Protein AF-A0A165Y8B3-F1 (afdb_monomer)

Solvent-accessible surface area (backbone atoms only — not comparable to full-atom values): 34682 Å² total; per-residue (Å²): 137,84,89,80,88,82,83,87,82,84,85,85,84,87,84,87,80,81,86,81,86,81,86,85,81,88,80,91,84,80,88,91,80,89,82,90,79,89,82,90,79,90,85,81,87,80,86,88,78,92,73,83,80,75,84,71,74,70,63,74,76,76,72,60,52,71,67,58,52,52,52,51,47,54,57,41,40,71,73,29,53,55,42,65,89,62,60,46,55,84,74,17,45,62,39,55,41,68,77,41,71,68,46,27,55,53,57,70,66,37,24,56,63,43,12,56,51,41,43,30,62,40,96,48,82,59,29,62,65,42,52,65,45,9,66,87,41,50,25,28,45,55,44,72,72,78,47,71,65,57,52,49,49,50,50,49,52,52,47,58,66,46,73,70,82,66,86,87,71,93,78,71,79,77,75,61,76,89,48,54,62,56,71,47,51,83,52,52,59,46,16,27,26,42,36,39,53,35,63,47,74,63,34,44,53,48,49,45,51,44,47,51,70,46,79,36,78,52,26,31,35,40,35,44,35,39,51,69,88,67,56,80,76,87,78,70,73,78,40,53,47,40,68,82,45,51,41,28,33,42,35,31,29,48,53,64,63,49,79,61,64,56,40,53,32,34,33,42,36,38,31,22,74,78,45,62,61,90,77,33,44,41,45,70,57,53,51,51,49,48,66,35,21,49,54,25,31,32,41,37,34,33,34,32,56,18,57,59,75,83,84,83,76,78,74,68,42,72,28,74,52,24,27,34,41,36,38,37,30,76,44,68,74,29,65,73,37,64,56,32,59,36,36,35,26,43,46,39,54,30,38,36,42,33,35,26,44,49,68,45,35,67,54,33,23,50,37,43,37,22,52,49,60,19,31,54,63,5,60,74,71,61,44,91,61,48,26,28,36,37,39,35,41,38,78,48,30,40,34,43,34,38,34,63,73,77,70,76,85,44,96,80,58,78,81,79,54,30,29,35,39,35,38,29,36,72,70,89,79,80,78,75,61,62,64,60,50,36,47,52,25,42,49,46,42,35,46,76,71,50,49,24,63,37,21,30,36,39,33,39,27,65,42,66,59,51,83,91,45,29,46,57,48,39,46,58,52,40,62,52,31,37,46,18,26,32,38,36,41,41,26,41,74,67,47,45,50,24,40,23,49,46,52,42,49,69,58,96,85,54,64,53,31,66,48,31,33,34,41,33,44,28,73,50,82,69,92,89,75,80,70,74,73,71,74,92,76,48,71,47,52,54,46,16,52,39,40,20,46,77,65,79,35,51,62,35,30,42,34,46,47,47,82,61,84,65,87,72,73,92,40,71,76,51,68,69,58,53,51,56,50,52,50,54,47,27,57,75,59,57,25,50,73,47,81,44,85,42,76,50,78,54,78,100,54,103,57,64,61,41,48,35,43,38,36,40,40,47,71,124

pLDDT: mean 81.96, std 18.75, range [30.22, 98.38]

Sequence (620 aa):
MPWTPVPEELGVYADPRPPCDASNDDADYNNRADSSRDDGADYSSLPLNLNHVPMCSYPHIQRLNSDSLHLIFELVADIDRPDPHNPEVGECWMKLGQVCRLWRTALLNMPSLWARDLCAFGPNKSFEQILVRTRDAPLHLDFPRSSPESILNKFFEEILARTRDAPLHPDFPRSSPENTLVRMASYIPRAGALHCTIQTPEDYQSIESILSSCHLPALDTLDVNFDCRITDIDFRQDIVLAGDSHITKFRACDILIWPPQSGRLTSLEICLSGMKSERRILCDAILDILSHNPNLKSVSLMCALRKSGTISRFVPITMPVLSNISVYQNDVSSSSFELLAHLRVPVIERLSVSNHSINTAISTSQGMACTLQACTESPLLTSSNQLSCSLKPSKSTICIAISDRGSAFSEEADEDVSFRFLLDSASVLQHYPDILDLMSAALHPLSEAGVSSRVATLTCFPWGVAEAESAQFWKATLNTFSNASSLHACATEHELLALFDALSRHEEGERVLPRLDQLTVRLSRRPGILRPGKLFWFPEFEHALRKRVEMDSPIREVRIRFSTKHGWGSSAPSYPATVEQMRKVAMRVGAEMNEQEWRHRRGTGDTLMYQDAIFCLRYA

Foldseek 3Di:
DDDDDDDDDDDDDDDDDDDDDDDDDDDDDDDDDDDDDDDDDDDPDDDDPPPDDDPDDDPPVVVDDLVNLVVVLVVQCVVQPQALLHRDCCRGSVVQLVPDVVSVVSVLQCLQSLQQNLPSPPPDPVNVVSVVSNPLAAHAAAADPCPPVNVVVVVVVVCVVDVPDDDDDPPDPCPPPLCRQVVCLVNQLRHLEHAHEAQDPSSLCSCLCCQQPHDNANHAYYAYAYDLPHDDLPPADAREGDQNDQHQYDHYALHHYQDHLQQRHQEEYYHNPSPDQVPADELVSVVSSCLSHLNHQEYAAHLRYHADDPPPDAAARENARHAYYHHAHQDLGGDPLVNLLRAAYLAHQAAAHEYQNDQALVSLLSSLLSNCRNHLNYCQLPPLFAKAWEWADAQFKTKIFIAGPPPPPDVPPPPNTRHIDMYGHPCPDDDRDQVLSSVLSNLVSCLVSCVLQRHQAYEYHDHHHDLVCLLVNLLSNQLSNLNHQHYHYAEALSSVLSNLVSLLDDDPPDHRNLNHQYYEYEYDDDPDDDDFDDDSDDPSNLSSQLSCVVVVRHHFKYKYKDWPADDDDPRPPDPVNNVVVVCVSLVVSQWDKDWDWDWDDDDDDPGTTITMIMIGTDHD

Mean predicted aligned error: 10.87 Å

Secondary structure (DSSP, 8-state):
-PPPPPPP--------PPPPP-----------------------------S--------GGGG--HHHHHHHHHHHHHHSPPBTTB--TTTSGGGGGGS-HHHHHHHHT-HHHHHHSGGGG-SSHHHHHHHHHHTTSPEEEEE----HHHHHHHHHHHHHHHTTT----TT-----GGGHHHHHGGGGGGEEEEEEEE-SHHHHHHHHHHHHHS--TT--EEEEEE-TTSS-GGGPPPEEPPTT---SEEEEESS-EEPP-SS--SEEEEE-TTS-GGGSEEHHHHHHHHHT-TT--EEEEES-EE--S----PPPEE-TT--EEEEEE--TT--HHHHHHTEE-TT-SEEEEEESS--SHHHHHHHHHHHHHHTTT-HHHHSSSPEEEEEEE-SSEEEEEEEETT----SS-TT--SEEEEEE----SS----HHHHHHHHHHHHHHTT-GGGEEEEEE--TT--TTTHHHHHHHHHHHTTT-SEEEEEE-HHHHHHHHHHHH-EETTEESSTT--EEEEEE---TT-PPTT--S--HHHHHHHHHHHHTT----EEEEEE---S---S-SPPHHHHHHHHHHHHHHTTEEEEEEEEEEE-SSSS--EEEEEEEEEEE-

Structure (mmCIF, N/CA/C/O backbone):
data_AF-A0A165Y8B3-F1
#
_entry.id   AF-A0A165Y8B3-F1
#
loop_
_atom_site.group_PDB
_atom_site.id
_atom_site.type_symbol
_atom_site.label_atom_id
_atom_site.label_alt_id
_atom_site.label_comp_id
_atom_site.label_asym_id
_atom_site.label_entity_id
_atom_site.label_seq_id
_atom_site.pdbx_PDB_ins_code
_atom_site.Cartn_x
_atom_site.Cartn_y
_atom_site.Cartn_z
_atom_site.occupancy
_atom_site.B_iso_or_equiv
_atom_site.auth_seq_id
_atom_site.auth_comp_id
_atom_site.auth_asym_id
_atom_site.auth_atom_id
_atom_site.pdbx_PDB_model_num
ATOM 1 N N . MET A 1 1 ? 16.357 57.322 -2.233 1.00 39.81 1 MET A N 1
ATOM 2 C CA . MET A 1 1 ? 16.981 56.947 -0.947 1.00 39.81 1 MET A CA 1
ATOM 3 C C . MET A 1 1 ? 17.620 55.580 -1.123 1.00 39.81 1 MET A C 1
ATOM 5 O O . MET A 1 1 ? 16.952 54.717 -1.684 1.00 39.81 1 MET A O 1
ATOM 9 N N . PRO A 1 2 ? 18.904 55.422 -0.773 1.00 38.97 2 PRO A N 1
ATOM 10 C CA . PRO A 1 2 ? 19.672 54.217 -1.050 1.00 38.97 2 PRO A CA 1
ATOM 11 C C . PRO A 1 2 ? 19.494 53.170 0.054 1.00 38.97 2 PRO A C 1
ATOM 13 O O . PRO A 1 2 ? 19.265 53.502 1.215 1.00 38.97 2 PRO A O 1
ATOM 16 N N . TRP A 1 3 ? 19.604 51.911 -0.354 1.00 31.94 3 TRP A N 1
ATOM 17 C CA . TRP A 1 3 ? 19.596 50.732 0.499 1.00 31.94 3 TRP A CA 1
ATOM 18 C C . TRP A 1 3 ? 20.912 50.618 1.276 1.00 31.94 3 TRP A C 1
ATOM 20 O O . TRP A 1 3 ? 21.992 50.670 0.690 1.00 31.94 3 TRP A O 1
ATOM 30 N N . THR A 1 4 ? 20.808 50.434 2.588 1.00 35.16 4 THR A N 1
ATOM 31 C CA . THR A 1 4 ? 21.893 50.000 3.480 1.00 35.16 4 THR A CA 1
ATOM 32 C C . THR A 1 4 ? 21.758 48.501 3.768 1.00 35.16 4 THR A C 1
ATOM 34 O O . THR A 1 4 ? 20.642 48.064 4.057 1.00 35.16 4 THR A O 1
ATOM 37 N N . PRO A 1 5 ? 22.850 47.716 3.733 1.00 40.69 5 PRO A N 1
ATOM 38 C CA . PRO A 1 5 ? 22.834 46.302 4.097 1.00 40.69 5 PRO A CA 1
ATOM 39 C C . PRO A 1 5 ? 22.963 46.104 5.618 1.00 40.69 5 PRO A C 1
ATOM 41 O O . PRO A 1 5 ? 23.644 46.870 6.300 1.00 40.69 5 PRO A O 1
ATOM 44 N N . VAL A 1 6 ? 22.305 45.061 6.131 1.00 38.78 6 VAL A N 1
ATOM 45 C CA . VAL A 1 6 ? 22.413 44.557 7.514 1.00 38.78 6 VAL A CA 1
ATOM 46 C C . VAL A 1 6 ? 23.483 43.449 7.549 1.00 38.78 6 VAL A C 1
ATOM 48 O O . VAL A 1 6 ? 23.566 42.704 6.571 1.00 38.78 6 VAL A O 1
ATOM 51 N N . PRO A 1 7 ? 24.310 43.327 8.608 1.00 39.31 7 PRO A N 1
ATOM 52 C CA . PRO A 1 7 ? 25.425 42.385 8.643 1.00 39.31 7 PRO A CA 1
ATOM 53 C C . PRO A 1 7 ? 25.013 40.972 9.083 1.00 39.31 7 PRO A C 1
ATOM 55 O O . PRO A 1 7 ? 24.178 40.802 9.970 1.00 39.31 7 PRO A O 1
ATOM 58 N N . GLU A 1 8 ? 25.665 39.976 8.478 1.00 31.91 8 GLU A N 1
ATOM 59 C CA . GLU A 1 8 ? 25.705 38.576 8.910 1.00 31.91 8 GLU A CA 1
ATOM 60 C C . GLU A 1 8 ? 26.491 38.437 10.224 1.00 31.91 8 GLU A C 1
ATOM 62 O O . GLU A 1 8 ? 27.679 38.757 10.284 1.00 31.91 8 GLU A O 1
ATOM 67 N N . GLU A 1 9 ? 25.851 37.904 11.267 1.00 32.66 9 GLU A N 1
ATOM 68 C CA . GLU A 1 9 ? 26.536 37.360 12.442 1.00 32.66 9 GLU A CA 1
ATOM 69 C C . GLU A 1 9 ? 26.649 35.835 12.306 1.00 32.66 9 GLU A C 1
ATOM 71 O O . GLU A 1 9 ? 25.675 35.093 12.438 1.00 32.66 9 GLU A O 1
ATOM 76 N N . LEU A 1 10 ? 27.870 35.368 12.038 1.00 32.44 10 LEU A N 1
ATOM 77 C CA . LEU A 1 10 ? 28.274 33.965 12.114 1.00 32.44 10 LEU A CA 1
ATOM 78 C C . LEU A 1 10 ? 28.607 33.610 13.570 1.00 32.44 10 LEU A C 1
ATOM 80 O O . LEU A 1 10 ? 29.671 33.957 14.083 1.00 32.44 10 LEU A O 1
ATOM 84 N N . GLY A 1 11 ? 27.703 32.887 14.230 1.00 31.30 11 GLY A N 1
ATOM 85 C CA . GLY A 1 11 ? 27.962 32.230 15.510 1.00 31.30 11 GLY A CA 1
ATOM 86 C C . GLY A 1 11 ? 28.693 30.903 15.307 1.00 31.30 11 GLY A C 1
ATOM 87 O O . GLY A 1 11 ? 28.082 29.903 14.938 1.00 31.30 11 GLY A O 1
ATOM 88 N N . VAL A 1 12 ? 30.001 30.890 15.565 1.00 34.22 12 VAL A N 1
ATOM 89 C CA . VAL A 1 12 ? 30.844 29.686 15.605 1.00 34.22 12 VAL A CA 1
ATOM 90 C C . VAL A 1 12 ? 30.873 29.146 17.035 1.00 34.22 12 VAL A C 1
ATOM 92 O O . VAL A 1 12 ? 31.437 29.783 17.918 1.00 34.22 12 VAL A O 1
ATOM 95 N N . TYR A 1 13 ? 30.309 27.957 17.257 1.00 33.03 13 TYR A N 1
ATOM 96 C CA . TYR A 1 13 ? 30.596 27.117 18.424 1.00 33.03 13 TYR A CA 1
ATOM 97 C C . TYR A 1 13 ? 30.429 25.641 18.052 1.00 33.03 13 TYR A C 1
ATOM 99 O O . TYR A 1 13 ? 29.308 25.189 17.839 1.00 33.03 13 TYR A O 1
ATOM 107 N N . ALA A 1 14 ? 31.532 24.889 18.029 1.00 31.47 14 ALA A N 1
ATOM 108 C CA . ALA A 1 14 ? 31.562 23.500 18.488 1.00 31.47 14 ALA A CA 1
ATOM 109 C C . ALA A 1 14 ? 33.010 23.022 18.693 1.00 31.47 14 ALA A C 1
ATOM 111 O O . ALA A 1 14 ? 33.868 23.135 17.823 1.00 31.47 14 ALA A O 1
ATOM 112 N N . ASP A 1 15 ? 33.213 22.502 19.894 1.00 34.94 15 ASP A N 1
ATOM 113 C CA . ASP A 1 15 ? 34.404 21.966 20.547 1.00 34.94 15 ASP A CA 1
ATOM 114 C C . ASP A 1 15 ? 34.672 20.507 20.097 1.00 34.94 15 ASP A C 1
ATOM 116 O O . ASP A 1 15 ? 33.711 19.730 20.021 1.00 34.94 15 ASP A O 1
ATOM 120 N N . PRO A 1 16 ? 35.915 20.076 19.799 1.00 39.00 16 PRO A N 1
ATOM 121 C CA . PRO A 1 16 ? 36.193 18.688 19.447 1.00 39.00 16 PRO A CA 1
ATOM 122 C C . PRO A 1 16 ? 36.520 17.856 20.699 1.00 39.00 16 PRO A C 1
ATOM 124 O O . PRO A 1 16 ? 37.553 18.037 21.342 1.00 39.00 16 PRO A O 1
ATOM 127 N N . ARG A 1 17 ? 35.662 16.879 21.021 1.00 35.81 17 ARG A N 1
ATOM 128 C CA . ARG A 1 17 ? 36.018 15.797 21.957 1.00 35.81 17 ARG A CA 1
ATOM 129 C C . ARG A 1 17 ? 36.916 14.759 21.265 1.00 35.81 17 ARG A C 1
ATOM 131 O O . ARG A 1 17 ? 36.676 14.455 20.097 1.00 35.81 17 ARG A O 1
ATOM 138 N N . PRO A 1 18 ? 37.901 14.181 21.975 1.00 40.25 18 PRO A N 1
ATOM 139 C CA . PRO A 1 18 ? 38.807 13.178 21.424 1.00 40.25 18 PRO A CA 1
ATOM 140 C C . PRO A 1 18 ? 38.168 11.774 21.399 1.00 40.25 18 PRO A C 1
ATOM 142 O O . PRO A 1 18 ? 37.259 11.502 22.191 1.00 40.25 18 PRO A O 1
ATOM 145 N N . PRO A 1 19 ? 38.636 10.872 20.515 1.00 37.91 19 PRO A N 1
ATOM 146 C CA . PRO A 1 19 ? 38.150 9.501 20.445 1.00 37.91 19 PRO A CA 1
ATOM 147 C C . PRO A 1 19 ? 38.737 8.653 21.580 1.00 37.91 19 PRO A C 1
ATOM 149 O O . PRO A 1 19 ? 39.917 8.758 21.909 1.00 37.91 19 PRO A O 1
ATOM 152 N N . CYS A 1 20 ? 37.890 7.817 22.179 1.00 35.34 20 CYS A N 1
ATOM 153 C CA . CYS A 1 20 ? 38.282 6.821 23.166 1.00 35.34 20 CYS A CA 1
ATOM 154 C C . CYS A 1 20 ? 38.904 5.599 22.481 1.00 35.34 20 CYS A C 1
ATOM 156 O O . CYS A 1 20 ? 38.373 5.098 21.490 1.00 35.34 20 CYS A O 1
ATOM 158 N N . ASP A 1 21 ? 40.003 5.131 23.066 1.00 30.22 21 ASP A N 1
ATOM 159 C CA . ASP A 1 21 ? 40.730 3.918 22.719 1.00 30.22 21 ASP A CA 1
ATOM 160 C C . ASP A 1 21 ? 39.835 2.672 22.784 1.00 30.22 21 ASP A C 1
ATOM 162 O O . ASP A 1 21 ? 39.181 2.404 23.795 1.00 30.22 21 ASP A O 1
ATOM 166 N N . ALA A 1 22 ? 39.845 1.886 21.708 1.00 35.72 22 ALA A N 1
ATOM 167 C CA . ALA A 1 22 ? 39.353 0.517 21.696 1.00 35.72 22 ALA A CA 1
ATOM 168 C C . ALA A 1 22 ? 40.563 -0.426 21.739 1.00 35.72 22 ALA A C 1
ATOM 170 O O . ALA A 1 22 ? 41.292 -0.583 20.760 1.00 35.72 22 ALA A O 1
ATOM 171 N N . SER A 1 23 ? 40.778 -1.029 22.904 1.00 33.50 23 SER A N 1
ATOM 172 C CA . SER A 1 23 ? 41.667 -2.166 23.118 1.00 33.50 23 SER A CA 1
ATOM 173 C C . SER A 1 23 ? 41.080 -3.414 22.449 1.00 33.50 23 SER A C 1
ATOM 175 O O . SER A 1 23 ? 40.031 -3.898 22.875 1.00 33.50 23 SER A O 1
ATOM 177 N N . ASN A 1 24 ? 41.759 -3.926 21.422 1.00 32.38 24 ASN A N 1
ATOM 178 C CA . ASN A 1 24 ? 41.574 -5.284 20.916 1.00 32.38 24 ASN A CA 1
ATOM 179 C C . ASN A 1 24 ? 42.625 -6.180 21.574 1.00 32.38 24 ASN A C 1
ATOM 181 O O . ASN A 1 24 ? 43.798 -6.115 21.209 1.00 32.38 24 ASN A O 1
ATOM 185 N N . ASP A 1 25 ? 42.176 -7.003 22.514 1.00 33.56 25 ASP A N 1
ATOM 186 C CA . ASP A 1 25 ? 42.871 -8.205 22.958 1.00 33.56 25 ASP A CA 1
ATOM 187 C C . ASP A 1 25 ? 42.104 -9.431 22.434 1.00 33.56 25 ASP A C 1
ATOM 189 O O . ASP A 1 25 ? 40.891 -9.379 22.231 1.00 33.56 25 ASP A O 1
ATOM 193 N N . ASP A 1 26 ? 42.855 -10.518 22.261 1.00 34.16 26 ASP A N 1
ATOM 194 C CA . ASP A 1 26 ? 42.452 -11.907 22.005 1.00 34.16 26 ASP A CA 1
ATOM 195 C C . ASP A 1 26 ? 42.505 -12.451 20.560 1.00 34.16 26 ASP A C 1
ATOM 197 O O . ASP A 1 26 ? 41.549 -12.461 19.788 1.00 34.16 26 ASP A O 1
ATOM 201 N N . ALA A 1 27 ? 43.672 -13.058 20.310 1.00 34.25 27 ALA A N 1
ATOM 202 C CA . ALA A 1 27 ? 43.848 -14.513 20.190 1.00 34.25 27 ALA A CA 1
ATOM 203 C C . ALA A 1 27 ? 44.073 -15.099 18.785 1.00 34.25 27 ALA A C 1
ATOM 205 O O . ALA A 1 27 ? 43.165 -15.506 18.063 1.00 34.25 27 ALA A O 1
ATOM 206 N N . ASP A 1 28 ? 45.371 -15.250 18.509 1.00 35.19 28 ASP A N 1
ATOM 207 C CA . ASP A 1 28 ? 46.024 -16.343 17.791 1.00 35.19 28 ASP A CA 1
ATOM 208 C C . ASP A 1 28 ? 45.240 -17.668 17.738 1.00 35.19 28 ASP A C 1
ATOM 210 O O . ASP A 1 28 ? 44.990 -18.303 18.765 1.00 35.19 28 ASP A O 1
ATOM 214 N N . TYR A 1 29 ? 45.040 -18.192 16.524 1.00 35.41 29 TYR A N 1
ATOM 215 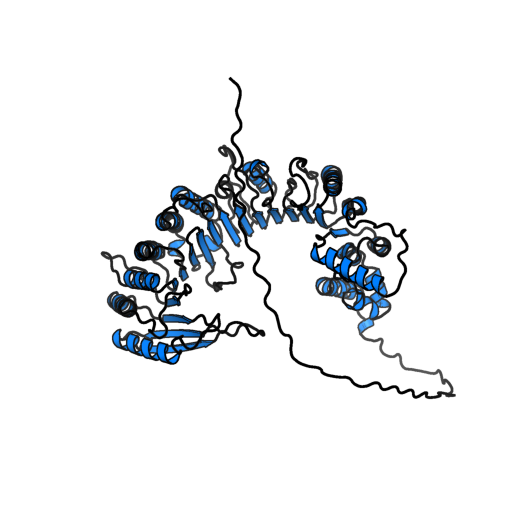C CA . TYR A 1 29 ? 45.103 -19.636 16.294 1.00 35.41 29 TYR A CA 1
ATOM 216 C C . TYR A 1 29 ? 45.867 -19.953 15.004 1.00 35.41 29 TYR A C 1
ATOM 218 O O . TYR A 1 29 ? 45.505 -19.570 13.895 1.00 35.41 29 TYR A O 1
ATOM 226 N N . ASN A 1 30 ? 46.975 -20.656 15.211 1.00 33.84 30 ASN A N 1
ATOM 227 C CA . ASN A 1 30 ? 47.975 -21.071 14.242 1.00 33.84 30 ASN A CA 1
ATOM 228 C C . ASN A 1 30 ? 47.528 -22.278 13.392 1.00 33.84 30 ASN A C 1
ATOM 230 O O . ASN A 1 30 ? 46.976 -23.238 13.919 1.00 33.84 30 ASN A O 1
ATOM 234 N N . ASN A 1 31 ? 47.916 -22.241 12.111 1.00 33.41 31 ASN A N 1
ATOM 235 C CA . ASN A 1 31 ? 48.603 -23.288 11.333 1.00 33.41 31 ASN A CA 1
ATOM 236 C C . ASN A 1 31 ? 48.264 -24.779 11.565 1.00 33.41 31 ASN A C 1
ATOM 238 O O . ASN A 1 31 ? 48.603 -25.319 12.616 1.00 33.41 31 ASN A O 1
ATOM 242 N N . ARG A 1 32 ? 47.906 -25.505 10.485 1.00 31.00 32 ARG A N 1
ATOM 243 C CA . ARG A 1 32 ? 48.767 -26.562 9.882 1.00 31.00 32 ARG A CA 1
ATOM 244 C C . ARG A 1 32 ? 48.117 -27.370 8.744 1.00 31.00 32 ARG A C 1
ATOM 246 O O . ARG A 1 32 ? 46.945 -27.714 8.813 1.00 31.00 32 ARG A O 1
ATOM 253 N N . ALA A 1 33 ? 49.021 -27.816 7.860 1.00 33.12 33 ALA A N 1
ATOM 254 C CA . ALA A 1 33 ? 49.093 -29.110 7.161 1.00 33.12 33 ALA A CA 1
ATOM 255 C C . ALA A 1 33 ? 48.882 -29.117 5.634 1.00 33.12 33 ALA A C 1
ATOM 257 O O . ALA A 1 33 ? 47.833 -29.483 5.115 1.00 33.12 33 ALA A O 1
ATOM 258 N N . ASP A 1 34 ? 49.990 -28.817 4.949 1.00 40.53 34 ASP A N 1
ATOM 259 C CA . ASP A 1 34 ? 50.579 -29.629 3.874 1.00 40.53 34 ASP A CA 1
ATOM 260 C C . ASP A 1 34 ? 50.277 -31.137 3.973 1.00 40.53 34 ASP A C 1
ATOM 262 O O . ASP A 1 34 ? 50.456 -31.746 5.031 1.00 40.53 34 ASP A O 1
ATOM 266 N N . SER A 1 35 ? 49.966 -31.774 2.840 1.00 38.72 35 SER A N 1
ATOM 267 C CA . SER A 1 35 ? 50.615 -33.041 2.460 1.00 38.72 35 SER A CA 1
ATOM 268 C C . SER A 1 35 ? 50.345 -33.421 1.001 1.00 38.72 35 SER A C 1
ATOM 270 O O . SER A 1 35 ? 49.220 -33.630 0.557 1.00 38.72 35 SER A O 1
ATOM 272 N N . SER A 1 36 ? 51.458 -33.521 0.286 1.00 42.69 36 SER A N 1
ATOM 273 C CA . SER A 1 36 ? 51.685 -34.119 -1.020 1.00 42.69 36 SER A CA 1
ATOM 274 C C . SER A 1 36 ? 51.637 -35.656 -0.983 1.00 42.69 36 SER A C 1
ATOM 276 O O . SER A 1 36 ? 51.992 -36.272 0.023 1.00 42.69 36 SER A O 1
ATOM 278 N N . ARG A 1 37 ? 51.222 -36.253 -2.108 1.00 41.22 37 ARG A N 1
ATOM 279 C CA . ARG A 1 37 ? 51.436 -37.641 -2.592 1.00 41.22 37 ARG A CA 1
ATOM 280 C C . ARG A 1 37 ? 50.696 -37.708 -3.934 1.00 41.22 37 ARG A C 1
ATOM 282 O O . ARG A 1 37 ? 49.483 -37.545 -3.942 1.00 41.22 37 ARG A O 1
ATOM 289 N N . ASP A 1 38 ? 51.295 -37.710 -5.119 1.00 46.09 38 ASP A N 1
ATOM 290 C CA . ASP A 1 38 ? 52.425 -38.467 -5.673 1.00 46.09 38 ASP A CA 1
ATOM 291 C C . ASP A 1 38 ? 52.307 -39.975 -5.437 1.00 46.09 38 ASP A C 1
ATOM 293 O O . ASP A 1 38 ? 52.683 -40.469 -4.381 1.00 46.09 38 ASP A O 1
ATOM 297 N N . ASP A 1 39 ? 51.720 -40.657 -6.425 1.00 42.91 39 ASP A N 1
ATOM 298 C CA . ASP A 1 39 ? 51.964 -42.062 -6.749 1.00 42.91 39 ASP A CA 1
ATOM 299 C C . ASP A 1 39 ? 51.599 -42.283 -8.227 1.00 42.91 39 ASP A C 1
ATOM 301 O O . ASP A 1 39 ? 50.433 -42.325 -8.630 1.00 42.91 39 ASP A O 1
ATOM 305 N N . GLY A 1 40 ? 52.644 -42.372 -9.050 1.00 45.28 40 GLY A N 1
ATOM 306 C CA . GLY A 1 40 ? 52.570 -42.811 -10.434 1.00 45.28 40 GLY A CA 1
ATOM 307 C C . GLY A 1 40 ? 52.330 -44.317 -10.515 1.00 45.28 40 GLY A C 1
ATOM 308 O O . GLY A 1 40 ? 53.051 -45.107 -9.909 1.00 45.28 40 GLY A O 1
ATOM 309 N N . ALA A 1 41 ? 51.341 -44.713 -11.315 1.00 40.66 41 ALA A N 1
ATOM 310 C CA . ALA A 1 41 ? 51.143 -46.095 -11.726 1.00 40.66 41 ALA A CA 1
ATOM 311 C C . ALA A 1 41 ? 51.283 -46.202 -13.249 1.00 40.66 41 ALA A C 1
ATOM 313 O O . ALA A 1 41 ? 50.452 -45.722 -14.021 1.00 40.66 41 ALA A O 1
ATOM 314 N N . ASP A 1 42 ? 52.387 -46.831 -13.631 1.00 44.59 42 ASP A N 1
ATOM 315 C CA . ASP A 1 42 ? 52.763 -47.306 -14.954 1.00 44.59 42 ASP A CA 1
ATOM 316 C C . ASP A 1 42 ? 51.746 -48.357 -15.445 1.00 44.59 42 ASP A C 1
ATOM 318 O O . ASP A 1 42 ? 51.629 -49.444 -14.878 1.00 44.59 42 ASP A O 1
ATOM 322 N N . TYR A 1 43 ? 50.970 -48.017 -16.480 1.00 40.31 43 TYR A N 1
ATOM 323 C CA . TYR A 1 43 ? 50.073 -48.938 -17.187 1.00 40.31 43 TYR A CA 1
ATOM 324 C C . TYR A 1 43 ? 50.652 -49.245 -18.565 1.00 40.31 43 TYR A C 1
ATOM 326 O O . TYR A 1 43 ? 50.208 -48.741 -19.599 1.00 40.31 43 TYR A O 1
ATOM 334 N N . SER A 1 44 ? 51.657 -50.108 -18.576 1.00 43.03 44 SER A N 1
ATOM 335 C CA . SER A 1 44 ? 52.152 -50.747 -19.782 1.00 43.03 44 SER A CA 1
ATOM 336 C C . SER A 1 44 ? 51.360 -52.038 -20.059 1.00 43.03 44 SER A C 1
ATOM 338 O O . SER A 1 44 ? 51.309 -52.966 -19.255 1.00 43.03 44 SER A O 1
ATOM 340 N N . SER A 1 45 ? 50.796 -52.110 -21.271 1.00 49.97 45 SER A N 1
ATOM 341 C CA . SER A 1 45 ? 50.416 -53.323 -22.025 1.00 49.97 45 SER A CA 1
ATOM 342 C C . SER A 1 45 ? 49.258 -54.214 -21.529 1.00 49.97 45 SER A C 1
ATOM 344 O O . SER A 1 45 ? 49.460 -55.219 -20.855 1.00 49.97 45 SER A O 1
ATOM 346 N N . LEU A 1 46 ? 48.053 -53.958 -22.062 1.00 43.38 46 LEU A N 1
ATOM 347 C CA . LEU A 1 46 ? 47.014 -54.976 -22.281 1.00 43.38 46 LEU A CA 1
ATOM 348 C C . LEU A 1 46 ? 46.486 -54.894 -23.732 1.00 43.38 46 LEU A C 1
ATOM 350 O O . LEU A 1 46 ? 46.264 -53.790 -24.234 1.00 43.38 46 LEU A O 1
ATOM 354 N N . PRO A 1 47 ? 46.290 -56.029 -24.431 1.00 46.88 47 PRO A N 1
ATOM 355 C CA . PRO A 1 47 ? 45.848 -56.052 -25.822 1.00 46.88 47 PRO A CA 1
ATOM 356 C C . PRO A 1 47 ? 44.337 -55.794 -25.939 1.00 46.88 47 PRO A C 1
ATOM 358 O O . PRO A 1 47 ? 43.518 -56.479 -25.328 1.00 46.88 47 PRO A O 1
ATOM 361 N N . LEU A 1 48 ? 43.972 -54.812 -26.766 1.00 42.06 48 LEU A N 1
ATOM 362 C CA . LEU A 1 48 ? 42.593 -54.477 -27.123 1.00 42.06 48 LEU A CA 1
ATOM 363 C C . LEU A 1 48 ? 41.951 -55.617 -27.929 1.00 42.06 48 LEU A C 1
ATOM 365 O O . LEU A 1 48 ? 42.240 -55.793 -29.111 1.00 42.06 48 LEU A O 1
ATOM 369 N N . ASN A 1 49 ? 41.041 -56.360 -27.298 1.00 43.53 49 ASN A N 1
ATOM 370 C CA . ASN A 1 49 ? 40.102 -57.245 -27.981 1.00 43.53 49 ASN A CA 1
ATOM 371 C C . ASN A 1 49 ? 38.783 -56.482 -28.186 1.00 43.53 49 ASN A C 1
ATOM 373 O O . ASN A 1 49 ? 38.014 -56.261 -27.252 1.00 43.53 49 ASN A O 1
ATOM 377 N N . LEU A 1 50 ? 38.580 -55.999 -29.411 1.00 52.59 50 LEU A N 1
ATOM 378 C CA . LEU A 1 50 ? 37.582 -54.999 -29.799 1.00 52.59 50 LEU A CA 1
ATOM 379 C C . LEU A 1 50 ? 36.301 -55.655 -30.340 1.00 52.59 50 LEU A C 1
ATOM 381 O O . LEU A 1 50 ? 35.818 -55.290 -31.404 1.00 52.59 50 LEU A O 1
ATOM 385 N N . ASN A 1 51 ? 35.752 -56.639 -29.624 1.00 54.31 51 ASN A N 1
ATOM 386 C CA . ASN A 1 51 ? 34.524 -57.320 -30.036 1.00 54.31 51 ASN A CA 1
ATOM 387 C C . ASN A 1 51 ? 33.493 -57.348 -28.899 1.00 54.31 51 ASN A C 1
ATOM 389 O O . ASN A 1 51 ? 33.670 -58.027 -27.894 1.00 54.31 51 ASN A O 1
ATOM 393 N N . HIS A 1 52 ? 32.400 -56.609 -29.120 1.00 55.66 52 HIS A N 1
ATOM 394 C CA . HIS A 1 52 ? 31.157 -56.574 -28.338 1.00 55.66 52 HIS A CA 1
ATOM 395 C C . HIS A 1 52 ? 31.238 -56.077 -26.888 1.00 55.66 52 HIS A C 1
ATOM 397 O O . HIS A 1 52 ? 31.064 -56.827 -25.931 1.00 55.66 52 HIS A O 1
ATOM 403 N N . VAL A 1 53 ? 31.323 -54.752 -26.742 1.00 49.12 53 VAL A N 1
ATOM 404 C CA . VAL A 1 53 ? 30.752 -54.070 -25.572 1.00 49.12 53 VAL A CA 1
ATOM 405 C C . VAL A 1 53 ? 29.241 -53.912 -25.828 1.00 49.12 53 VAL A C 1
ATOM 407 O O . VAL A 1 53 ? 28.876 -53.355 -26.869 1.00 49.12 53 VAL A O 1
ATOM 410 N N . PRO A 1 54 ? 28.346 -54.416 -24.957 1.00 55.94 54 PRO A N 1
ATOM 411 C CA . PRO A 1 54 ? 26.909 -54.169 -25.076 1.00 55.94 54 PRO A CA 1
ATOM 412 C C . PRO A 1 54 ? 26.676 -52.659 -25.063 1.00 55.94 54 PRO A C 1
ATOM 414 O O . PRO A 1 54 ? 27.312 -51.970 -24.269 1.00 55.94 54 PRO A O 1
ATOM 417 N N . MET A 1 55 ? 25.805 -52.145 -25.943 1.00 55.06 55 MET A N 1
ATOM 418 C CA . MET A 1 55 ? 25.418 -50.731 -25.964 1.00 55.06 55 MET A CA 1
ATOM 419 C C . MET A 1 55 ? 25.117 -50.274 -24.534 1.00 55.06 55 MET A C 1
ATOM 421 O O . MET A 1 55 ? 24.059 -50.589 -23.987 1.00 55.06 55 MET A O 1
ATOM 425 N N . CYS A 1 56 ? 26.066 -49.569 -23.913 1.00 53.56 56 CYS A N 1
ATOM 426 C CA . CYS A 1 56 ? 25.852 -48.923 -22.635 1.00 53.56 56 CYS A CA 1
ATOM 427 C C . CYS A 1 56 ? 24.662 -47.997 -22.841 1.00 53.56 56 CYS A C 1
ATOM 429 O O . CYS A 1 56 ? 24.741 -47.071 -23.649 1.00 53.56 56 CYS A O 1
ATOM 431 N N . SER A 1 57 ? 23.556 -48.312 -22.162 1.00 64.81 57 SER A N 1
ATOM 432 C CA . SER A 1 57 ? 22.366 -47.476 -22.073 1.00 64.81 57 SER A CA 1
ATOM 433 C C . SER A 1 57 ? 22.811 -46.024 -21.991 1.00 64.81 57 SER A C 1
ATOM 435 O O . SER A 1 57 ? 23.463 -45.647 -21.015 1.00 64.81 57 SER A O 1
ATOM 437 N N . TYR A 1 58 ? 22.518 -45.238 -23.034 1.00 59.22 58 TYR A N 1
ATOM 438 C CA . TYR A 1 58 ? 22.845 -43.819 -23.047 1.00 59.22 58 TYR A CA 1
ATOM 439 C C . TYR A 1 58 ? 22.393 -43.215 -21.713 1.00 59.22 58 TYR A C 1
ATOM 441 O O . TYR A 1 58 ? 21.276 -43.518 -21.269 1.00 59.22 58 TYR A O 1
ATOM 449 N N . PRO A 1 59 ? 23.246 -42.427 -21.036 1.00 68.50 59 PRO A N 1
ATOM 450 C CA . PRO A 1 59 ? 22.898 -41.858 -19.745 1.00 68.50 59 PRO A CA 1
ATOM 451 C C . PRO A 1 59 ? 21.549 -41.149 -19.880 1.00 68.50 59 PRO A C 1
ATOM 453 O O . PRO A 1 59 ? 21.348 -40.378 -20.820 1.00 68.50 59 PRO A O 1
ATOM 456 N N . HIS A 1 60 ? 20.617 -41.449 -18.969 1.00 77.25 60 HIS A N 1
ATOM 457 C CA . HIS A 1 60 ? 19.197 -41.071 -19.048 1.00 77.25 60 HIS A CA 1
ATOM 458 C C . HIS A 1 60 ? 18.956 -39.588 -19.388 1.00 77.25 60 HIS A C 1
ATOM 460 O O . HIS A 1 60 ? 17.947 -39.252 -20.002 1.00 77.25 60 HIS A O 1
ATOM 466 N N . ILE A 1 61 ? 19.914 -38.717 -19.066 1.00 80.56 61 ILE A N 1
ATOM 467 C CA . ILE A 1 61 ? 19.899 -37.280 -19.348 1.00 80.56 61 ILE A CA 1
ATOM 468 C C . ILE A 1 61 ? 19.888 -36.919 -20.844 1.00 80.56 61 ILE A C 1
ATOM 470 O O . ILE A 1 61 ? 19.380 -35.865 -21.212 1.00 80.56 61 ILE A O 1
ATOM 474 N N . GLN A 1 62 ? 20.396 -37.788 -21.727 1.00 80.94 62 GLN A N 1
ATOM 475 C CA . GLN A 1 62 ? 20.376 -37.565 -23.181 1.00 80.94 62 GLN A CA 1
ATOM 476 C C . GLN A 1 62 ? 19.003 -37.838 -23.813 1.00 80.94 62 GLN A C 1
ATOM 478 O O . GLN A 1 62 ? 18.811 -37.561 -24.993 1.00 80.94 62 GLN A O 1
ATOM 483 N N . ARG A 1 63 ? 18.043 -38.377 -23.045 1.00 86.94 63 ARG A N 1
ATOM 484 C CA . ARG A 1 63 ? 16.664 -38.614 -23.503 1.00 86.94 63 ARG A CA 1
ATOM 485 C C . ARG A 1 63 ? 15.756 -37.394 -23.334 1.00 86.94 63 ARG A C 1
ATOM 487 O O . ARG A 1 63 ? 14.614 -37.444 -23.783 1.00 86.94 63 ARG A O 1
ATOM 494 N N . LEU A 1 64 ? 16.230 -36.332 -22.679 1.00 93.06 64 LEU A N 1
ATOM 495 C CA . LEU A 1 64 ? 15.482 -35.082 -22.567 1.00 93.06 64 LEU A CA 1
ATOM 496 C C . LEU A 1 64 ? 15.363 -34.439 -23.951 1.00 93.06 64 LEU A C 1
ATOM 498 O O . LEU A 1 64 ? 16.359 -34.278 -24.656 1.00 93.06 64 LEU A O 1
ATOM 502 N N . ASN A 1 65 ? 14.140 -34.083 -24.342 1.00 93.56 65 ASN A N 1
ATOM 503 C CA . ASN A 1 65 ? 13.920 -33.320 -25.566 1.00 93.56 65 ASN A CA 1
ATOM 504 C C . ASN A 1 65 ? 14.397 -31.864 -25.385 1.00 93.56 65 ASN A C 1
ATOM 506 O O . ASN A 1 65 ? 14.585 -31.390 -24.261 1.00 93.56 65 ASN A O 1
ATOM 510 N N . SER A 1 66 ? 14.605 -31.159 -26.501 1.00 93.56 66 SER A N 1
ATOM 511 C CA . SER A 1 66 ? 15.105 -29.776 -26.477 1.00 93.56 66 SER A CA 1
ATOM 512 C C . SER A 1 66 ? 14.186 -28.841 -25.690 1.00 93.56 66 SER A C 1
ATOM 514 O O . SER A 1 66 ? 14.678 -27.982 -24.968 1.00 93.56 66 SER A O 1
ATOM 516 N N . ASP A 1 67 ? 12.870 -29.048 -25.771 1.00 95.12 67 ASP A N 1
ATOM 517 C CA . ASP A 1 67 ? 11.880 -28.204 -25.095 1.00 95.12 67 ASP A CA 1
ATOM 518 C C . ASP A 1 67 ? 11.989 -28.311 -23.570 1.00 95.12 67 ASP A C 1
ATOM 520 O O . ASP A 1 67 ? 11.945 -27.306 -22.866 1.00 95.12 67 ASP A O 1
ATOM 524 N N . SER A 1 68 ? 12.216 -29.523 -23.052 1.00 96.12 68 SER A N 1
ATOM 525 C CA . SER A 1 68 ? 12.440 -29.751 -21.621 1.00 96.12 68 SER A CA 1
ATOM 526 C C . SER A 1 68 ? 13.725 -29.075 -21.158 1.00 96.12 68 SER A C 1
ATOM 528 O O . SER A 1 68 ? 13.746 -28.487 -20.083 1.00 96.12 68 SER A O 1
ATOM 530 N N . LEU A 1 69 ? 14.792 -29.130 -21.965 1.00 96.06 69 LEU A N 1
ATOM 531 C CA . LEU A 1 69 ? 16.045 -28.441 -21.647 1.00 96.06 69 LEU A CA 1
ATOM 532 C C . LEU A 1 69 ? 15.868 -26.923 -21.634 1.00 96.06 69 LEU A C 1
ATOM 534 O O . LEU A 1 69 ? 16.365 -26.278 -20.718 1.00 96.06 69 LEU A O 1
ATOM 538 N N . HIS A 1 70 ? 15.129 -26.364 -22.594 1.00 96.25 70 HIS A N 1
ATOM 539 C CA . HIS A 1 70 ? 14.827 -24.934 -22.616 1.00 96.25 70 HIS A CA 1
ATOM 540 C C . HIS A 1 70 ? 14.047 -24.508 -21.371 1.00 96.25 70 HIS A C 1
ATOM 542 O O . HIS A 1 70 ? 14.406 -23.525 -20.733 1.00 96.25 70 HIS A O 1
ATOM 548 N N . LEU A 1 71 ? 13.031 -25.280 -20.979 1.00 96.94 71 LEU A N 1
ATOM 549 C CA . LEU A 1 71 ? 12.222 -24.986 -19.797 1.00 96.94 71 LEU A CA 1
ATOM 550 C C . LEU A 1 71 ? 13.051 -25.085 -18.506 1.00 96.94 71 LEU A C 1
ATOM 552 O O . LEU A 1 71 ? 12.942 -24.222 -17.641 1.00 96.94 71 LEU A O 1
ATOM 556 N N . ILE A 1 72 ? 13.938 -26.083 -18.400 1.00 97.06 72 ILE A N 1
ATOM 557 C CA . ILE A 1 72 ? 14.903 -26.183 -17.294 1.00 97.06 72 ILE A CA 1
ATOM 558 C C . ILE A 1 72 ? 15.822 -24.956 -17.263 1.00 97.06 72 ILE A C 1
ATOM 560 O O . ILE A 1 72 ? 16.063 -24.417 -16.187 1.00 97.06 72 ILE A O 1
ATOM 564 N N . PHE A 1 73 ? 16.337 -24.512 -18.412 1.00 97.69 73 PHE A N 1
ATOM 565 C CA . PHE A 1 73 ? 17.226 -23.352 -18.470 1.00 97.69 73 PHE A CA 1
ATOM 566 C C . PHE A 1 73 ? 16.514 -22.061 -18.079 1.00 97.69 73 PHE A C 1
ATOM 568 O O . PHE A 1 73 ? 17.078 -21.327 -17.282 1.00 97.69 73 PHE A O 1
ATOM 575 N N . GLU A 1 74 ? 15.288 -21.816 -18.544 1.00 96.69 74 GLU A N 1
ATOM 576 C CA . GLU A 1 74 ? 14.491 -20.656 -18.112 1.00 96.69 74 GLU A CA 1
ATOM 577 C C . GLU A 1 74 ? 14.244 -20.682 -16.594 1.00 96.69 74 GLU A C 1
ATOM 579 O O . GLU A 1 74 ? 14.548 -19.708 -15.908 1.00 96.69 74 GLU A O 1
ATOM 584 N N . LEU A 1 75 ? 13.810 -21.824 -16.042 1.00 96.75 75 LEU A N 1
ATOM 585 C CA . LEU A 1 75 ? 13.568 -21.964 -14.600 1.00 96.75 75 LEU A CA 1
ATOM 586 C C . LEU A 1 75 ? 14.831 -21.738 -13.763 1.00 96.75 75 LEU A C 1
ATOM 588 O O . LEU A 1 75 ? 14.787 -21.041 -12.753 1.00 96.75 75 LEU A O 1
ATOM 592 N N . VAL A 1 76 ? 15.962 -22.330 -14.157 1.00 96.81 76 VAL A N 1
ATOM 593 C CA . VAL A 1 76 ? 17.222 -22.139 -13.425 1.00 96.81 76 VAL A CA 1
ATOM 594 C C . VAL A 1 76 ? 17.734 -20.721 -13.607 1.00 96.81 76 VAL A C 1
ATOM 596 O O . VAL A 1 76 ? 18.249 -20.150 -12.659 1.00 96.81 76 VAL A O 1
ATOM 599 N N . ALA A 1 77 ? 17.577 -20.123 -14.783 1.00 95.25 77 ALA A N 1
ATOM 600 C CA . ALA A 1 77 ? 17.997 -18.755 -15.017 1.00 95.25 77 ALA A CA 1
ATOM 601 C C . ALA A 1 77 ? 17.145 -17.742 -14.237 1.00 95.25 77 ALA A C 1
ATOM 603 O O . ALA A 1 77 ? 17.632 -16.651 -13.957 1.00 95.25 77 ALA A O 1
ATOM 604 N N . ASP A 1 78 ? 15.911 -18.068 -13.856 1.00 93.38 78 ASP A N 1
ATOM 605 C CA . ASP A 1 78 ? 15.120 -17.242 -12.936 1.00 93.38 78 ASP A CA 1
ATOM 606 C C . ASP A 1 78 ? 15.613 -17.306 -11.485 1.00 93.38 78 ASP A C 1
ATOM 608 O O . ASP A 1 78 ? 15.489 -16.318 -10.763 1.00 93.38 78 ASP A O 1
ATOM 612 N N . ILE A 1 79 ? 16.192 -18.436 -11.073 1.00 95.06 79 ILE A N 1
ATOM 613 C CA . ILE A 1 79 ? 16.691 -18.659 -9.707 1.00 95.06 79 ILE A CA 1
ATOM 614 C C . ILE A 1 79 ? 18.152 -18.196 -9.570 1.00 95.06 79 ILE A C 1
ATOM 616 O O . ILE A 1 79 ? 18.489 -17.463 -8.645 1.00 95.06 79 ILE A O 1
ATOM 620 N N . ASP A 1 80 ? 19.001 -18.584 -10.521 1.00 94.38 80 ASP A N 1
ATOM 621 C CA . ASP A 1 80 ? 20.456 -18.414 -10.519 1.00 94.38 80 ASP A CA 1
ATOM 622 C C . ASP A 1 80 ? 20.881 -17.332 -11.534 1.00 94.38 80 ASP A C 1
ATOM 624 O O . ASP A 1 80 ? 21.618 -17.601 -12.497 1.00 94.38 80 ASP A O 1
ATOM 628 N N . ARG A 1 81 ? 20.383 -16.100 -11.363 1.00 92.62 81 ARG A N 1
ATOM 629 C CA . ARG A 1 81 ? 20.785 -14.961 -12.207 1.00 92.62 81 ARG A CA 1
ATOM 630 C C . ARG A 1 81 ? 22.254 -14.584 -11.973 1.00 92.62 81 ARG A C 1
ATOM 632 O O . ARG A 1 81 ? 22.716 -14.636 -10.836 1.00 92.62 81 ARG A O 1
ATOM 639 N N . PRO A 1 82 ? 22.998 -14.189 -13.022 1.00 91.69 82 PRO A N 1
ATOM 640 C CA . PRO A 1 82 ? 24.359 -13.690 -12.855 1.00 91.69 82 PRO A CA 1
ATOM 641 C C . PRO A 1 82 ? 24.370 -12.417 -12.004 1.00 91.69 82 PRO A C 1
ATOM 643 O O . PRO A 1 82 ? 23.631 -11.475 -12.288 1.00 91.69 82 PRO A O 1
ATOM 646 N N . ASP A 1 83 ? 25.228 -12.386 -10.983 1.00 86.62 83 ASP A N 1
ATOM 647 C CA . ASP A 1 83 ? 25.477 -11.184 -10.190 1.00 86.62 83 ASP A CA 1
ATOM 648 C C . ASP A 1 83 ? 26.163 -10.124 -11.079 1.00 86.62 83 ASP A C 1
ATOM 650 O O . ASP A 1 83 ? 27.269 -10.375 -11.572 1.00 86.62 83 ASP A O 1
ATOM 654 N N . PRO A 1 84 ? 25.565 -8.932 -11.282 1.00 83.00 84 PRO A N 1
ATOM 655 C CA . PRO A 1 84 ? 26.180 -7.853 -12.058 1.00 83.00 84 PRO A CA 1
ATOM 656 C C . PRO A 1 84 ? 27.542 -7.395 -11.515 1.00 83.00 84 PRO A C 1
ATOM 658 O O . PRO A 1 84 ? 28.337 -6.776 -12.231 1.00 83.00 84 PRO A O 1
ATOM 661 N N . HIS A 1 85 ? 27.823 -7.647 -10.234 1.00 80.62 85 HIS A N 1
ATOM 662 C CA . HIS A 1 85 ? 29.092 -7.305 -9.608 1.00 80.62 85 HIS A CA 1
ATOM 663 C C . HIS A 1 85 ? 30.157 -8.384 -9.796 1.00 80.62 85 HIS A C 1
ATOM 665 O O . HIS A 1 85 ? 31.332 -8.019 -9.898 1.00 80.62 85 HIS A O 1
ATOM 671 N N . ASN A 1 86 ? 29.756 -9.656 -9.892 1.00 82.69 86 ASN A N 1
ATOM 672 C CA . ASN A 1 86 ? 30.649 -10.792 -10.090 1.00 82.69 86 ASN A CA 1
ATOM 673 C C . ASN A 1 86 ? 30.005 -11.899 -10.960 1.00 82.69 86 ASN A C 1
ATOM 675 O O . ASN A 1 86 ? 29.531 -12.906 -10.429 1.00 82.69 86 ASN A O 1
ATOM 679 N N . PRO A 1 87 ? 29.975 -11.747 -12.300 1.00 81.50 87 PRO A N 1
ATOM 680 C CA . PRO A 1 87 ? 29.309 -12.696 -13.191 1.00 81.50 87 PRO A CA 1
ATOM 681 C C . PRO A 1 87 ? 30.172 -13.949 -13.425 1.00 81.50 87 PRO A C 1
ATOM 683 O O . PRO A 1 87 ? 30.679 -14.194 -14.524 1.00 81.50 87 PRO A O 1
ATOM 686 N N . GLU A 1 88 ? 30.361 -14.759 -12.385 1.00 86.75 88 GLU A N 1
ATOM 687 C CA . GLU A 1 88 ? 31.068 -16.033 -12.483 1.00 86.75 88 GLU A CA 1
ATOM 688 C C . GLU A 1 88 ? 30.181 -17.115 -13.107 1.00 86.75 88 GLU A C 1
ATOM 690 O O . GLU A 1 88 ? 29.049 -17.367 -12.693 1.00 86.75 88 GLU A O 1
ATOM 695 N N . VAL A 1 89 ? 30.721 -17.819 -14.108 1.00 85.62 89 VAL A N 1
ATOM 696 C CA . VAL A 1 89 ? 30.002 -18.892 -14.819 1.00 85.62 89 VAL A CA 1
ATOM 697 C C . VAL A 1 89 ? 29.579 -20.026 -13.879 1.00 85.62 89 VAL A C 1
ATOM 699 O O . VAL A 1 89 ? 28.562 -20.664 -14.138 1.00 85.62 89 VAL A O 1
ATOM 702 N N . GLY A 1 90 ? 30.351 -20.290 -12.818 1.00 89.00 90 GLY A N 1
ATOM 703 C CA . GLY A 1 90 ? 30.068 -21.346 -11.840 1.00 89.00 90 GLY A CA 1
ATOM 704 C C . GLY A 1 90 ? 28.874 -21.052 -10.929 1.00 89.00 90 GLY A C 1
ATOM 705 O O . GLY A 1 90 ? 28.208 -21.988 -10.491 1.00 89.00 90 GLY A O 1
ATOM 706 N N . GLU A 1 91 ? 28.555 -19.774 -10.728 1.00 89.12 91 GLU A N 1
ATOM 707 C CA . GLU A 1 91 ? 27.580 -19.313 -9.731 1.00 89.12 91 GLU A CA 1
ATOM 708 C C . GLU A 1 91 ? 26.225 -18.921 -10.339 1.00 89.12 91 GLU A C 1
ATOM 710 O O . GLU A 1 91 ? 25.294 -18.573 -9.623 1.00 89.12 91 GLU A O 1
ATOM 715 N N . CYS A 1 92 ? 26.068 -19.025 -11.660 1.00 94.19 92 CYS A N 1
ATOM 716 C CA . CYS A 1 92 ? 24.821 -18.692 -12.350 1.00 94.19 92 CYS A CA 1
ATOM 717 C C . CYS A 1 92 ? 24.372 -19.798 -13.313 1.00 94.19 92 CYS A C 1
ATOM 719 O O . CYS A 1 92 ? 25.044 -20.817 -13.499 1.00 94.19 92 CYS A O 1
ATOM 721 N N . TRP A 1 93 ? 23.230 -19.594 -13.971 1.00 95.88 93 TRP A N 1
ATOM 722 C CA . TRP A 1 93 ? 22.614 -20.558 -14.888 1.00 95.88 93 TRP A CA 1
ATOM 723 C C . TRP A 1 93 ? 23.528 -21.066 -16.013 1.00 95.88 93 TRP A C 1
ATOM 725 O O . TRP A 1 93 ? 23.328 -22.169 -16.531 1.00 95.88 93 TRP A O 1
ATOM 735 N N . MET A 1 94 ? 24.582 -20.328 -16.370 1.00 95.31 94 MET A N 1
ATOM 736 C CA . MET A 1 94 ? 25.550 -20.767 -17.378 1.00 95.31 94 MET A CA 1
ATOM 737 C C . MET A 1 94 ? 26.304 -22.047 -16.981 1.00 95.31 94 MET A C 1
ATOM 739 O O . MET A 1 94 ? 26.772 -22.770 -17.871 1.00 95.31 94 MET A O 1
ATOM 743 N N . LYS A 1 95 ? 26.372 -22.391 -15.685 1.00 96.00 95 LYS A N 1
ATOM 744 C CA . LYS A 1 95 ? 26.950 -23.657 -15.198 1.00 96.00 95 LYS A CA 1
ATOM 745 C C . LYS A 1 95 ? 26.283 -24.886 -15.818 1.00 96.00 95 LYS A C 1
ATOM 747 O O . LYS A 1 95 ? 26.938 -25.905 -16.036 1.00 96.00 95 LYS A O 1
ATOM 752 N N . LEU A 1 96 ? 25.015 -24.780 -16.224 1.00 95.88 96 LEU A N 1
ATOM 753 C CA . LEU A 1 96 ? 24.299 -25.862 -16.905 1.00 95.88 96 LEU A CA 1
ATOM 754 C C . LEU A 1 96 ? 24.923 -26.232 -18.258 1.00 95.88 96 LEU A C 1
ATOM 756 O O . LEU A 1 96 ? 24.880 -27.391 -18.677 1.00 95.88 96 LEU A O 1
ATOM 760 N N . GLY A 1 97 ? 25.595 -25.285 -18.917 1.00 95.19 97 GLY A N 1
ATOM 761 C CA . GLY A 1 97 ? 26.370 -25.547 -20.128 1.00 95.19 97 GLY A CA 1
ATOM 762 C C . GLY A 1 97 ? 27.589 -26.449 -19.898 1.00 95.19 97 GLY A C 1
ATOM 763 O O . GLY A 1 97 ? 28.214 -26.885 -20.865 1.00 95.19 97 GLY A O 1
ATOM 764 N N . GLN A 1 98 ? 27.959 -26.743 -18.649 1.00 94.88 98 GLN A N 1
ATOM 765 C CA . GLN A 1 98 ? 29.082 -27.622 -18.314 1.00 94.88 98 GLN A CA 1
ATOM 766 C C . GLN A 1 98 ? 28.679 -29.097 -18.179 1.00 94.88 98 GLN A C 1
ATOM 768 O O . GLN A 1 98 ? 29.555 -29.955 -18.237 1.00 94.88 98 GLN A O 1
ATOM 773 N N . VAL A 1 99 ? 27.376 -29.409 -18.110 1.00 94.38 99 VAL A N 1
ATOM 774 C CA . VAL A 1 99 ? 26.863 -30.781 -17.931 1.00 94.38 99 VAL A CA 1
ATOM 775 C C . VAL A 1 99 ? 27.287 -31.704 -19.077 1.00 94.38 99 VAL A C 1
ATOM 777 O O . VAL A 1 99 ? 27.880 -32.757 -18.859 1.00 94.38 99 VAL A O 1
ATOM 780 N N . CYS A 1 100 ? 26.986 -31.330 -20.323 1.00 94.31 100 CYS A N 1
ATOM 781 C CA . CYS A 1 100 ? 27.423 -32.065 -21.511 1.00 94.31 100 CYS A CA 1
ATOM 782 C C . CYS A 1 100 ? 27.360 -31.187 -22.773 1.00 94.31 100 CYS A C 1
ATOM 784 O O . CYS A 1 100 ? 26.839 -30.071 -22.753 1.00 94.31 100 CYS A O 1
ATOM 786 N N . ARG A 1 101 ? 27.869 -31.695 -23.909 1.00 94.19 101 ARG A N 1
ATOM 787 C CA . ARG A 1 101 ? 27.846 -30.964 -25.193 1.00 94.19 101 ARG A CA 1
ATOM 788 C C . ARG A 1 101 ? 26.426 -30.616 -25.654 1.00 94.19 101 ARG A C 1
ATOM 790 O O . ARG A 1 101 ? 26.229 -29.506 -26.125 1.00 94.19 101 ARG A O 1
ATOM 797 N N . LEU A 1 102 ? 25.458 -31.521 -25.473 1.00 94.06 102 LEU A N 1
ATOM 798 C CA . LEU A 1 102 ? 24.057 -31.291 -25.847 1.00 94.06 102 LEU A CA 1
ATOM 799 C C . LEU A 1 102 ? 23.471 -30.082 -25.105 1.00 94.06 102 LEU A C 1
ATOM 801 O O . LEU A 1 102 ? 22.918 -29.188 -25.735 1.00 94.06 102 LEU A O 1
ATOM 805 N N . TRP A 1 103 ? 23.658 -30.027 -23.784 1.00 96.44 103 TRP A N 1
ATOM 806 C CA . TRP A 1 103 ? 23.172 -28.932 -22.941 1.00 96.44 103 TRP A CA 1
ATOM 807 C C . TRP A 1 103 ? 23.838 -27.609 -23.309 1.00 96.44 103 TRP A C 1
ATOM 809 O O . TRP A 1 103 ? 23.153 -26.608 -23.481 1.00 96.44 103 TRP A O 1
ATOM 819 N N . ARG A 1 104 ? 25.160 -27.616 -23.531 1.00 96.56 104 ARG A N 1
ATOM 820 C CA . ARG A 1 104 ? 25.892 -26.434 -24.006 1.00 96.56 104 ARG A CA 1
ATOM 821 C C . ARG A 1 104 ? 25.348 -25.916 -25.335 1.00 96.56 104 ARG A C 1
ATOM 823 O O . ARG A 1 104 ? 25.161 -24.715 -25.488 1.00 96.56 104 ARG A O 1
ATOM 830 N N . THR A 1 105 ? 25.117 -26.804 -26.300 1.00 96.00 105 THR A N 1
ATOM 831 C CA . THR A 1 105 ? 24.586 -26.429 -27.615 1.00 96.00 105 THR A CA 1
ATOM 832 C C . THR A 1 105 ? 23.158 -25.904 -27.517 1.00 96.00 105 THR A C 1
ATOM 834 O O . THR A 1 105 ? 22.849 -24.926 -28.189 1.00 96.00 105 THR A O 1
ATOM 837 N N . ALA A 1 106 ? 22.306 -26.506 -26.684 1.00 96.38 106 ALA A N 1
ATOM 838 C CA . ALA A 1 106 ? 20.956 -26.005 -26.436 1.00 96.38 106 ALA A CA 1
ATOM 839 C C . ALA A 1 106 ? 20.999 -24.597 -25.815 1.00 96.38 106 ALA A C 1
ATOM 841 O O . ALA A 1 106 ? 20.424 -23.669 -26.368 1.00 96.38 106 ALA A O 1
ATOM 842 N N . LEU A 1 107 ? 21.796 -24.406 -24.760 1.00 96.94 107 LEU A N 1
ATOM 843 C CA . LEU A 1 107 ? 21.964 -23.134 -24.050 1.00 96.94 107 LEU A CA 1
ATOM 844 C C . LEU A 1 107 ? 22.469 -22.008 -24.970 1.00 96.94 107 LEU A C 1
ATOM 846 O O . LEU A 1 107 ? 21.935 -20.901 -24.992 1.00 96.94 107 LEU A O 1
ATOM 850 N N . LEU A 1 108 ? 23.495 -22.293 -25.780 1.00 96.00 108 LEU A N 1
ATOM 851 C CA . LEU A 1 108 ? 24.035 -21.341 -26.760 1.00 96.00 108 LEU A CA 1
ATOM 852 C C . LEU A 1 108 ? 23.036 -21.002 -27.881 1.00 96.00 108 LEU A C 1
ATOM 854 O O . LEU A 1 108 ? 23.221 -20.005 -28.573 1.00 96.00 108 LEU A O 1
ATOM 858 N N . ASN A 1 109 ? 21.990 -21.813 -28.060 1.00 96.62 109 ASN A N 1
ATOM 859 C CA . ASN A 1 109 ? 20.910 -21.606 -29.022 1.00 96.62 109 ASN A CA 1
ATOM 860 C C . ASN A 1 109 ? 19.631 -21.036 -28.391 1.00 96.62 109 ASN A C 1
ATOM 862 O O . ASN A 1 109 ? 18.585 -21.082 -29.038 1.00 96.62 109 ASN A O 1
ATOM 866 N N . MET A 1 110 ? 19.713 -20.444 -27.195 1.00 97.62 110 MET A N 1
ATOM 867 C CA . MET A 1 110 ? 18.607 -19.719 -26.556 1.00 97.62 110 MET A CA 1
ATOM 868 C C . MET A 1 110 ? 18.860 -18.205 -26.515 1.00 97.62 110 MET A C 1
ATOM 870 O O . MET A 1 110 ? 19.256 -17.680 -25.475 1.00 97.62 110 MET A O 1
ATOM 874 N N . PRO A 1 111 ? 18.641 -17.473 -27.627 1.00 97.69 111 PRO A N 1
ATOM 875 C CA . PRO A 1 111 ? 18.880 -16.034 -27.688 1.00 97.69 111 PRO A CA 1
ATOM 876 C C . PRO A 1 111 ? 18.135 -15.225 -26.622 1.00 97.69 111 PRO A C 1
ATOM 878 O O . PRO A 1 111 ? 18.675 -14.226 -26.159 1.00 97.69 111 PRO A O 1
ATOM 881 N N . SER A 1 112 ? 16.939 -15.668 -26.210 1.00 97.12 112 SER A N 1
ATOM 882 C CA . SER A 1 112 ? 16.138 -15.029 -25.156 1.00 97.12 112 SER A CA 1
ATOM 883 C C . SER A 1 112 ? 16.892 -14.936 -23.830 1.00 97.12 112 SER A C 1
ATOM 885 O O . SER A 1 112 ? 16.955 -13.858 -23.250 1.00 97.12 112 SER A O 1
ATOM 887 N N . LEU A 1 113 ? 17.534 -16.024 -23.391 1.00 96.31 113 LEU A N 1
ATOM 888 C CA . LEU A 1 113 ? 18.311 -16.048 -22.147 1.00 96.31 113 LEU A CA 1
ATOM 889 C C . LEU A 1 113 ? 19.510 -15.101 -22.204 1.00 96.31 113 LEU A C 1
ATOM 891 O O . LEU A 1 113 ? 19.736 -14.323 -21.280 1.00 96.31 113 LEU A O 1
ATOM 895 N N . TRP A 1 114 ? 20.247 -15.109 -23.317 1.00 96.94 114 TRP A N 1
ATOM 896 C CA . TRP A 1 114 ? 21.376 -14.192 -23.506 1.00 96.94 114 TRP A CA 1
ATOM 897 C C . TRP A 1 114 ? 20.929 -12.728 -23.565 1.00 96.94 114 TRP A C 1
ATOM 899 O O . TRP A 1 114 ? 21.648 -11.857 -23.088 1.00 96.94 114 TRP A O 1
ATOM 909 N N . ALA A 1 115 ? 19.758 -12.450 -24.147 1.00 96.56 115 ALA A N 1
ATOM 910 C CA . ALA A 1 115 ? 19.196 -11.104 -24.237 1.00 96.56 115 ALA A CA 1
ATOM 911 C C . ALA A 1 115 ? 18.703 -10.581 -22.884 1.00 96.56 115 ALA A C 1
ATOM 913 O O . ALA A 1 115 ? 18.819 -9.388 -22.607 1.00 96.56 115 ALA A O 1
ATOM 914 N N . ARG A 1 116 ? 18.175 -11.482 -22.051 1.00 95.62 116 ARG A N 1
ATOM 915 C CA . ARG A 1 116 ? 17.615 -11.198 -20.729 1.00 95.62 116 ARG A CA 1
ATOM 916 C C . ARG A 1 116 ? 18.668 -10.806 -19.692 1.00 95.62 116 ARG A C 1
ATOM 918 O O . ARG A 1 116 ? 18.401 -9.950 -18.856 1.00 95.62 116 ARG A O 1
ATOM 925 N N . ASP A 1 117 ? 19.846 -11.421 -19.759 1.00 94.12 117 ASP A N 1
ATOM 926 C CA . ASP A 1 117 ? 20.940 -11.199 -18.804 1.00 94.12 117 ASP A CA 1
ATOM 927 C C . ASP A 1 117 ? 22.139 -10.465 -19.442 1.00 94.12 117 ASP A C 1
ATOM 929 O O . ASP A 1 117 ? 23.239 -10.462 -18.893 1.00 94.12 117 ASP A O 1
ATOM 933 N N . LEU A 1 118 ? 21.944 -9.819 -20.602 1.00 93.56 118 LEU A N 1
ATOM 934 C CA . LEU A 1 118 ? 22.998 -9.149 -21.379 1.00 93.56 118 LEU A CA 1
ATOM 935 C C . LEU A 1 118 ? 23.811 -8.150 -20.535 1.00 93.56 118 LEU A C 1
ATOM 937 O O . LEU A 1 118 ? 25.043 -8.151 -20.591 1.00 93.56 118 LEU A O 1
ATOM 941 N N . CYS A 1 119 ? 23.136 -7.315 -19.739 1.00 90.12 119 CYS A N 1
ATOM 942 C CA . CYS A 1 119 ? 23.789 -6.274 -18.943 1.00 90.12 119 CYS A CA 1
ATOM 943 C C . CYS A 1 119 ? 24.560 -6.802 -17.724 1.00 90.12 119 CYS A C 1
ATOM 945 O O . CYS A 1 119 ? 25.480 -6.125 -17.262 1.00 90.12 119 CYS A O 1
ATOM 947 N N . ALA A 1 120 ? 24.272 -8.016 -17.240 1.00 88.38 120 ALA A N 1
ATOM 948 C CA . ALA A 1 120 ? 24.980 -8.599 -16.096 1.00 88.38 120 ALA A CA 1
ATOM 949 C C . ALA A 1 120 ? 26.472 -8.857 -16.385 1.00 88.38 120 ALA A C 1
ATOM 951 O O . ALA A 1 120 ? 27.285 -8.970 -15.473 1.00 88.38 120 ALA A O 1
ATOM 952 N N . PHE A 1 121 ? 26.856 -8.897 -17.663 1.00 85.50 121 PHE A N 1
ATOM 953 C CA . PHE A 1 121 ? 28.237 -9.096 -18.108 1.00 85.50 121 PHE A CA 1
ATOM 954 C C . PHE A 1 121 ? 29.040 -7.798 -18.274 1.00 85.50 121 PHE A C 1
ATOM 956 O O . PHE A 1 121 ? 30.210 -7.843 -18.676 1.00 85.50 121 PHE A O 1
ATOM 963 N N . GLY A 1 122 ? 28.420 -6.652 -17.976 1.00 83.00 122 GLY A N 1
ATOM 964 C CA . GLY A 1 122 ? 29.007 -5.321 -18.092 1.00 83.00 122 GLY A CA 1
ATOM 965 C C . GLY A 1 122 ? 29.277 -4.868 -19.539 1.00 83.00 122 GLY A C 1
ATOM 966 O O . GLY A 1 122 ? 29.190 -5.652 -20.482 1.00 83.00 122 GLY A O 1
ATOM 967 N N . PRO A 1 123 ? 29.662 -3.594 -19.748 1.00 79.12 123 PRO A N 1
ATOM 968 C CA . PRO A 1 123 ? 29.827 -2.979 -21.076 1.00 79.12 123 PRO A CA 1
ATOM 969 C C . PRO A 1 123 ? 31.185 -3.279 -21.755 1.00 79.12 123 PRO A C 1
ATOM 971 O O . PRO A 1 123 ? 31.664 -2.506 -22.598 1.00 79.12 123 PRO A O 1
ATOM 974 N N . ASN A 1 124 ? 31.846 -4.366 -21.347 1.00 81.50 124 ASN A N 1
ATOM 975 C CA . ASN A 1 124 ? 33.206 -4.732 -21.754 1.00 81.50 124 ASN A CA 1
ATOM 976 C C . ASN A 1 124 ? 33.219 -5.565 -23.050 1.00 81.50 124 ASN A C 1
ATOM 978 O O . ASN A 1 124 ? 32.191 -5.777 -23.680 1.00 81.50 124 ASN A O 1
ATOM 982 N N . LYS A 1 125 ? 34.387 -6.078 -23.472 1.00 75.25 125 LYS A N 1
ATOM 983 C CA . LYS A 1 125 ? 34.532 -6.892 -24.704 1.00 75.25 125 LYS A CA 1
ATOM 984 C C . LYS A 1 125 ? 33.616 -8.127 -24.756 1.00 75.25 125 LYS A C 1
ATOM 986 O O . LYS A 1 125 ? 33.285 -8.589 -25.845 1.00 75.25 125 LYS A O 1
ATOM 991 N N . SER A 1 126 ? 33.223 -8.666 -23.602 1.00 83.88 126 SER A N 1
ATOM 992 C CA . SER A 1 126 ? 32.231 -9.741 -23.480 1.00 83.88 126 SER A CA 1
ATOM 993 C C . SER A 1 126 ? 30.851 -9.320 -23.984 1.00 83.88 126 SER A C 1
ATOM 995 O O . SER A 1 126 ? 30.159 -10.154 -24.561 1.00 83.88 126 SER A O 1
ATOM 997 N N . PHE A 1 127 ? 30.482 -8.043 -23.835 1.00 88.06 127 PHE A N 1
ATOM 998 C CA . PHE A 1 127 ? 29.183 -7.505 -24.233 1.00 88.06 127 PHE A CA 1
ATOM 999 C C . PHE A 1 127 ? 28.891 -7.782 -25.704 1.00 88.06 127 PHE A C 1
ATOM 1001 O O . PHE A 1 127 ? 27.901 -8.426 -26.012 1.00 88.06 127 PHE A O 1
ATOM 1008 N N . GLU A 1 128 ? 29.794 -7.402 -26.611 1.00 90.44 128 GLU A N 1
ATOM 1009 C CA . GLU A 1 128 ? 29.610 -7.606 -28.056 1.00 90.44 128 GLU A CA 1
ATOM 1010 C C . GLU A 1 128 ? 29.516 -9.096 -28.423 1.00 90.44 128 GLU A C 1
ATOM 1012 O O . GLU A 1 128 ? 28.715 -9.504 -29.264 1.00 90.44 128 GLU A O 1
ATOM 1017 N N . GLN A 1 129 ? 30.289 -9.952 -27.747 1.00 92.44 129 GLN A N 1
ATOM 1018 C CA . GLN A 1 129 ? 30.226 -11.400 -27.970 1.00 92.44 129 GLN A CA 1
ATOM 1019 C C . GLN A 1 129 ? 28.903 -12.006 -27.493 1.00 92.44 129 GLN A C 1
ATOM 1021 O O . GLN A 1 129 ? 28.432 -12.994 -28.061 1.00 92.44 129 GLN A O 1
ATOM 1026 N N . ILE A 1 130 ? 28.325 -11.470 -26.421 1.00 93.56 130 ILE A N 1
ATOM 1027 C CA . ILE A 1 130 ? 27.042 -11.919 -25.881 1.00 93.56 130 ILE A CA 1
ATOM 1028 C C . ILE A 1 130 ? 25.898 -11.328 -26.700 1.00 93.56 130 ILE A C 1
ATOM 1030 O O . ILE A 1 130 ? 24.975 -12.059 -27.042 1.00 93.56 130 ILE A O 1
ATOM 1034 N N . LEU A 1 131 ? 26.012 -10.073 -27.131 1.00 94.94 131 LEU A N 1
ATOM 1035 C CA . LEU A 1 131 ? 25.071 -9.404 -28.021 1.00 94.94 131 LEU A CA 1
ATOM 1036 C C . LEU A 1 131 ? 24.870 -10.190 -29.323 1.00 94.94 131 LEU A C 1
ATOM 1038 O O . LEU A 1 131 ? 23.745 -10.383 -29.762 1.00 94.94 131 LEU A O 1
ATOM 1042 N N . VAL A 1 132 ? 25.932 -10.745 -29.912 1.00 95.94 132 VAL A N 1
ATOM 1043 C CA . VAL A 1 132 ? 25.805 -11.622 -31.093 1.00 95.94 132 VAL A CA 1
ATOM 1044 C C . VAL A 1 132 ? 24.937 -12.859 -30.797 1.00 95.94 132 VAL A C 1
ATOM 1046 O O . VAL A 1 132 ? 24.213 -13.339 -31.672 1.00 95.94 132 VAL A O 1
ATOM 1049 N N . ARG A 1 133 ? 24.968 -13.379 -29.562 1.00 96.31 133 ARG A N 1
ATOM 1050 C CA . ARG A 1 133 ? 24.153 -14.535 -29.145 1.00 96.31 133 ARG A CA 1
ATOM 1051 C C . ARG A 1 133 ? 22.685 -14.181 -28.932 1.00 96.31 133 ARG A C 1
ATOM 1053 O O . ARG A 1 133 ? 21.849 -15.070 -29.073 1.00 96.31 133 ARG A O 1
ATOM 1060 N N . THR A 1 134 ? 22.362 -12.915 -28.657 1.00 97.00 134 THR A N 1
ATOM 1061 C CA . THR A 1 134 ? 20.969 -12.456 -28.517 1.00 97.00 134 THR A CA 1
ATOM 1062 C C . THR A 1 134 ? 20.225 -12.439 -29.851 1.00 97.00 134 THR A C 1
ATOM 1064 O O . THR A 1 134 ? 18.997 -12.459 -29.859 1.00 97.00 134 THR A O 1
ATOM 1067 N N . ARG A 1 135 ? 20.942 -12.474 -30.987 1.00 96.12 135 ARG A N 1
ATOM 1068 C CA . ARG A 1 135 ? 20.362 -12.423 -32.343 1.00 96.12 135 ARG A CA 1
ATOM 1069 C C . ARG A 1 135 ? 19.377 -11.253 -32.441 1.00 96.12 135 ARG A C 1
ATOM 1071 O O . ARG A 1 135 ? 19.772 -10.140 -32.121 1.00 96.12 135 ARG A O 1
ATOM 1078 N N . ASP A 1 136 ? 18.123 -11.508 -32.811 1.00 96.12 136 ASP A N 1
ATOM 1079 C CA . ASP A 1 136 ? 17.044 -10.515 -32.885 1.00 96.12 136 ASP A CA 1
ATOM 1080 C C . ASP A 1 136 ? 16.097 -10.563 -31.673 1.00 96.12 136 ASP A C 1
ATOM 1082 O O . ASP A 1 136 ? 15.024 -9.963 -31.699 1.00 96.12 136 ASP A O 1
ATOM 1086 N N . ALA A 1 137 ? 16.458 -11.283 -30.604 1.00 97.19 137 ALA A N 1
ATOM 1087 C CA . ALA A 1 137 ? 15.631 -11.328 -29.405 1.00 97.19 137 ALA A CA 1
ATOM 1088 C C . ALA A 1 137 ? 15.543 -9.933 -28.747 1.00 97.19 137 ALA A C 1
ATOM 1090 O O . ALA A 1 137 ? 16.538 -9.190 -28.765 1.00 97.19 137 ALA A O 1
ATOM 1091 N N . PRO A 1 138 ? 14.382 -9.582 -28.155 1.00 97.12 138 PRO A N 1
ATOM 1092 C CA . PRO A 1 138 ? 14.228 -8.358 -27.379 1.00 97.12 138 PRO A CA 1
ATOM 1093 C C . PRO A 1 138 ? 15.222 -8.306 -26.221 1.00 97.12 138 PRO A C 1
ATOM 1095 O O . PRO A 1 138 ? 15.361 -9.270 -25.469 1.00 97.12 138 PRO A O 1
ATOM 1098 N N . LEU A 1 139 ? 15.918 -7.181 -26.086 1.00 97.44 139 LEU A N 1
ATOM 1099 C CA . LEU A 1 139 ? 16.966 -7.005 -25.084 1.00 97.44 139 LEU A CA 1
ATOM 1100 C C . LEU A 1 139 ? 16.372 -6.578 -23.740 1.00 97.44 139 LEU A C 1
ATOM 1102 O O . LEU A 1 139 ? 15.492 -5.720 -23.696 1.00 97.44 139 LEU A O 1
ATOM 1106 N N . HIS A 1 140 ? 16.882 -7.130 -22.645 1.00 95.75 140 HIS A N 1
ATOM 1107 C CA . HIS A 1 140 ? 16.621 -6.609 -21.309 1.00 95.75 140 HIS A CA 1
ATOM 1108 C C . HIS A 1 140 ? 17.807 -5.736 -20.906 1.00 95.75 140 HIS A C 1
ATOM 1110 O O . HIS A 1 140 ? 18.884 -6.223 -20.557 1.00 95.75 140 HIS A O 1
ATOM 1116 N N . LEU A 1 141 ? 17.626 -4.431 -21.063 1.00 95.06 141 LEU A N 1
ATOM 1117 C CA . LEU A 1 141 ? 18.655 -3.443 -20.801 1.00 95.06 141 LEU A CA 1
ATOM 1118 C C . LEU A 1 141 ? 18.501 -2.941 -19.369 1.00 95.06 141 LEU A C 1
ATOM 1120 O O . LEU A 1 141 ? 17.700 -2.046 -19.123 1.00 95.06 141 LEU A O 1
ATOM 1124 N N . ASP A 1 142 ? 19.252 -3.533 -18.443 1.00 91.94 142 ASP A N 1
ATOM 1125 C CA . ASP A 1 142 ? 19.298 -3.114 -17.041 1.00 91.94 142 ASP A CA 1
ATOM 1126 C C . ASP A 1 142 ? 20.608 -2.381 -16.734 1.00 91.94 142 ASP A C 1
ATOM 1128 O O . ASP A 1 142 ? 21.697 -2.956 -16.783 1.00 91.94 142 ASP A O 1
ATOM 1132 N N . PHE A 1 143 ? 20.503 -1.086 -16.457 1.00 87.12 143 PHE A N 1
ATOM 1133 C CA . PHE A 1 143 ? 21.603 -0.213 -16.066 1.00 87.12 143 PHE A CA 1
ATOM 1134 C C . PHE A 1 143 ? 21.378 0.231 -14.619 1.00 87.12 143 PHE A C 1
ATOM 1136 O O . PHE A 1 143 ? 20.968 1.379 -14.380 1.00 87.12 143 PHE A O 1
ATOM 1143 N N . PRO A 1 144 ? 21.608 -0.669 -13.640 1.00 75.12 144 PRO A N 1
ATOM 1144 C CA . PRO A 1 144 ? 21.376 -0.350 -12.249 1.00 75.12 144 PRO A CA 1
ATOM 1145 C C . PRO A 1 144 ? 22.311 0.775 -11.825 1.00 75.12 144 PRO A C 1
ATOM 1147 O O . PRO A 1 144 ? 23.445 0.908 -12.302 1.00 75.12 144 PRO A O 1
ATOM 1150 N N . ARG A 1 145 ? 21.834 1.583 -10.878 1.00 70.50 145 ARG A N 1
ATOM 1151 C CA . ARG A 1 145 ? 22.656 2.592 -10.223 1.00 70.50 145 ARG A CA 1
ATOM 1152 C C . ARG A 1 145 ? 23.897 1.897 -9.670 1.00 70.50 145 ARG A C 1
ATOM 1154 O O . ARG A 1 145 ? 23.797 1.101 -8.741 1.00 70.50 145 ARG A O 1
ATOM 1161 N N . SER A 1 146 ? 25.067 2.232 -10.208 1.00 63.94 146 SER A N 1
ATOM 1162 C CA . SER A 1 146 ? 26.327 1.864 -9.568 1.00 63.94 146 SER A CA 1
ATOM 1163 C C . SER A 1 146 ? 26.304 2.517 -8.189 1.00 63.94 146 SER A C 1
ATOM 1165 O O . SER A 1 146 ? 26.342 3.747 -8.091 1.00 63.94 146 SER A O 1
ATOM 1167 N N . SER A 1 147 ? 26.106 1.736 -7.122 1.00 57.12 147 SER A N 1
ATOM 1168 C CA . SER A 1 147 ? 26.099 2.315 -5.781 1.00 57.12 147 SER A CA 1
ATOM 1169 C C . SER A 1 147 ? 27.451 3.012 -5.573 1.00 57.12 147 SER A C 1
ATOM 1171 O O . SER A 1 147 ? 28.474 2.465 -5.999 1.00 57.12 147 SER A O 1
ATOM 1173 N N . PRO A 1 148 ? 27.495 4.209 -4.962 1.00 55.53 148 PRO A N 1
ATOM 1174 C CA . PRO A 1 148 ? 28.757 4.898 -4.691 1.00 55.53 148 PRO A CA 1
ATOM 1175 C C . PRO A 1 148 ? 29.744 4.002 -3.935 1.00 55.53 148 PRO A C 1
ATOM 1177 O O . PRO A 1 148 ? 30.938 4.017 -4.212 1.00 55.53 148 PRO A O 1
ATOM 1180 N N . GLU A 1 149 ? 29.222 3.157 -3.043 1.00 55.28 149 GLU A N 1
ATOM 1181 C CA . GLU A 1 149 ? 29.982 2.140 -2.317 1.00 55.28 149 GLU A CA 1
ATOM 1182 C C . GLU A 1 149 ? 30.567 1.075 -3.247 1.00 55.28 149 GLU A C 1
ATOM 1184 O O . GLU A 1 149 ? 31.720 0.709 -3.076 1.00 55.28 149 GLU A O 1
ATOM 1189 N N . SER A 1 150 ? 29.846 0.616 -4.277 1.00 56.12 150 SER A N 1
ATOM 1190 C CA . SER A 1 150 ? 30.403 -0.331 -5.256 1.00 56.12 150 SER A CA 1
ATOM 1191 C C . SER A 1 150 ? 31.515 0.293 -6.101 1.00 56.12 150 SER A C 1
ATOM 1193 O O . SER A 1 150 ? 32.486 -0.390 -6.418 1.00 56.12 150 SER A O 1
ATOM 1195 N N . ILE A 1 151 ? 31.413 1.587 -6.431 1.00 57.12 151 ILE A N 1
ATOM 1196 C CA . ILE A 1 151 ? 32.456 2.317 -7.165 1.00 57.12 151 ILE A CA 1
ATOM 1197 C C . ILE A 1 151 ? 33.685 2.492 -6.276 1.00 57.12 151 ILE A C 1
ATOM 1199 O O . ILE A 1 151 ? 34.789 2.188 -6.714 1.00 57.12 151 ILE A O 1
ATOM 1203 N N . LEU A 1 152 ? 33.500 2.927 -5.026 1.00 54.94 152 LEU A N 1
ATOM 1204 C CA . LEU A 1 152 ? 34.589 3.075 -4.064 1.00 54.94 152 LEU A CA 1
ATOM 1205 C C . LEU A 1 152 ? 35.235 1.728 -3.748 1.00 54.94 152 LEU A C 1
ATOM 1207 O O . LEU A 1 152 ? 36.449 1.636 -3.824 1.00 54.94 152 LEU A O 1
ATOM 1211 N N . ASN A 1 153 ? 34.465 0.674 -3.487 1.00 56.62 153 ASN A N 1
ATOM 1212 C CA . ASN A 1 153 ? 35.003 -0.652 -3.184 1.00 56.62 153 ASN A CA 1
ATOM 1213 C C . ASN A 1 153 ? 35.738 -1.250 -4.386 1.00 56.62 153 ASN A C 1
ATOM 1215 O O . ASN A 1 153 ? 36.840 -1.752 -4.217 1.00 56.62 153 ASN A O 1
ATOM 1219 N N . LYS A 1 154 ? 35.210 -1.129 -5.613 1.00 59.88 154 LYS A N 1
ATOM 1220 C CA . LYS A 1 154 ? 35.942 -1.555 -6.819 1.00 59.88 154 LYS A CA 1
ATOM 1221 C C . LYS A 1 154 ? 37.203 -0.724 -7.042 1.00 59.88 154 LYS A C 1
ATOM 1223 O O . LYS A 1 154 ? 38.230 -1.282 -7.404 1.00 59.88 154 LYS A O 1
ATOM 1228 N N . PHE A 1 155 ? 37.151 0.581 -6.790 1.00 55.47 155 PHE A N 1
ATOM 1229 C CA . PHE A 1 155 ? 38.308 1.467 -6.891 1.00 55.47 155 PHE A CA 1
ATOM 1230 C C . PHE A 1 155 ? 39.369 1.152 -5.827 1.00 55.47 155 PHE A C 1
ATOM 1232 O O . PHE A 1 155 ? 40.553 1.112 -6.146 1.00 55.47 155 PHE A O 1
ATOM 1239 N N . PHE A 1 156 ? 38.963 0.876 -4.585 1.00 60.31 156 PHE A N 1
ATOM 1240 C CA . PHE A 1 156 ? 39.846 0.462 -3.497 1.00 60.31 156 PHE A CA 1
ATOM 1241 C C . PHE A 1 156 ? 40.454 -0.914 -3.774 1.00 60.31 156 PHE A C 1
ATOM 1243 O O . PHE A 1 156 ? 41.668 -1.038 -3.687 1.00 60.31 156 PHE A O 1
ATOM 1250 N N . GLU A 1 157 ? 39.669 -1.908 -4.189 1.00 63.31 157 GLU A N 1
ATOM 1251 C CA . GLU A 1 157 ? 40.171 -3.234 -4.577 1.00 63.31 157 GLU A CA 1
ATOM 1252 C C . GLU A 1 157 ? 41.113 -3.162 -5.789 1.00 63.31 157 GLU A C 1
ATOM 1254 O O . GLU A 1 157 ? 42.166 -3.793 -5.800 1.00 63.31 157 GLU A O 1
ATOM 1259 N N . GLU A 1 158 ? 40.815 -2.332 -6.792 1.00 61.50 158 GLU A N 1
ATOM 1260 C CA . GLU A 1 158 ? 41.689 -2.136 -7.954 1.00 61.50 158 GLU A CA 1
ATOM 1261 C C . GLU A 1 158 ? 42.985 -1.391 -7.580 1.00 61.50 158 GLU A C 1
ATOM 1263 O O . GLU A 1 158 ? 44.059 -1.729 -8.083 1.00 61.50 158 GLU A O 1
ATOM 1268 N N . ILE A 1 159 ? 42.928 -0.417 -6.663 1.00 60.59 159 ILE A N 1
ATOM 1269 C CA . ILE A 1 159 ? 44.117 0.239 -6.096 1.00 60.59 159 ILE A CA 1
ATOM 1270 C C . ILE A 1 159 ? 44.932 -0.743 -5.253 1.00 60.59 159 ILE A C 1
ATOM 1272 O O . ILE A 1 159 ? 46.156 -0.761 -5.377 1.00 60.59 159 ILE A O 1
ATOM 1276 N N . LEU A 1 160 ? 44.295 -1.579 -4.435 1.00 64.94 160 LEU A N 1
ATOM 1277 C CA . LEU A 1 160 ? 44.959 -2.576 -3.592 1.00 64.94 160 LEU A CA 1
ATOM 1278 C C . LEU A 1 160 ? 45.598 -3.691 -4.433 1.00 64.94 160 LEU A C 1
ATOM 1280 O O . LEU A 1 160 ? 46.723 -4.105 -4.157 1.00 64.94 160 LEU A O 1
ATOM 1284 N N . ALA A 1 161 ? 44.946 -4.112 -5.520 1.00 65.69 161 ALA A N 1
ATOM 1285 C CA . ALA A 1 161 ? 45.503 -5.059 -6.482 1.00 65.69 161 ALA A CA 1
ATOM 1286 C C . ALA A 1 161 ? 46.685 -4.465 -7.273 1.00 65.69 161 ALA A C 1
ATOM 1288 O O . ALA A 1 161 ? 47.632 -5.180 -7.599 1.00 65.69 161 ALA A O 1
ATOM 1289 N N . ARG A 1 162 ? 46.666 -3.154 -7.563 1.00 56.62 162 ARG A N 1
ATOM 1290 C CA . ARG A 1 162 ? 47.729 -2.458 -8.316 1.00 56.62 162 ARG A CA 1
ATOM 1291 C C . ARG A 1 162 ? 48.918 -2.015 -7.474 1.00 56.62 162 ARG A C 1
ATOM 1293 O O . ARG A 1 162 ? 50.037 -1.995 -7.976 1.00 56.62 162 ARG A O 1
ATOM 1300 N N . THR A 1 163 ? 48.700 -1.675 -6.209 1.00 63.09 163 THR A N 1
ATOM 1301 C CA . THR A 1 163 ? 49.775 -1.258 -5.291 1.00 63.09 163 THR A CA 1
ATOM 1302 C C . THR A 1 163 ? 50.647 -2.421 -4.831 1.00 63.09 163 THR A C 1
ATOM 1304 O O . THR A 1 163 ? 51.681 -2.177 -4.216 1.00 63.09 163 THR A O 1
ATOM 1307 N N . ARG A 1 164 ? 50.285 -3.671 -5.162 1.00 60.25 164 ARG A N 1
ATOM 1308 C CA . ARG A 1 164 ? 51.046 -4.832 -4.712 1.00 60.25 164 ARG A CA 1
ATOM 1309 C C . ARG A 1 164 ? 52.341 -5.115 -5.471 1.00 60.25 164 ARG A C 1
ATOM 1311 O O . ARG A 1 164 ? 53.181 -5.658 -4.785 1.00 60.25 164 ARG A O 1
ATOM 1318 N N . ASP A 1 165 ? 52.559 -4.733 -6.749 1.00 59.56 165 ASP A N 1
ATOM 1319 C CA . ASP A 1 165 ? 53.868 -4.990 -7.426 1.00 59.56 165 ASP A CA 1
ATOM 1320 C C . ASP A 1 165 ? 54.178 -4.299 -8.799 1.00 59.56 165 ASP A C 1
ATOM 1322 O O . ASP A 1 165 ? 55.152 -4.684 -9.448 1.00 59.56 165 ASP A O 1
ATOM 1326 N N . ALA A 1 166 ? 53.445 -3.287 -9.308 1.00 45.66 166 ALA A N 1
ATOM 1327 C CA . ALA A 1 166 ? 53.698 -2.765 -10.679 1.00 45.66 166 ALA A CA 1
ATOM 1328 C C . ALA A 1 166 ? 53.905 -1.233 -10.807 1.00 45.66 166 ALA A C 1
ATOM 1330 O O . ALA A 1 166 ? 53.141 -0.459 -10.226 1.00 45.66 166 ALA A O 1
ATOM 1331 N N . PRO A 1 167 ? 54.883 -0.762 -11.621 1.00 53.97 167 PRO A N 1
ATOM 1332 C CA . PRO A 1 167 ? 55.074 0.657 -11.917 1.00 53.97 167 PRO A CA 1
ATOM 1333 C C . PRO A 1 167 ? 53.915 1.196 -12.769 1.00 53.97 167 PRO A C 1
ATOM 1335 O O . PRO A 1 167 ? 53.537 0.617 -13.787 1.00 53.97 167 PRO A O 1
ATOM 1338 N N . LEU A 1 168 ? 53.353 2.324 -12.333 1.00 42.75 168 LEU A N 1
ATOM 1339 C CA . LEU A 1 168 ? 52.215 3.009 -12.948 1.00 42.75 168 LEU A CA 1
ATOM 1340 C C . LEU A 1 168 ? 52.521 3.392 -14.409 1.00 42.75 168 LEU A C 1
ATOM 1342 O O . LEU A 1 168 ? 53.297 4.312 -14.657 1.00 42.75 168 LEU A O 1
ATOM 1346 N N . HIS A 1 169 ? 51.890 2.720 -15.377 1.00 45.00 169 HIS A N 1
ATOM 1347 C CA . HIS A 1 169 ? 51.879 3.167 -16.773 1.00 45.00 169 HIS A CA 1
ATOM 1348 C C . HIS A 1 169 ? 50.756 4.210 -16.956 1.00 45.00 169 HIS A C 1
ATOM 1350 O O . HIS A 1 169 ? 49.589 3.876 -16.737 1.00 45.00 169 HIS A O 1
ATOM 1356 N N . PRO A 1 170 ? 51.053 5.456 -17.364 1.00 50.34 170 PRO A N 1
ATOM 1357 C CA . PRO A 1 170 ? 50.095 6.570 -17.360 1.00 50.34 170 PRO A CA 1
ATOM 1358 C C . PRO A 1 170 ? 49.060 6.577 -18.506 1.00 50.34 170 PRO A C 1
ATOM 1360 O O . PRO A 1 170 ? 48.313 7.541 -18.626 1.00 50.34 170 PRO A O 1
ATOM 1363 N N . ASP A 1 171 ? 48.946 5.509 -19.302 1.00 45.00 171 ASP A N 1
ATOM 1364 C CA . ASP A 1 171 ? 48.206 5.537 -20.581 1.00 45.00 171 ASP A CA 1
ATOM 1365 C C . ASP A 1 171 ? 46.995 4.599 -20.649 1.00 45.00 171 ASP A C 1
ATOM 1367 O O . ASP A 1 171 ? 46.485 4.331 -21.735 1.00 45.00 171 ASP A O 1
ATOM 1371 N N . PHE A 1 172 ? 46.487 4.091 -19.522 1.00 42.34 172 PHE A N 1
ATOM 1372 C CA . PHE A 1 172 ? 45.172 3.450 -19.555 1.00 42.34 172 PHE A CA 1
ATOM 1373 C C . PHE A 1 172 ? 44.092 4.537 -19.572 1.00 42.34 172 PHE A C 1
ATOM 1375 O O . PHE A 1 172 ? 43.926 5.228 -18.561 1.00 42.34 172 PHE A O 1
ATOM 1382 N N . PRO A 1 173 ? 43.346 4.718 -20.682 1.00 43.22 173 PRO A N 1
ATOM 1383 C CA . PRO A 1 173 ? 42.226 5.636 -20.684 1.00 43.22 173 PRO A CA 1
ATOM 1384 C C . PRO A 1 173 ? 41.247 5.128 -19.634 1.00 43.22 173 PRO A C 1
ATOM 1386 O O . PRO A 1 173 ? 40.731 4.013 -19.734 1.00 43.22 173 PRO A O 1
ATOM 1389 N N . ARG A 1 174 ? 41.012 5.944 -18.606 1.00 44.50 174 ARG A N 1
ATOM 1390 C CA . ARG A 1 174 ? 39.845 5.813 -17.742 1.00 44.50 174 ARG A CA 1
ATOM 1391 C C . ARG A 1 174 ? 38.639 5.930 -18.668 1.00 44.50 174 ARG A C 1
ATOM 1393 O O . ARG A 1 174 ? 38.188 7.036 -18.949 1.00 44.50 174 ARG A O 1
ATOM 1400 N N . SER A 1 175 ? 38.163 4.818 -19.222 1.00 46.91 175 SER A N 1
ATOM 1401 C CA . SER A 1 175 ? 36.847 4.764 -19.841 1.00 46.91 175 SER A CA 1
ATOM 1402 C C . SER A 1 175 ? 35.882 4.987 -18.694 1.00 46.91 175 SER A C 1
ATOM 1404 O O . SER A 1 175 ? 35.546 4.044 -17.977 1.00 46.91 175 SER A O 1
ATOM 1406 N N . SER A 1 176 ? 35.585 6.259 -18.432 1.00 53.28 176 SER A N 1
ATOM 1407 C CA . SER A 1 176 ? 34.752 6.644 -17.313 1.00 53.28 176 SER A CA 1
ATOM 1408 C C . SER A 1 176 ? 33.445 5.857 -17.432 1.00 53.28 176 SER A C 1
ATOM 1410 O O . SER A 1 176 ? 32.835 5.875 -18.509 1.00 53.28 176 SER A O 1
ATOM 1412 N N . PRO A 1 177 ? 33.025 5.120 -16.389 1.00 60.81 177 PRO A N 1
ATOM 1413 C CA . PRO A 1 177 ? 31.735 4.430 -16.382 1.00 60.81 177 PRO A CA 1
ATOM 1414 C C . PRO A 1 177 ? 30.552 5.380 -16.663 1.00 60.81 177 PRO A C 1
ATOM 1416 O O . PRO A 1 177 ? 29.474 4.909 -17.026 1.00 60.81 177 PRO A O 1
ATOM 1419 N N . GLU A 1 178 ? 30.789 6.694 -16.584 1.00 63.03 178 GLU A N 1
ATOM 1420 C CA . GLU A 1 178 ? 29.854 7.805 -16.786 1.00 63.03 178 GLU A CA 1
ATOM 1421 C C . GLU A 1 178 ? 29.143 7.845 -18.150 1.00 63.03 178 GLU A C 1
ATOM 1423 O O . GLU A 1 178 ? 28.112 8.489 -18.238 1.00 63.03 178 GLU A O 1
ATOM 1428 N N . ASN A 1 179 ? 29.596 7.126 -19.189 1.00 74.00 179 ASN A N 1
ATOM 1429 C CA . ASN A 1 179 ? 28.928 7.131 -20.509 1.00 74.00 179 ASN A CA 1
ATOM 1430 C C . ASN A 1 179 ? 28.340 5.773 -20.923 1.00 74.00 179 ASN A C 1
ATOM 1432 O O . ASN A 1 179 ? 28.160 5.499 -22.114 1.00 74.00 179 ASN A O 1
ATOM 1436 N N . THR A 1 180 ? 28.077 4.874 -19.969 1.00 83.31 180 THR A N 1
ATOM 1437 C CA . THR A 1 180 ? 27.544 3.538 -20.291 1.00 83.31 180 THR A CA 1
ATOM 1438 C C . THR A 1 180 ? 26.194 3.631 -20.998 1.00 83.31 180 THR A C 1
ATOM 1440 O O . THR A 1 180 ? 26.006 2.986 -22.027 1.00 83.31 180 THR A O 1
ATOM 1443 N N . LEU A 1 181 ? 25.286 4.479 -20.515 1.00 87.19 181 LEU A N 1
ATOM 1444 C CA . LEU A 1 181 ? 23.958 4.628 -21.102 1.00 87.19 181 LEU A CA 1
ATOM 1445 C C . LEU A 1 181 ? 24.027 5.215 -22.517 1.00 87.19 181 LEU A C 1
ATOM 1447 O O . LEU A 1 181 ? 23.434 4.652 -23.434 1.00 87.19 181 LEU A O 1
ATOM 1451 N N . VAL A 1 182 ? 24.835 6.260 -22.725 1.00 86.81 182 VAL A N 1
ATOM 1452 C CA . VAL A 1 182 ? 25.089 6.852 -24.053 1.00 86.81 182 VAL A CA 1
ATOM 1453 C C . VAL A 1 182 ? 25.613 5.805 -25.043 1.00 86.81 182 VAL A C 1
ATOM 1455 O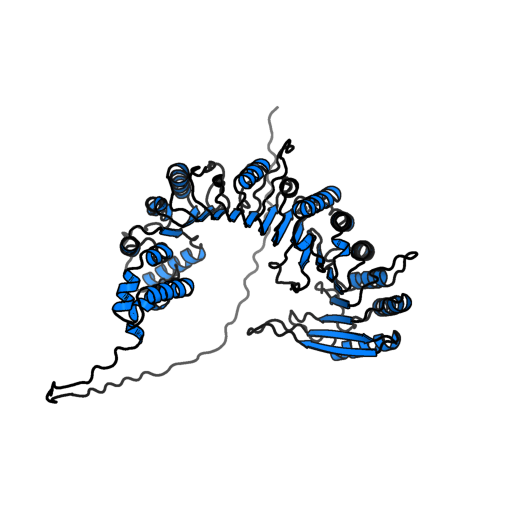 O . VAL A 1 182 ? 25.160 5.734 -26.184 1.00 86.81 182 VAL A O 1
ATOM 1458 N N . ARG A 1 183 ? 26.542 4.939 -24.614 1.00 85.94 183 ARG A N 1
ATOM 1459 C CA . ARG A 1 183 ? 27.072 3.855 -25.462 1.00 85.94 183 ARG A CA 1
ATOM 1460 C C . ARG A 1 183 ? 26.023 2.802 -25.804 1.00 85.94 183 ARG A C 1
ATOM 1462 O O . ARG A 1 183 ? 26.102 2.205 -26.873 1.00 85.94 183 ARG A O 1
ATOM 1469 N N . MET A 1 184 ? 25.090 2.544 -24.895 1.00 88.75 184 MET A N 1
ATOM 1470 C CA . MET A 1 184 ? 24.064 1.509 -25.045 1.00 88.75 184 MET A CA 1
ATOM 1471 C C . MET A 1 184 ? 22.775 2.026 -25.692 1.00 88.75 184 MET A C 1
ATOM 1473 O O . MET A 1 184 ? 21.911 1.237 -26.069 1.00 88.75 184 MET A O 1
ATOM 1477 N N . ALA A 1 185 ? 22.669 3.341 -25.869 1.00 90.88 185 ALA A N 1
ATOM 1478 C CA . ALA A 1 185 ? 21.536 4.044 -26.449 1.00 90.88 185 ALA A CA 1
ATOM 1479 C C . ALA A 1 185 ? 21.112 3.456 -27.813 1.00 90.88 185 ALA A C 1
ATOM 1481 O O . ALA A 1 185 ? 19.927 3.258 -28.074 1.00 90.88 185 ALA A O 1
ATOM 1482 N N . SER A 1 186 ? 22.074 3.054 -28.652 1.00 92.88 186 SER A N 1
ATOM 1483 C CA . SER A 1 186 ? 21.816 2.434 -29.963 1.00 92.88 186 SER A CA 1
ATOM 1484 C C . SER A 1 186 ? 21.065 1.097 -29.902 1.00 92.88 186 SER A C 1
ATOM 1486 O O . SER A 1 186 ? 20.494 0.673 -30.908 1.00 92.88 186 SER A O 1
ATOM 1488 N N . TYR A 1 187 ? 21.038 0.432 -28.745 1.00 94.69 187 TYR A N 1
ATOM 1489 C CA . TYR A 1 187 ? 20.369 -0.853 -28.546 1.00 94.69 187 TYR A CA 1
ATOM 1490 C C . TYR A 1 187 ? 18.948 -0.722 -27.985 1.00 94.69 187 TYR A C 1
ATOM 1492 O O . TYR A 1 187 ? 18.185 -1.687 -28.048 1.00 94.69 187 TYR A O 1
ATOM 1500 N N . ILE A 1 188 ? 18.556 0.460 -27.495 1.00 95.19 188 ILE A N 1
ATOM 1501 C CA . ILE A 1 188 ? 17.222 0.713 -26.926 1.00 95.19 188 ILE A CA 1
ATOM 1502 C C . ILE A 1 188 ? 16.075 0.412 -27.910 1.00 95.19 188 ILE A C 1
ATOM 1504 O O . ILE A 1 188 ? 15.086 -0.170 -27.470 1.00 95.19 188 ILE A O 1
ATOM 1508 N N . PRO A 1 189 ? 16.175 0.672 -29.232 1.00 95.25 189 PRO A N 1
ATOM 1509 C CA . PRO A 1 189 ? 15.127 0.280 -30.183 1.00 95.25 189 PRO A CA 1
ATOM 1510 C C . PRO A 1 189 ? 14.802 -1.221 -30.213 1.00 95.25 189 PRO A C 1
ATOM 1512 O O . PRO A 1 189 ? 13.725 -1.613 -30.656 1.00 95.25 189 PRO A O 1
ATOM 1515 N N . ARG A 1 190 ? 15.724 -2.069 -29.738 1.00 95.75 190 ARG A N 1
ATOM 1516 C CA . ARG A 1 190 ? 15.542 -3.520 -29.607 1.00 95.75 190 ARG A CA 1
ATOM 1517 C C . ARG A 1 190 ? 15.153 -3.957 -28.193 1.00 95.75 190 ARG A C 1
ATOM 1519 O O . ARG A 1 190 ? 15.027 -5.157 -27.955 1.00 95.75 190 ARG A O 1
ATOM 1526 N N . ALA A 1 191 ? 15.027 -3.035 -27.244 1.00 97.12 191 ALA A N 1
ATOM 1527 C CA . ALA A 1 191 ? 14.744 -3.377 -25.861 1.00 97.12 191 ALA A CA 1
ATOM 1528 C C . ALA A 1 191 ? 13.311 -3.906 -25.713 1.00 97.12 191 ALA A C 1
ATOM 1530 O O . ALA A 1 191 ? 12.358 -3.276 -26.162 1.00 97.12 191 ALA A O 1
ATOM 1531 N N . GLY A 1 192 ? 13.179 -5.066 -25.070 1.00 96.94 192 GLY A N 1
ATOM 1532 C CA . GLY A 1 192 ? 11.915 -5.557 -24.525 1.00 96.94 192 GLY A CA 1
ATOM 1533 C C . GLY A 1 192 ? 11.615 -4.961 -23.152 1.00 96.94 192 GLY A C 1
ATOM 1534 O O . GLY A 1 192 ? 10.464 -4.715 -22.802 1.00 96.94 192 GLY A O 1
ATOM 1535 N N . ALA A 1 193 ? 12.669 -4.676 -22.391 1.00 97.12 193 ALA A N 1
ATOM 1536 C CA . ALA A 1 193 ? 12.590 -4.018 -21.101 1.00 97.12 193 ALA A CA 1
ATOM 1537 C C . ALA A 1 193 ? 13.803 -3.094 -20.928 1.00 97.12 193 ALA A C 1
ATOM 1539 O O . ALA A 1 193 ? 14.931 -3.489 -21.234 1.00 97.12 193 ALA A O 1
ATOM 1540 N N . LEU A 1 194 ? 13.562 -1.866 -20.473 1.00 96.81 194 LEU A N 1
ATOM 1541 C CA . LEU A 1 194 ? 14.582 -0.850 -20.228 1.00 96.81 194 LEU A CA 1
ATOM 1542 C C . LEU A 1 194 ? 14.491 -0.390 -18.774 1.00 96.81 194 LEU A C 1
ATOM 1544 O O . LEU A 1 194 ? 13.503 0.230 -18.391 1.00 96.81 194 LEU A O 1
ATOM 1548 N N . HIS A 1 195 ? 15.540 -0.663 -18.006 1.00 95.75 195 HIS A N 1
ATOM 1549 C CA . HIS A 1 195 ? 15.742 -0.184 -16.646 1.00 95.75 195 HIS A CA 1
ATOM 1550 C C . HIS A 1 195 ? 16.997 0.681 -16.641 1.00 95.75 195 HIS A C 1
ATOM 1552 O O . HIS A 1 195 ? 18.080 0.213 -16.990 1.00 95.75 195 HIS A O 1
ATOM 1558 N N . CYS A 1 196 ? 16.882 1.961 -16.300 1.00 94.25 196 CYS A N 1
ATOM 1559 C CA . CYS A 1 196 ? 18.045 2.837 -16.299 1.00 94.25 196 CYS A CA 1
ATOM 1560 C C . CYS A 1 196 ? 18.000 3.906 -15.213 1.00 94.25 196 CYS A C 1
ATOM 1562 O O . CYS A 1 196 ? 16.940 4.370 -14.795 1.00 94.25 196 CYS A O 1
ATOM 1564 N N . THR A 1 197 ? 19.188 4.308 -14.758 1.00 92.62 197 THR A N 1
ATOM 1565 C CA . THR A 1 197 ? 19.367 5.485 -13.906 1.00 92.62 197 THR A CA 1
ATOM 1566 C C . THR A 1 197 ? 20.085 6.576 -14.690 1.00 92.62 197 THR A C 1
ATOM 1568 O O . THR A 1 197 ? 21.217 6.382 -15.117 1.00 92.62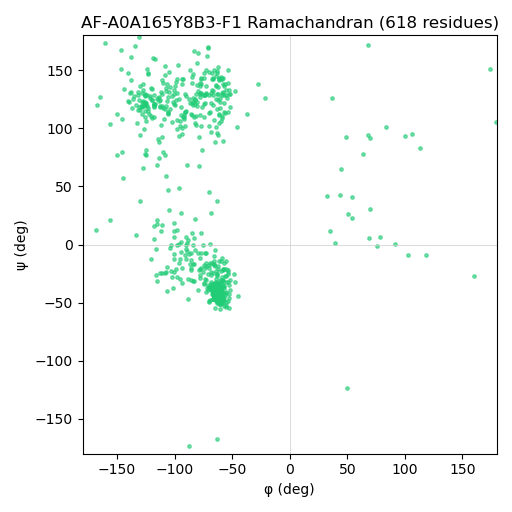 197 THR A O 1
ATOM 1571 N N . ILE A 1 198 ? 19.436 7.723 -14.857 1.00 91.69 198 ILE A N 1
ATOM 1572 C CA . ILE A 1 198 ? 19.992 8.923 -15.480 1.00 91.69 198 ILE A CA 1
ATOM 1573 C C . ILE A 1 198 ? 20.834 9.651 -14.431 1.00 91.69 198 ILE A C 1
ATOM 1575 O O . ILE A 1 198 ? 20.316 10.045 -13.381 1.00 91.69 198 ILE A O 1
ATOM 1579 N N . GLN A 1 199 ? 22.129 9.808 -14.707 1.00 88.50 199 GLN A N 1
ATOM 1580 C CA . GLN A 1 199 ? 23.085 10.440 -13.792 1.00 88.50 199 GLN A CA 1
ATOM 1581 C C . GLN A 1 199 ? 23.646 11.742 -14.362 1.00 88.50 199 GLN A C 1
ATOM 1583 O O . GLN A 1 199 ? 23.932 12.666 -13.601 1.00 88.50 199 GLN A O 1
ATOM 1588 N N . THR A 1 200 ? 23.767 11.834 -15.686 1.00 87.81 200 THR A N 1
ATOM 1589 C CA . THR A 1 200 ? 24.346 12.987 -16.382 1.00 87.81 200 THR A CA 1
ATOM 1590 C C . THR A 1 200 ? 23.329 13.685 -17.300 1.00 87.81 200 THR A C 1
ATOM 1592 O O . THR A 1 200 ? 22.318 13.087 -17.689 1.00 87.81 200 THR A O 1
ATOM 1595 N N . PRO A 1 201 ? 23.557 14.958 -17.673 1.00 88.69 201 PRO A N 1
ATOM 1596 C CA . PRO A 1 201 ? 22.779 15.620 -18.721 1.00 88.69 201 PRO A CA 1
ATOM 1597 C C . PRO A 1 201 ? 22.832 14.882 -20.068 1.00 88.69 201 PRO A C 1
ATOM 1599 O O . PRO A 1 201 ? 21.837 14.851 -20.789 1.00 88.69 201 PRO A O 1
ATOM 1602 N N . GLU A 1 202 ? 23.965 14.265 -20.402 1.00 89.94 202 GLU A N 1
ATOM 1603 C CA . GLU A 1 202 ? 24.163 13.493 -21.631 1.00 89.94 202 GLU A CA 1
ATOM 1604 C C . GLU A 1 202 ? 23.318 12.210 -21.642 1.00 89.94 202 GLU A C 1
ATOM 1606 O O . GLU A 1 202 ? 22.725 11.870 -22.672 1.00 89.94 202 GLU A O 1
ATOM 1611 N N . ASP A 1 203 ? 23.200 11.527 -20.496 1.00 91.12 203 ASP A N 1
ATOM 1612 C CA . ASP A 1 203 ? 22.279 10.397 -20.326 1.00 91.12 203 ASP A CA 1
ATOM 1613 C C . ASP A 1 203 ? 20.839 10.843 -20.573 1.00 91.12 203 ASP A C 1
ATOM 1615 O O . ASP A 1 203 ? 20.100 10.194 -21.315 1.00 91.12 203 ASP A O 1
ATOM 1619 N N . TYR A 1 204 ? 20.449 11.970 -19.969 1.00 92.25 204 TYR A N 1
ATOM 1620 C CA . TYR A 1 204 ? 19.107 12.520 -20.108 1.00 92.25 204 TYR A CA 1
ATOM 1621 C C . TYR A 1 204 ? 18.791 12.830 -21.573 1.00 92.25 204 TYR A C 1
ATOM 1623 O O . TYR A 1 204 ? 17.790 12.337 -22.081 1.00 92.25 204 TYR A O 1
ATOM 1631 N N . GLN A 1 205 ? 19.665 13.565 -22.270 1.00 91.88 205 GLN A N 1
ATOM 1632 C CA . GLN A 1 205 ? 19.486 13.893 -23.690 1.00 91.88 205 GLN A CA 1
ATOM 1633 C C . GLN A 1 205 ? 19.411 12.636 -24.565 1.00 91.88 205 GLN A C 1
ATOM 1635 O O . GLN A 1 205 ? 18.629 12.581 -25.514 1.00 91.88 205 GLN A O 1
ATOM 1640 N N . SER A 1 206 ? 20.203 11.608 -24.244 1.00 92.69 206 SER A N 1
ATOM 1641 C CA . SER A 1 206 ? 20.186 10.335 -24.970 1.00 92.69 206 SER A CA 1
ATOM 1642 C C . SER A 1 206 ? 18.856 9.600 -24.786 1.00 92.69 206 SER A C 1
ATOM 1644 O O . SER A 1 206 ? 18.259 9.155 -25.768 1.00 92.69 206 SER A O 1
ATOM 1646 N N . ILE A 1 207 ? 18.364 9.504 -23.545 1.00 93.94 207 ILE A N 1
ATOM 1647 C CA . ILE A 1 207 ? 17.073 8.878 -23.233 1.00 93.94 207 ILE A CA 1
ATOM 1648 C C . ILE A 1 207 ? 15.913 9.684 -23.815 1.00 93.94 207 ILE A C 1
ATOM 1650 O O . ILE A 1 207 ? 15.055 9.102 -24.471 1.00 93.94 207 ILE A O 1
ATOM 1654 N N . GLU A 1 208 ? 15.895 11.002 -23.632 1.00 94.56 208 GLU A N 1
ATOM 1655 C CA . GLU A 1 208 ? 14.881 11.903 -24.186 1.00 94.56 208 GLU A CA 1
ATOM 1656 C C . GLU A 1 208 ? 14.789 11.756 -25.705 1.00 94.56 208 GLU A C 1
ATOM 1658 O O . GLU A 1 208 ? 13.701 11.516 -26.234 1.00 94.56 208 GLU A O 1
ATOM 1663 N N . SER A 1 209 ? 15.928 11.847 -26.399 1.00 93.75 209 SER A N 1
ATOM 1664 C CA . SER A 1 209 ? 15.993 11.721 -27.853 1.00 93.75 209 SER A CA 1
ATOM 1665 C C . SER A 1 209 ? 15.410 10.389 -28.314 1.00 93.75 209 SER A C 1
ATOM 1667 O O . SER A 1 209 ? 14.557 10.362 -29.199 1.00 93.75 209 SER A O 1
ATOM 1669 N N . ILE A 1 210 ? 15.794 9.278 -27.685 1.00 94.50 210 ILE A N 1
ATOM 1670 C CA . ILE A 1 210 ? 15.331 7.948 -28.093 1.00 94.50 210 ILE A CA 1
ATOM 1671 C C . ILE A 1 210 ? 13.856 7.737 -27.772 1.00 94.50 210 ILE A C 1
ATOM 1673 O O . ILE A 1 210 ? 13.104 7.323 -28.650 1.00 94.50 210 ILE A O 1
ATOM 1677 N N . LEU A 1 211 ? 13.430 8.035 -26.545 1.00 94.56 211 LEU A N 1
ATOM 1678 C CA . LEU A 1 211 ? 12.049 7.830 -26.112 1.00 94.56 211 LEU A CA 1
ATOM 1679 C C . LEU A 1 211 ? 11.054 8.711 -26.884 1.00 94.56 211 LEU A C 1
ATOM 1681 O O . LEU A 1 211 ? 9.916 8.291 -27.089 1.00 94.56 211 LEU A O 1
ATOM 1685 N N . SER A 1 212 ? 11.487 9.893 -27.337 1.00 93.56 212 SER A N 1
ATOM 1686 C CA . SER A 1 212 ? 10.639 10.830 -28.087 1.00 93.56 212 SER A CA 1
ATOM 1687 C C . SER A 1 212 ? 10.653 10.593 -29.602 1.00 93.56 212 SER A C 1
ATOM 1689 O O . SER A 1 212 ? 9.673 10.910 -30.273 1.00 93.56 212 SER A O 1
ATOM 1691 N N . SER A 1 213 ? 11.751 10.076 -30.174 1.00 88.69 213 SER A N 1
ATOM 1692 C CA . SER A 1 213 ? 11.919 9.967 -31.638 1.00 88.69 213 SER A CA 1
ATOM 1693 C C . SER A 1 213 ? 11.831 8.549 -32.200 1.00 88.69 213 SER A C 1
ATOM 1695 O O . SER A 1 213 ? 11.527 8.384 -33.383 1.00 88.69 213 SER A O 1
ATOM 1697 N N . CYS A 1 214 ? 12.118 7.522 -31.398 1.00 89.38 214 CYS A N 1
ATOM 1698 C CA . CYS A 1 214 ? 12.193 6.151 -31.886 1.00 89.38 214 CYS A CA 1
ATOM 1699 C C . CYS A 1 214 ? 10.861 5.423 -31.710 1.00 89.38 214 CYS A C 1
ATOM 1701 O O . CYS A 1 214 ? 10.225 5.481 -30.661 1.00 89.38 214 CYS A O 1
ATOM 1703 N N . HIS A 1 215 ? 10.483 4.651 -32.727 1.00 91.69 215 HIS A N 1
ATOM 1704 C CA . HIS A 1 215 ? 9.447 3.638 -32.584 1.00 91.69 215 HIS A CA 1
ATOM 1705 C C . HIS A 1 215 ? 10.031 2.447 -31.808 1.00 91.69 215 HIS A C 1
ATOM 1707 O O . HIS A 1 215 ? 11.023 1.857 -32.242 1.00 91.69 215 HIS A O 1
ATOM 1713 N N . LEU A 1 216 ? 9.435 2.109 -30.661 1.00 94.81 216 LEU A N 1
ATOM 1714 C CA . LEU A 1 216 ? 9.919 1.074 -29.737 1.00 94.81 216 LEU A CA 1
ATOM 1715 C C . LEU A 1 216 ? 8.913 -0.093 -29.661 1.00 94.81 216 LEU A C 1
ATOM 1717 O O . LEU A 1 216 ? 8.265 -0.282 -28.631 1.00 94.81 216 LEU A O 1
ATOM 1721 N N . PRO A 1 217 ? 8.738 -0.882 -30.741 1.00 93.75 217 PRO A N 1
ATOM 1722 C CA . PRO A 1 217 ? 7.652 -1.863 -30.841 1.00 93.75 217 PRO A CA 1
ATOM 1723 C C . PRO A 1 217 ? 7.803 -3.044 -29.879 1.00 93.75 217 PRO A C 1
ATOM 1725 O O . PRO A 1 217 ? 6.812 -3.678 -29.527 1.00 93.75 217 PRO A O 1
ATOM 1728 N N . ALA A 1 218 ? 9.036 -3.364 -29.478 1.00 95.62 218 ALA A N 1
ATOM 1729 C CA . ALA A 1 218 ? 9.319 -4.467 -28.568 1.00 95.62 218 ALA A CA 1
ATOM 1730 C C . ALA A 1 218 ? 9.217 -4.065 -27.089 1.00 95.62 218 ALA A C 1
ATOM 1732 O O . ALA A 1 218 ? 9.125 -4.955 -26.246 1.00 95.62 218 ALA A O 1
ATOM 1733 N N . LEU A 1 219 ? 9.237 -2.763 -26.775 1.00 97.25 219 LEU A N 1
ATOM 1734 C CA . LEU A 1 219 ? 9.372 -2.280 -25.405 1.00 97.25 219 LEU A CA 1
ATOM 1735 C C . LEU A 1 219 ? 8.067 -2.471 -24.627 1.00 97.25 219 LEU A C 1
ATOM 1737 O O . LEU A 1 219 ? 7.076 -1.780 -24.859 1.00 97.25 219 LEU A O 1
ATOM 1741 N N . ASP A 1 220 ? 8.102 -3.401 -23.679 1.00 97.50 220 ASP A N 1
ATOM 1742 C CA . ASP A 1 220 ? 6.996 -3.770 -22.799 1.00 97.50 220 ASP A CA 1
ATOM 1743 C C . ASP A 1 220 ? 7.146 -3.155 -21.398 1.00 97.50 220 ASP A C 1
ATOM 1745 O O . ASP A 1 220 ? 6.164 -2.724 -20.793 1.00 97.50 220 ASP A O 1
ATOM 1749 N N . THR A 1 221 ? 8.377 -3.073 -20.887 1.00 97.81 221 THR A N 1
ATOM 1750 C CA . THR A 1 221 ? 8.674 -2.534 -19.552 1.00 97.81 221 THR A CA 1
ATOM 1751 C C . THR A 1 221 ? 9.629 -1.345 -19.641 1.00 97.81 221 THR A C 1
ATOM 1753 O O . THR A 1 221 ? 10.698 -1.448 -20.238 1.00 97.81 221 THR A O 1
ATOM 1756 N N . LEU A 1 222 ? 9.258 -0.224 -19.024 1.00 97.75 222 LEU A N 1
ATOM 1757 C CA . LEU A 1 222 ? 10.085 0.976 -18.912 1.00 97.75 222 LEU A CA 1
ATOM 1758 C C . LEU A 1 222 ? 10.201 1.388 -17.443 1.00 97.75 222 LEU A C 1
ATOM 1760 O O . LEU A 1 222 ? 9.187 1.665 -16.809 1.00 97.75 222 LEU A O 1
ATOM 1764 N N . ASP A 1 223 ? 11.425 1.457 -16.932 1.00 97.50 223 ASP A N 1
ATOM 1765 C CA . ASP A 1 223 ? 11.766 1.892 -15.578 1.00 97.50 223 ASP A CA 1
ATOM 1766 C C . ASP A 1 223 ? 12.921 2.894 -15.638 1.00 97.50 223 ASP A C 1
ATOM 1768 O O . ASP A 1 223 ? 14.073 2.536 -15.886 1.00 97.50 223 ASP A O 1
ATOM 1772 N N . VAL A 1 224 ? 12.605 4.174 -15.458 1.00 96.19 224 VAL A N 1
ATOM 1773 C CA . VAL A 1 224 ? 13.586 5.258 -15.537 1.00 96.19 224 VAL A CA 1
ATOM 1774 C C . VAL A 1 224 ? 13.670 5.962 -14.196 1.00 96.19 224 VAL A C 1
ATOM 1776 O O . VAL A 1 224 ? 12.697 6.536 -13.708 1.00 96.19 224 VAL A O 1
ATOM 1779 N N . ASN A 1 225 ? 14.862 5.962 -13.616 1.00 94.75 225 ASN A N 1
ATOM 1780 C CA . ASN A 1 225 ? 15.172 6.680 -12.393 1.00 94.75 225 ASN A CA 1
ATOM 1781 C C . ASN A 1 225 ? 16.108 7.849 -12.692 1.00 94.75 225 ASN A C 1
ATOM 1783 O O . ASN A 1 225 ? 17.058 7.702 -13.451 1.00 94.75 225 ASN A O 1
ATOM 1787 N N . PHE A 1 226 ? 15.882 9.000 -12.080 1.00 92.12 226 PHE A N 1
ATOM 1788 C CA . PHE A 1 226 ? 16.749 10.159 -12.214 1.00 92.12 226 PHE A CA 1
ATOM 1789 C C . PHE A 1 226 ? 17.440 10.457 -10.889 1.00 92.12 226 PHE A C 1
ATOM 1791 O O . PHE A 1 226 ? 16.792 10.682 -9.868 1.00 92.12 226 PHE A O 1
ATOM 1798 N N . ASP A 1 227 ? 18.771 10.509 -10.889 1.00 89.06 227 ASP A N 1
ATOM 1799 C CA . ASP A 1 227 ? 19.518 10.833 -9.677 1.00 89.06 227 ASP A CA 1
ATOM 1800 C C . ASP A 1 227 ? 19.509 12.344 -9.417 1.00 89.06 227 ASP A C 1
ATOM 1802 O O . ASP A 1 227 ? 20.368 13.097 -9.879 1.00 89.06 227 ASP A O 1
ATOM 1806 N N . CYS A 1 228 ? 18.532 12.798 -8.631 1.00 79.06 228 CYS A N 1
ATOM 1807 C CA . CYS A 1 228 ? 18.332 14.207 -8.286 1.00 79.06 228 CYS A CA 1
ATOM 1808 C C . CYS A 1 228 ? 19.531 14.877 -7.583 1.00 79.06 228 CYS A C 1
ATOM 1810 O O . CYS A 1 228 ? 19.559 16.098 -7.469 1.00 79.06 228 CYS A O 1
ATOM 1812 N N . ARG A 1 229 ? 20.532 14.102 -7.144 1.00 79.25 229 ARG A N 1
ATOM 1813 C CA . ARG A 1 229 ? 21.733 14.589 -6.450 1.00 79.25 229 ARG A CA 1
ATOM 1814 C C . ARG A 1 229 ? 22.783 15.233 -7.357 1.00 79.25 229 ARG A C 1
ATOM 1816 O O . ARG A 1 229 ? 23.646 15.931 -6.836 1.00 79.25 229 ARG A O 1
ATOM 1823 N N . ILE A 1 230 ? 22.765 14.955 -8.662 1.00 70.12 230 ILE A N 1
ATOM 1824 C CA . ILE A 1 230 ? 23.934 15.200 -9.528 1.00 70.12 230 ILE A CA 1
ATOM 1825 C C . ILE A 1 230 ? 23.789 16.463 -10.392 1.00 70.12 230 ILE A C 1
ATOM 1827 O O . ILE A 1 230 ? 24.793 17.045 -10.793 1.00 70.12 230 ILE A O 1
ATOM 1831 N N . THR A 1 231 ? 22.573 16.944 -10.661 1.00 65.81 231 THR A N 1
ATOM 1832 C CA . THR A 1 231 ? 22.355 18.038 -11.625 1.00 65.81 231 THR A CA 1
ATOM 1833 C C . THR A 1 231 ? 21.300 19.039 -11.179 1.00 65.81 231 THR A C 1
ATOM 1835 O O . THR A 1 231 ? 20.310 18.687 -10.531 1.00 65.81 231 THR A O 1
ATOM 1838 N N . ASP A 1 232 ? 21.504 20.295 -11.583 1.00 71.69 232 ASP A N 1
ATOM 1839 C CA . ASP A 1 232 ? 20.527 21.367 -11.417 1.00 71.69 232 ASP A CA 1
ATOM 1840 C C . ASP A 1 232 ? 19.211 21.005 -12.136 1.00 71.69 232 ASP A C 1
ATOM 1842 O O . ASP A 1 232 ? 19.199 20.541 -13.280 1.00 71.69 232 ASP A O 1
ATOM 1846 N N . ILE A 1 233 ? 18.088 21.144 -11.431 1.00 65.44 233 ILE A N 1
ATOM 1847 C CA . ILE A 1 233 ? 16.776 20.586 -11.812 1.00 65.44 233 ILE A CA 1
ATOM 1848 C C . ILE A 1 233 ? 16.152 21.357 -12.990 1.00 65.44 233 ILE A C 1
ATOM 1850 O O . ILE A 1 233 ? 15.255 20.851 -13.675 1.00 65.44 233 ILE A O 1
ATOM 1854 N N . ASP A 1 234 ? 16.627 22.570 -13.253 1.00 69.00 234 ASP A N 1
ATOM 1855 C CA . ASP A 1 234 ? 15.911 23.553 -14.064 1.00 69.00 234 ASP A CA 1
ATOM 1856 C C . ASP A 1 234 ? 16.018 23.328 -15.594 1.00 69.00 234 ASP A C 1
ATOM 1858 O O . ASP A 1 234 ? 15.266 23.941 -16.346 1.00 69.00 234 ASP A O 1
ATOM 1862 N N . PHE A 1 235 ? 16.847 22.392 -16.082 1.00 66.94 235 PHE A N 1
ATOM 1863 C CA . PHE A 1 235 ? 17.021 22.131 -17.530 1.00 66.94 235 PHE A CA 1
ATOM 1864 C C . PHE A 1 235 ? 16.084 21.077 -18.143 1.00 66.94 235 PHE A C 1
ATOM 1866 O O . PHE A 1 235 ? 16.150 20.820 -19.343 1.00 66.94 235 PHE A O 1
ATOM 1873 N N . ARG A 1 236 ? 15.238 20.421 -17.346 1.00 79.31 236 ARG A N 1
ATOM 1874 C CA . ARG A 1 236 ? 14.523 19.215 -17.806 1.00 79.31 236 ARG A CA 1
ATOM 1875 C C . ARG A 1 236 ? 13.280 19.586 -18.611 1.00 79.31 236 ARG A C 1
ATOM 1877 O O . ARG A 1 236 ? 12.423 20.286 -18.073 1.00 79.31 236 ARG A O 1
ATOM 1884 N N . GLN A 1 237 ? 13.162 19.090 -19.838 1.00 87.62 237 GLN A N 1
ATOM 1885 C CA . GLN A 1 237 ? 11.905 19.100 -20.586 1.00 87.62 237 GLN A CA 1
ATOM 1886 C C . GLN A 1 237 ? 11.039 17.899 -20.176 1.00 87.62 237 GLN A C 1
ATOM 1888 O O . GLN A 1 237 ? 11.478 16.986 -19.471 1.00 87.62 237 GLN A O 1
ATOM 1893 N N . ASP A 1 238 ? 9.773 17.923 -20.562 1.00 92.94 238 ASP A N 1
ATOM 1894 C CA . ASP A 1 238 ? 8.884 16.795 -20.327 1.00 92.94 238 ASP A CA 1
ATOM 1895 C C . ASP A 1 238 ? 9.079 15.789 -21.463 1.00 92.94 238 ASP A C 1
ATOM 1897 O O . ASP A 1 238 ? 8.956 16.147 -22.634 1.00 92.94 238 ASP A O 1
ATOM 1901 N N . ILE A 1 239 ? 9.368 14.530 -21.133 1.00 95.06 239 ILE A N 1
ATOM 1902 C CA . ILE A 1 239 ? 9.548 13.493 -22.153 1.00 95.06 239 ILE A CA 1
ATOM 1903 C C . ILE A 1 239 ? 8.172 12.944 -22.520 1.00 95.06 239 ILE A C 1
ATOM 1905 O O . ILE A 1 239 ? 7.455 12.426 -21.662 1.00 95.06 239 ILE A O 1
ATOM 1909 N N . VAL A 1 240 ? 7.800 13.033 -23.796 1.00 94.81 240 VAL A N 1
ATOM 1910 C CA . VAL A 1 240 ? 6.550 12.468 -24.316 1.00 94.81 240 VAL A CA 1
ATOM 1911 C C . VAL A 1 240 ? 6.875 11.192 -25.075 1.00 94.81 240 VAL A C 1
ATOM 1913 O O . VAL A 1 240 ? 7.579 11.226 -26.081 1.00 94.81 240 VAL A O 1
ATOM 1916 N N . LEU A 1 241 ? 6.362 10.060 -24.594 1.00 94.25 241 LEU A N 1
ATOM 1917 C CA . LEU A 1 241 ? 6.519 8.787 -25.290 1.00 94.25 241 LEU A CA 1
ATOM 1918 C C . LEU A 1 241 ? 5.739 8.777 -26.608 1.00 94.25 241 LEU A C 1
ATOM 1920 O O . LEU A 1 241 ? 4.655 9.356 -26.711 1.00 94.25 241 LEU A O 1
ATOM 1924 N N . ALA A 1 242 ? 6.261 8.056 -27.600 1.00 88.56 242 ALA A N 1
ATOM 1925 C CA . ALA A 1 242 ? 5.545 7.809 -28.846 1.00 88.56 242 ALA A CA 1
ATOM 1926 C C . ALA A 1 242 ? 4.166 7.167 -28.578 1.00 88.56 242 ALA A C 1
ATOM 1928 O O . ALA A 1 242 ? 4.038 6.211 -27.807 1.00 88.56 242 ALA A O 1
ATOM 1929 N N . GLY A 1 243 ? 3.117 7.694 -29.221 1.00 84.19 243 GLY A N 1
ATOM 1930 C CA . GLY A 1 243 ? 1.728 7.289 -28.961 1.00 84.19 243 GLY A CA 1
ATOM 1931 C C . GLY A 1 243 ? 1.398 5.838 -29.337 1.00 84.19 243 GLY A C 1
ATOM 1932 O O . GLY A 1 243 ? 0.415 5.284 -28.850 1.00 84.19 243 GLY A O 1
ATOM 1933 N N . ASP A 1 244 ? 2.223 5.202 -30.168 1.00 88.12 244 ASP A N 1
ATOM 1934 C CA . ASP A 1 244 ? 2.096 3.803 -30.584 1.00 88.12 244 ASP A CA 1
ATOM 1935 C C . ASP A 1 244 ? 2.848 2.815 -29.674 1.00 88.12 244 ASP A C 1
ATOM 1937 O O . ASP A 1 244 ? 2.882 1.613 -29.951 1.00 88.12 244 ASP A O 1
ATOM 1941 N N . SER A 1 245 ? 3.399 3.296 -28.559 1.00 91.50 245 SER A N 1
ATOM 1942 C CA . SER A 1 245 ? 4.130 2.482 -27.596 1.00 91.50 245 SER A CA 1
ATOM 1943 C C . SER A 1 245 ? 3.314 1.296 -27.060 1.00 91.50 245 SER A C 1
ATOM 1945 O O . SER A 1 245 ? 2.118 1.390 -26.751 1.00 91.50 245 SER A O 1
ATOM 1947 N N . HIS A 1 246 ? 3.987 0.150 -26.949 1.00 95.00 246 HIS A N 1
ATOM 1948 C CA . HIS A 1 246 ? 3.433 -1.115 -26.469 1.00 95.00 246 HIS A CA 1
ATOM 1949 C C . HIS A 1 246 ? 3.738 -1.394 -24.994 1.00 95.00 246 HIS A C 1
ATOM 1951 O O . HIS A 1 246 ? 3.474 -2.500 -24.527 1.00 95.00 246 HIS A O 1
ATOM 1957 N N . ILE A 1 247 ? 4.229 -0.390 -24.262 1.00 97.19 247 ILE A N 1
ATOM 1958 C CA . ILE A 1 247 ? 4.581 -0.512 -22.848 1.00 97.19 247 ILE A CA 1
ATOM 1959 C C . ILE A 1 247 ? 3.352 -0.940 -22.035 1.00 97.19 247 ILE A C 1
ATOM 1961 O O . ILE A 1 247 ? 2.288 -0.322 -22.108 1.00 97.19 247 ILE A O 1
ATOM 1965 N N . THR A 1 248 ? 3.518 -1.990 -21.232 1.00 97.75 248 THR A N 1
ATOM 1966 C CA . THR A 1 248 ? 2.521 -2.493 -20.282 1.00 97.75 248 THR A CA 1
ATOM 1967 C C . THR A 1 248 ? 2.900 -2.190 -18.834 1.00 97.75 248 THR A C 1
ATOM 1969 O O . THR A 1 248 ? 2.014 -2.115 -17.977 1.00 97.75 248 THR A O 1
ATOM 1972 N N . LYS A 1 249 ? 4.190 -1.992 -18.540 1.00 98.31 249 LYS A N 1
ATOM 1973 C CA . LYS A 1 249 ? 4.693 -1.624 -17.212 1.00 98.31 249 LYS A CA 1
ATOM 1974 C C . LYS A 1 249 ? 5.526 -0.360 -17.307 1.00 98.31 249 LYS A C 1
ATOM 1976 O O . LYS A 1 249 ? 6.543 -0.332 -17.994 1.00 98.31 249 LYS A O 1
ATOM 1981 N N . PHE A 1 250 ? 5.097 0.668 -16.594 1.00 97.88 250 PHE A N 1
ATOM 1982 C CA . PHE A 1 250 ? 5.748 1.965 -16.604 1.00 97.88 250 PHE A CA 1
ATOM 1983 C C . PHE A 1 250 ? 6.132 2.376 -15.187 1.00 97.88 250 PHE A C 1
ATOM 1985 O O . PHE A 1 250 ? 5.281 2.385 -14.295 1.00 97.88 250 PHE A O 1
ATOM 1992 N N . ARG A 1 251 ? 7.394 2.759 -15.006 1.00 97.75 251 ARG A N 1
ATOM 1993 C CA . ARG A 1 251 ? 7.935 3.325 -13.779 1.00 97.75 251 ARG A CA 1
ATOM 1994 C C . ARG A 1 251 ? 8.816 4.533 -14.094 1.00 97.75 251 ARG A C 1
ATOM 1996 O O . ARG A 1 251 ? 9.736 4.448 -14.904 1.00 97.75 251 ARG A O 1
ATOM 2003 N N . ALA A 1 252 ? 8.541 5.657 -13.442 1.00 97.19 252 ALA A N 1
ATOM 2004 C CA . ALA A 1 252 ? 9.348 6.870 -13.533 1.00 97.19 252 ALA A CA 1
ATOM 2005 C C . ALA A 1 252 ? 9.638 7.418 -12.131 1.00 97.19 252 ALA A C 1
ATOM 2007 O O . ALA A 1 252 ? 8.722 7.584 -11.327 1.00 97.19 252 ALA A O 1
ATOM 2008 N N . CYS A 1 253 ? 10.907 7.688 -11.824 1.00 96.06 253 CYS A N 1
ATOM 2009 C CA . CYS A 1 253 ? 11.356 8.221 -10.537 1.00 96.06 253 CYS A CA 1
ATOM 2010 C C . CYS A 1 253 ? 12.162 9.510 -10.732 1.00 96.06 253 CYS A C 1
ATOM 2012 O O . CYS A 1 253 ? 13.172 9.511 -11.426 1.00 96.06 253 CYS A O 1
ATOM 2014 N N . ASP A 1 254 ? 11.706 10.604 -10.122 1.00 94.44 254 ASP A N 1
ATOM 2015 C CA . ASP A 1 254 ? 12.282 11.954 -10.149 1.00 94.44 254 ASP A CA 1
ATOM 2016 C C . ASP A 1 254 ? 12.514 12.543 -11.557 1.00 94.44 254 ASP A C 1
ATOM 2018 O O . ASP A 1 254 ? 13.282 13.493 -11.749 1.00 94.44 254 ASP A O 1
ATOM 2022 N N . ILE A 1 255 ? 11.771 12.026 -12.537 1.00 94.25 255 ILE A N 1
ATOM 2023 C CA . ILE A 1 255 ? 11.717 12.481 -13.926 1.00 94.25 255 ILE A CA 1
ATOM 2024 C C . ILE A 1 255 ? 10.273 12.495 -14.417 1.00 94.25 255 ILE A C 1
ATOM 2026 O O . ILE A 1 255 ? 9.486 11.606 -14.090 1.00 94.25 255 ILE A O 1
ATOM 2030 N N . LEU A 1 256 ? 9.928 13.510 -15.210 1.00 95.06 256 LEU A N 1
ATOM 2031 C CA . LEU A 1 256 ? 8.611 13.615 -15.821 1.00 95.06 256 LEU A CA 1
ATOM 2032 C C . LEU A 1 256 ? 8.643 12.998 -17.222 1.00 95.06 256 LEU A C 1
ATOM 2034 O O . LEU A 1 256 ? 9.119 13.606 -18.180 1.00 95.06 256 LEU A O 1
ATOM 2038 N N . ILE A 1 257 ? 8.148 11.766 -17.306 1.00 95.81 257 ILE A N 1
ATOM 2039 C CA . ILE A 1 257 ? 7.888 11.060 -18.559 1.00 95.81 257 ILE A CA 1
ATOM 2040 C C . ILE A 1 257 ? 6.378 10.841 -18.633 1.00 95.81 257 ILE A C 1
ATOM 2042 O O . ILE A 1 257 ? 5.790 10.290 -17.701 1.00 95.81 257 ILE A O 1
ATOM 2046 N N . TRP A 1 258 ? 5.744 11.278 -19.717 1.00 96.56 258 TRP A N 1
ATOM 2047 C CA . TRP A 1 258 ? 4.314 11.087 -19.930 1.00 96.56 258 TRP A CA 1
ATOM 2048 C C . TRP A 1 258 ? 4.039 9.636 -20.350 1.00 96.56 258 TRP A C 1
ATOM 2050 O O . TRP A 1 258 ? 4.547 9.206 -21.391 1.00 96.56 258 TRP A O 1
ATOM 2060 N N . PRO A 1 259 ? 3.261 8.865 -19.561 1.00 95.19 259 PRO A N 1
ATOM 2061 C CA . PRO A 1 259 ? 2.937 7.483 -19.896 1.00 95.19 259 PRO A CA 1
ATOM 2062 C C . PRO A 1 259 ? 2.146 7.397 -21.209 1.00 95.19 259 PRO A C 1
ATOM 2064 O O . PRO A 1 259 ? 1.406 8.327 -21.544 1.00 95.19 259 PRO A O 1
ATOM 2067 N N . PRO A 1 260 ? 2.234 6.273 -21.940 1.00 93.19 260 PRO A N 1
ATOM 2068 C CA . PRO A 1 260 ? 1.468 6.110 -23.163 1.00 93.19 260 PRO A CA 1
ATOM 2069 C C . PRO A 1 260 ? -0.036 6.048 -22.869 1.00 93.19 260 PRO A C 1
ATOM 2071 O O . PRO A 1 260 ? -0.496 5.421 -21.912 1.00 93.19 260 PRO A O 1
ATOM 2074 N N . GLN A 1 261 ? -0.819 6.655 -23.755 1.00 94.31 261 GLN A N 1
ATOM 2075 C CA . GLN A 1 261 ? -2.285 6.640 -23.718 1.00 94.31 261 GLN A CA 1
ATOM 2076 C C . GLN A 1 261 ? -2.868 5.510 -24.590 1.00 94.31 261 GLN A C 1
ATOM 2078 O O . GLN A 1 261 ? -3.977 5.608 -25.106 1.00 94.31 261 GLN A O 1
ATOM 2083 N N . SER A 1 262 ? -2.107 4.426 -24.786 1.00 93.19 262 SER A N 1
ATOM 2084 C CA . SER A 1 262 ? -2.435 3.346 -25.726 1.00 93.19 262 SER A CA 1
ATOM 2085 C C . SER A 1 262 ? -3.428 2.309 -25.184 1.00 93.19 262 SER A C 1
ATOM 2087 O O . SER A 1 262 ? -3.812 1.391 -25.911 1.00 93.19 262 SER A O 1
ATOM 2089 N N . GLY A 1 263 ? -3.836 2.404 -23.914 1.00 95.81 263 GLY A N 1
ATOM 2090 C CA . GLY A 1 263 ? -4.750 1.445 -23.282 1.00 95.81 263 GLY A CA 1
ATOM 2091 C C . GLY A 1 263 ? -4.119 0.127 -22.851 1.00 95.81 263 GLY A C 1
ATOM 2092 O O . GLY A 1 263 ? -4.834 -0.792 -22.436 1.00 95.81 263 GLY A O 1
ATOM 2093 N N . ARG A 1 264 ? -2.791 0.019 -22.953 1.00 96.81 264 ARG A N 1
ATOM 2094 C CA . ARG A 1 264 ? -2.038 -1.215 -22.689 1.00 96.81 264 ARG A CA 1
ATOM 2095 C C . ARG A 1 264 ? -1.379 -1.260 -21.319 1.00 96.81 264 ARG A C 1
ATOM 2097 O O . ARG A 1 264 ? -0.946 -2.339 -20.914 1.00 96.81 264 ARG A O 1
ATOM 2104 N N . LEU A 1 265 ? -1.317 -0.141 -20.595 1.00 97.81 265 LEU A N 1
ATOM 2105 C CA . LEU A 1 265 ? -0.696 -0.135 -19.277 1.00 97.81 265 LEU A CA 1
ATOM 2106 C C . LEU A 1 265 ? -1.467 -1.045 -18.315 1.00 97.81 265 LEU A C 1
ATOM 2108 O O . LEU A 1 265 ? -2.682 -0.949 -18.158 1.00 97.81 265 LEU A O 1
ATOM 2112 N N . THR A 1 266 ? -0.716 -1.917 -17.652 1.00 98.19 266 THR A N 1
ATOM 2113 C CA . THR A 1 266 ? -1.168 -2.806 -16.577 1.00 98.19 266 THR A CA 1
ATOM 2114 C C . THR A 1 266 ? -0.582 -2.400 -15.226 1.00 98.19 266 THR A C 1
ATOM 2116 O O . THR A 1 266 ? -1.197 -2.672 -14.195 1.00 98.19 266 THR A O 1
ATOM 2119 N N . SER A 1 267 ? 0.564 -1.712 -15.220 1.00 98.38 267 SER A N 1
ATOM 2120 C CA . SER A 1 267 ? 1.210 -1.170 -14.025 1.00 98.38 267 SER A CA 1
ATOM 2121 C C . SER A 1 267 ? 1.747 0.230 -14.297 1.00 98.38 267 SER A C 1
ATOM 2123 O O . SER A 1 267 ? 2.459 0.434 -15.282 1.00 98.38 267 SER A O 1
ATOM 2125 N N . LEU A 1 268 ? 1.430 1.169 -13.408 1.00 98.25 268 LEU A N 1
ATOM 2126 C CA . LEU A 1 268 ? 1.876 2.558 -13.457 1.00 98.25 268 LEU A CA 1
ATOM 2127 C C . LEU A 1 268 ? 2.492 2.952 -12.113 1.00 98.25 268 LEU A C 1
ATOM 2129 O O . LEU A 1 268 ? 1.795 2.963 -11.103 1.00 98.25 268 LEU A O 1
ATOM 2133 N N . GLU A 1 269 ? 3.769 3.316 -12.101 1.00 98.06 269 GLU A N 1
ATOM 2134 C CA . GLU A 1 269 ? 4.458 3.851 -10.927 1.00 98.06 269 GLU A CA 1
ATOM 2135 C C . GLU A 1 269 ? 5.115 5.195 -11.257 1.00 98.06 269 GLU A C 1
ATOM 2137 O O . GLU A 1 269 ? 5.933 5.304 -12.167 1.00 98.06 269 GLU A O 1
ATOM 2142 N N . ILE A 1 270 ? 4.756 6.237 -10.513 1.00 97.62 270 ILE A N 1
ATOM 2143 C CA . ILE A 1 270 ? 5.345 7.568 -10.644 1.00 97.62 270 ILE A CA 1
ATOM 2144 C C . ILE A 1 270 ? 5.792 8.025 -9.261 1.00 97.62 270 ILE A C 1
ATOM 2146 O O . ILE A 1 270 ? 4.979 8.182 -8.351 1.00 97.62 270 ILE A O 1
ATOM 2150 N N . CYS A 1 271 ? 7.086 8.272 -9.111 1.00 97.00 271 CYS A N 1
ATOM 2151 C CA . CYS A 1 271 ? 7.704 8.815 -7.912 1.00 97.00 271 CYS A CA 1
ATOM 2152 C C . CYS A 1 271 ? 8.345 10.160 -8.257 1.00 97.00 271 CYS A C 1
ATOM 2154 O O . CYS A 1 271 ? 9.208 10.199 -9.119 1.00 97.00 271 CYS A O 1
ATOM 2156 N N . LEU A 1 272 ? 7.955 11.257 -7.609 1.00 95.38 272 LEU A N 1
ATOM 2157 C CA . LEU A 1 272 ? 8.525 12.596 -7.840 1.00 95.38 272 LEU A CA 1
ATOM 2158 C C . LEU A 1 272 ? 8.941 13.266 -6.518 1.00 95.38 272 LEU A C 1
ATOM 2160 O O . LEU A 1 272 ? 8.749 14.467 -6.313 1.00 95.38 272 LEU A O 1
ATOM 2164 N N . SER A 1 273 ? 9.479 12.479 -5.584 1.00 92.69 273 SER A N 1
ATOM 2165 C CA . SER A 1 273 ? 9.871 12.936 -4.244 1.00 92.69 273 SER A CA 1
ATOM 2166 C C . SER A 1 273 ? 11.015 13.954 -4.259 1.00 92.69 273 SER A C 1
ATOM 2168 O O . SER A 1 273 ? 11.022 14.864 -3.433 1.00 92.69 273 SER A O 1
ATOM 2170 N N . GLY A 1 274 ? 11.952 13.835 -5.201 1.00 90.69 274 GLY A N 1
ATOM 2171 C CA . GLY A 1 274 ? 13.047 14.779 -5.424 1.00 90.69 274 GLY A CA 1
ATOM 2172 C C . GLY A 1 274 ? 12.669 15.986 -6.290 1.00 90.69 274 GLY A C 1
ATOM 2173 O O . GLY A 1 274 ? 13.515 16.843 -6.541 1.00 90.69 274 GLY A O 1
ATOM 2174 N N . MET A 1 275 ? 11.421 16.072 -6.766 1.00 90.94 275 MET A N 1
ATOM 2175 C CA . MET A 1 275 ? 10.957 17.145 -7.647 1.00 90.94 275 MET A CA 1
ATOM 2176 C C . MET A 1 275 ? 10.206 18.241 -6.876 1.00 90.94 275 MET A C 1
ATOM 2178 O O . MET A 1 275 ? 9.379 17.958 -5.998 1.00 90.94 275 MET A O 1
ATOM 2182 N N . LYS A 1 276 ? 10.460 19.506 -7.252 1.00 91.69 276 LYS A N 1
ATOM 2183 C CA . LYS A 1 276 ? 9.725 20.679 -6.747 1.00 91.69 276 LYS A CA 1
ATOM 2184 C C . LYS A 1 276 ? 8.226 20.539 -7.054 1.00 91.69 276 LYS A C 1
ATOM 2186 O O . LYS A 1 276 ? 7.857 20.013 -8.108 1.00 91.69 276 LYS A O 1
ATOM 2191 N N . SER A 1 277 ? 7.357 20.992 -6.152 1.00 91.88 277 SER A N 1
ATOM 2192 C CA . SER A 1 277 ? 5.913 20.734 -6.244 1.00 91.88 277 SER A CA 1
ATOM 2193 C C . SER A 1 277 ? 5.255 21.359 -7.472 1.00 91.88 277 SER A C 1
ATOM 2195 O O . SER A 1 277 ? 4.361 20.760 -8.067 1.00 91.88 277 SER A O 1
ATOM 2197 N N . GLU A 1 278 ? 5.746 22.509 -7.928 1.00 92.31 278 GLU A N 1
ATOM 2198 C CA . GLU A 1 278 ? 5.272 23.192 -9.128 1.00 92.31 278 GLU A CA 1
ATOM 2199 C C . GLU A 1 278 ? 5.500 22.399 -10.422 1.00 92.31 278 GLU A C 1
ATOM 2201 O O . GLU A 1 278 ? 4.776 22.611 -11.394 1.00 92.31 278 GLU A O 1
ATOM 2206 N N . ARG A 1 279 ? 6.460 21.468 -10.435 1.00 91.94 279 ARG A N 1
ATOM 2207 C CA . ARG A 1 279 ? 6.787 20.628 -11.596 1.00 91.94 279 ARG A CA 1
ATOM 2208 C C . ARG A 1 279 ? 6.078 19.272 -11.606 1.00 91.94 279 ARG A C 1
ATOM 2210 O O . ARG A 1 279 ? 6.202 18.534 -12.577 1.00 91.94 279 ARG A O 1
ATOM 2217 N N . ARG A 1 280 ? 5.356 18.934 -10.538 1.00 94.19 280 ARG A N 1
ATOM 2218 C CA . ARG A 1 280 ? 4.612 17.673 -10.430 1.00 94.19 280 ARG A CA 1
ATOM 2219 C C . ARG A 1 280 ? 3.391 17.659 -11.348 1.00 94.19 280 ARG A C 1
ATOM 2221 O O . ARG A 1 280 ? 2.983 18.683 -11.900 1.00 94.19 280 ARG A O 1
ATOM 2228 N N . ILE A 1 281 ? 2.788 16.485 -11.486 1.00 95.38 281 ILE A N 1
ATOM 2229 C CA . ILE A 1 281 ? 1.712 16.241 -12.442 1.00 95.38 281 ILE A CA 1
ATOM 2230 C C . ILE A 1 281 ? 0.394 16.773 -11.881 1.00 95.38 281 ILE A C 1
ATOM 2232 O O . ILE A 1 281 ? 0.031 16.507 -10.735 1.00 95.38 281 ILE A O 1
ATOM 2236 N N . LEU A 1 282 ? -0.343 17.528 -12.693 1.00 95.19 282 LEU A N 1
ATOM 2237 C CA . LEU A 1 282 ? -1.698 17.948 -12.347 1.00 95.19 282 LEU A CA 1
ATOM 2238 C C . LEU A 1 282 ? -2.617 16.734 -12.170 1.00 95.19 282 LEU A C 1
ATOM 2240 O O . LEU A 1 282 ? -2.561 15.791 -12.959 1.00 95.19 282 LEU A O 1
ATOM 2244 N N . CYS A 1 283 ? -3.517 16.797 -11.187 1.00 94.75 283 CYS A N 1
ATOM 2245 C CA . CYS A 1 283 ? -4.513 15.748 -10.949 1.00 94.75 283 CYS A CA 1
ATOM 2246 C C . CYS A 1 283 ? -5.320 15.409 -12.219 1.00 94.75 283 CYS A C 1
ATOM 2248 O O . CYS A 1 283 ? -5.470 14.239 -12.558 1.00 94.75 283 CYS A O 1
ATOM 2250 N N . ASP A 1 284 ? -5.731 16.428 -12.984 1.00 94.31 284 ASP A N 1
ATOM 2251 C CA . ASP A 1 284 ? -6.466 16.265 -14.248 1.00 94.31 284 ASP A CA 1
ATOM 2252 C C . ASP A 1 284 ? -5.689 15.453 -15.289 1.00 94.31 284 ASP A C 1
ATOM 2254 O O . ASP A 1 284 ? -6.264 14.641 -16.008 1.00 94.31 284 ASP A O 1
ATOM 2258 N N . ALA A 1 285 ? -4.369 15.633 -15.346 1.00 94.81 285 ALA A N 1
ATOM 2259 C CA . ALA A 1 285 ? -3.522 14.903 -16.278 1.00 94.81 285 ALA A CA 1
ATOM 2260 C C . ALA A 1 285 ? -3.328 13.441 -15.840 1.00 94.81 285 ALA A C 1
ATOM 2262 O O . ALA A 1 285 ? -3.289 12.548 -16.682 1.00 94.81 285 ALA A O 1
ATOM 2263 N N . ILE A 1 286 ? -3.278 13.169 -14.529 1.00 96.56 286 ILE A N 1
ATOM 2264 C CA . ILE A 1 286 ? -3.314 11.791 -14.018 1.00 96.56 286 ILE A CA 1
ATOM 2265 C C . ILE A 1 286 ? -4.653 11.128 -14.344 1.00 96.56 286 ILE A C 1
ATOM 2267 O O . ILE A 1 286 ? -4.660 9.997 -14.819 1.00 96.56 286 ILE A O 1
ATOM 2271 N N . LEU A 1 287 ? -5.780 11.816 -14.139 1.00 95.94 287 LEU A N 1
ATOM 2272 C CA . LEU A 1 287 ? -7.102 11.297 -14.507 1.00 95.94 287 LEU A CA 1
ATOM 2273 C C . LEU A 1 287 ? -7.186 10.989 -16.006 1.00 95.94 287 LEU A C 1
ATOM 2275 O O . LEU A 1 287 ? -7.696 9.934 -16.380 1.00 95.94 287 LEU A O 1
ATOM 2279 N N . ASP A 1 288 ? -6.623 11.850 -16.853 1.00 95.62 288 ASP A N 1
ATOM 2280 C CA . ASP A 1 288 ? -6.532 11.611 -18.292 1.00 95.62 288 ASP A CA 1
ATOM 2281 C C . ASP A 1 288 ? -5.732 10.334 -18.607 1.00 95.62 288 ASP A C 1
ATOM 2283 O O . ASP A 1 288 ? -6.237 9.451 -19.303 1.00 95.62 288 ASP A O 1
ATOM 2287 N N . ILE A 1 289 ? -4.544 10.160 -18.011 1.00 96.19 289 ILE A N 1
ATOM 2288 C CA . ILE A 1 289 ? -3.724 8.941 -18.154 1.00 96.19 289 ILE A CA 1
ATOM 2289 C C . ILE A 1 289 ? -4.499 7.687 -17.726 1.00 96.19 289 ILE A C 1
ATOM 2291 O O . ILE A 1 289 ? -4.464 6.673 -18.428 1.00 96.19 289 ILE A O 1
ATOM 2295 N N . LEU A 1 290 ? -5.193 7.740 -16.585 1.00 97.25 290 LEU A N 1
ATOM 2296 C CA . LEU A 1 290 ? -5.970 6.612 -16.067 1.00 97.25 290 LEU A CA 1
ATOM 2297 C C . LEU A 1 290 ? -7.152 6.276 -16.985 1.00 97.25 290 LEU A C 1
ATOM 2299 O O . LEU A 1 290 ? -7.375 5.103 -17.277 1.00 97.25 290 LEU A O 1
ATOM 2303 N N . SER A 1 291 ? -7.865 7.287 -17.496 1.00 96.69 291 SER A N 1
ATOM 2304 C CA . SER A 1 291 ? -9.011 7.096 -18.397 1.00 96.69 291 SER A CA 1
ATOM 2305 C C . SER A 1 291 ? -8.631 6.408 -19.711 1.00 96.69 291 SER A C 1
ATOM 2307 O O . SER A 1 291 ? -9.397 5.597 -20.233 1.00 96.69 291 SER A O 1
ATOM 2309 N N . HIS A 1 292 ? -7.419 6.669 -20.205 1.00 96.88 292 HIS A N 1
ATOM 2310 C CA . HIS A 1 292 ? -6.880 6.035 -21.402 1.00 96.88 292 HIS A CA 1
ATOM 2311 C C . HIS A 1 292 ? -6.368 4.615 -21.156 1.00 96.88 292 HIS A C 1
ATOM 2313 O O . HIS A 1 292 ? -6.100 3.911 -22.122 1.00 96.88 292 HIS A O 1
ATOM 2319 N N . ASN A 1 293 ? -6.235 4.170 -19.902 1.00 97.44 293 ASN A N 1
ATOM 2320 C CA . ASN A 1 293 ? -5.641 2.882 -19.542 1.00 97.44 293 ASN A CA 1
ATOM 2321 C C . ASN A 1 293 ? -6.555 2.038 -18.631 1.00 97.44 293 ASN A C 1
ATOM 2323 O O . ASN A 1 293 ? -6.188 1.719 -17.498 1.00 97.44 293 ASN A O 1
ATOM 2327 N N . PRO A 1 294 ? -7.725 1.587 -19.127 1.00 97.31 294 PRO A N 1
ATOM 2328 C CA . PRO A 1 294 ? -8.715 0.863 -18.321 1.00 97.31 294 PRO A CA 1
ATOM 2329 C C . PRO A 1 294 ? -8.240 -0.516 -17.832 1.00 97.31 294 PRO A C 1
ATOM 2331 O O . PRO A 1 294 ? -8.865 -1.088 -16.943 1.00 97.31 294 PRO A O 1
ATOM 2334 N N . ASN A 1 295 ? -7.151 -1.049 -18.403 1.00 97.56 295 ASN A N 1
ATOM 2335 C CA . ASN A 1 295 ? -6.557 -2.342 -18.049 1.00 97.56 295 ASN A CA 1
ATOM 2336 C C . ASN A 1 295 ? -5.525 -2.264 -16.906 1.00 97.56 295 ASN A C 1
ATOM 2338 O O . ASN A 1 295 ? -4.900 -3.279 -16.576 1.00 97.56 295 ASN A O 1
ATOM 2342 N N . LEU A 1 296 ? -5.330 -1.084 -16.307 1.00 98.25 296 LEU A N 1
ATOM 2343 C CA . LEU A 1 296 ? -4.419 -0.898 -15.180 1.00 98.25 296 LEU A CA 1
ATOM 2344 C C . LEU A 1 296 ? -4.846 -1.756 -13.990 1.00 98.25 296 LEU A C 1
ATOM 2346 O O . LEU A 1 296 ? -5.953 -1.619 -13.478 1.00 98.25 296 LEU A O 1
ATOM 2350 N N . LYS A 1 297 ? -3.930 -2.611 -13.531 1.00 98.00 297 LYS A N 1
ATOM 2351 C CA . LYS A 1 297 ? -4.077 -3.459 -12.341 1.00 98.00 297 LYS A CA 1
ATOM 2352 C C . LYS A 1 297 ? -3.411 -2.852 -11.113 1.00 98.00 297 LYS A C 1
ATOM 2354 O O . LYS A 1 297 ? -3.828 -3.138 -9.993 1.00 98.00 297 LYS A O 1
ATOM 2359 N N . SER A 1 298 ? -2.370 -2.047 -11.323 1.00 98.00 298 SER A N 1
ATOM 2360 C CA . SER A 1 298 ? -1.593 -1.414 -10.260 1.00 98.00 298 SER A CA 1
ATOM 2361 C C . SER A 1 298 ? -1.276 0.040 -10.594 1.00 98.00 298 SER A C 1
ATOM 2363 O O . SER A 1 298 ? -0.797 0.333 -11.692 1.00 98.00 298 SER A O 1
ATOM 2365 N N . VAL A 1 299 ? -1.528 0.940 -9.645 1.00 98.06 299 VAL A N 1
ATOM 2366 C CA . VAL A 1 299 ? -1.182 2.364 -9.718 1.00 98.06 299 VAL A CA 1
ATOM 2367 C C . VAL A 1 299 ? -0.466 2.766 -8.431 1.00 98.06 299 VAL A C 1
ATOM 2369 O O . VAL A 1 299 ? -1.010 2.599 -7.344 1.00 98.06 299 VAL A O 1
ATOM 2372 N N . SER A 1 300 ? 0.736 3.325 -8.546 1.00 97.69 300 SER A N 1
ATOM 2373 C CA . SER A 1 300 ? 1.532 3.838 -7.430 1.00 97.69 300 SER A CA 1
ATOM 2374 C C . SER A 1 300 ? 1.990 5.267 -7.720 1.00 97.69 300 SER A C 1
ATOM 2376 O O . SER A 1 300 ? 2.676 5.519 -8.707 1.00 97.69 300 SER A O 1
ATOM 2378 N N . LEU A 1 301 ? 1.590 6.221 -6.884 1.00 97.56 301 LEU A N 1
ATOM 2379 C CA . LEU A 1 301 ? 1.855 7.649 -7.051 1.00 97.56 301 LEU A CA 1
ATOM 2380 C C . LEU A 1 301 ? 2.516 8.197 -5.785 1.00 97.56 301 LEU A C 1
ATOM 2382 O O . LEU A 1 301 ? 1.831 8.511 -4.814 1.00 97.56 301 LEU A O 1
ATOM 2386 N N . MET A 1 302 ? 3.838 8.349 -5.789 1.00 96.31 302 MET A N 1
ATOM 2387 C CA . MET A 1 302 ? 4.609 8.866 -4.656 1.00 96.31 302 MET A CA 1
ATOM 2388 C C . MET A 1 302 ? 5.073 10.297 -4.923 1.00 96.31 302 MET A C 1
ATOM 2390 O O . MET A 1 302 ? 5.867 10.551 -5.821 1.00 96.31 302 MET A O 1
ATOM 2394 N N . CYS A 1 303 ? 4.557 11.254 -4.157 1.00 95.75 303 CYS A N 1
ATOM 2395 C CA . CYS A 1 303 ? 4.781 12.689 -4.333 1.00 95.75 303 CYS A CA 1
ATOM 2396 C C . CYS A 1 303 ? 4.522 13.163 -5.774 1.00 95.75 303 CYS A C 1
ATOM 2398 O O . CYS A 1 303 ? 5.120 14.133 -6.216 1.00 95.75 303 CYS A O 1
ATOM 2400 N N . ALA A 1 304 ? 3.665 12.464 -6.526 1.00 96.31 304 ALA A N 1
ATOM 2401 C CA . ALA A 1 304 ? 3.508 12.686 -7.964 1.00 96.31 304 ALA A CA 1
ATOM 2402 C C . ALA A 1 304 ? 2.549 13.831 -8.328 1.00 96.31 304 ALA A C 1
ATOM 2404 O O . ALA A 1 304 ? 2.557 14.295 -9.467 1.00 96.31 304 ALA A O 1
ATOM 2405 N N . LEU A 1 305 ? 1.707 14.267 -7.385 1.00 96.06 305 LEU A N 1
ATOM 2406 C CA . LEU A 1 305 ? 0.594 15.170 -7.654 1.00 96.06 305 LEU A CA 1
ATOM 2407 C C . LEU A 1 305 ? 0.975 16.612 -7.326 1.00 96.06 305 LEU A C 1
ATOM 2409 O O . LEU A 1 305 ? 1.661 16.880 -6.337 1.00 96.06 305 LEU A O 1
ATOM 2413 N N . ARG A 1 306 ? 0.483 17.528 -8.157 1.00 94.31 306 ARG A N 1
ATOM 2414 C CA . ARG A 1 306 ? 0.425 18.968 -7.917 1.00 94.31 306 ARG A CA 1
ATOM 2415 C C . ARG A 1 306 ? -1.020 19.376 -7.663 1.00 94.31 306 ARG A C 1
ATOM 2417 O O . ARG A 1 306 ? -1.930 18.858 -8.314 1.00 94.31 306 ARG A O 1
ATOM 2424 N N . LYS A 1 307 ? -1.219 20.372 -6.798 1.00 88.94 307 LYS A N 1
ATOM 2425 C CA . LYS A 1 307 ? -2.505 21.039 -6.596 1.00 88.94 307 LYS A CA 1
ATOM 2426 C C . LYS A 1 307 ? -3.058 21.494 -7.945 1.00 88.94 307 LYS A C 1
ATOM 2428 O O . LYS A 1 307 ? -2.420 22.303 -8.628 1.00 88.94 307 LYS A O 1
ATOM 2433 N N . SER A 1 308 ? -4.217 20.969 -8.337 1.00 82.31 308 SER A N 1
ATOM 2434 C CA . SER A 1 308 ? -4.939 21.533 -9.475 1.00 82.31 308 SER A CA 1
ATOM 2435 C C . SER A 1 308 ? -5.704 22.778 -9.027 1.00 82.31 308 SER A C 1
ATOM 2437 O O . SER A 1 308 ? -5.890 23.039 -7.835 1.00 82.31 308 SER A O 1
ATOM 2439 N N . GLY A 1 309 ? -6.155 23.571 -9.994 1.00 84.25 309 GLY A N 1
ATOM 2440 C CA . GLY A 1 309 ? -7.267 24.479 -9.733 1.00 84.25 309 GLY A CA 1
ATOM 2441 C C . GLY A 1 309 ? -8.534 23.685 -9.392 1.00 84.25 309 GLY A C 1
ATOM 2442 O O . GLY A 1 309 ? -8.506 22.475 -9.177 1.00 84.25 309 GLY A O 1
ATOM 2443 N N . THR A 1 310 ? -9.686 24.346 -9.379 1.00 84.19 310 THR A N 1
ATOM 2444 C CA . THR A 1 310 ? -10.961 23.628 -9.301 1.00 84.19 310 THR A CA 1
ATOM 2445 C C . THR A 1 310 ? -11.095 22.675 -10.494 1.00 84.19 310 THR A C 1
ATOM 2447 O O . THR A 1 310 ? -11.264 23.122 -11.630 1.00 84.19 310 THR A O 1
ATOM 2450 N N . ILE A 1 311 ? -11.033 21.363 -10.230 1.00 82.75 311 ILE A N 1
ATOM 2451 C CA . ILE A 1 311 ? -11.266 20.298 -11.213 1.00 82.75 311 ILE A CA 1
ATOM 2452 C C . ILE A 1 311 ? -12.708 20.431 -11.704 1.00 82.75 311 ILE A C 1
ATOM 2454 O O . ILE A 1 311 ? -13.656 19.999 -11.052 1.00 82.75 311 ILE A O 1
ATOM 2458 N N . SER A 1 312 ? -12.915 21.137 -12.816 1.00 71.00 312 SER A N 1
ATOM 2459 C CA . SER A 1 312 ? -14.255 21.648 -13.095 1.00 71.00 312 SER A CA 1
ATOM 2460 C C . SER A 1 312 ? -15.218 20.594 -13.652 1.00 71.00 312 SER A C 1
ATOM 2462 O O . SER A 1 312 ? -16.417 20.873 -13.621 1.00 71.00 312 SER A O 1
ATOM 2464 N N . ARG A 1 313 ? -14.776 19.463 -14.237 1.00 67.69 313 ARG A N 1
ATOM 2465 C CA . ARG A 1 313 ? -15.654 18.689 -15.154 1.00 67.69 313 ARG A CA 1
ATOM 2466 C C . ARG A 1 313 ? -15.366 17.193 -15.354 1.00 67.69 313 ARG A C 1
ATOM 2468 O O . ARG A 1 313 ? -15.825 16.647 -16.355 1.00 67.69 313 ARG A O 1
ATOM 2475 N N . PHE A 1 314 ? -14.660 16.497 -14.466 1.00 78.12 314 PHE A N 1
ATOM 2476 C CA . PHE A 1 314 ? -14.425 15.066 -14.706 1.00 78.12 314 PHE A CA 1
ATOM 2477 C C . PHE A 1 314 ? -15.601 14.190 -14.272 1.00 78.12 314 PHE A C 1
ATOM 2479 O O . PHE A 1 314 ? -15.994 14.160 -13.104 1.00 78.12 314 PHE A O 1
ATOM 2486 N N . VAL A 1 315 ? -16.139 13.451 -15.245 1.00 91.94 315 VAL A N 1
ATOM 2487 C CA . VAL A 1 315 ? -17.014 12.301 -15.004 1.00 91.94 315 VAL A CA 1
ATOM 2488 C C . VAL A 1 315 ? -16.200 11.250 -14.241 1.00 91.94 315 VAL A C 1
ATOM 2490 O O . VAL A 1 315 ? -15.046 11.024 -14.611 1.00 91.94 315 VAL A O 1
ATOM 2493 N N . PRO A 1 316 ? -16.753 10.614 -13.192 1.00 95.62 316 PRO A N 1
ATOM 2494 C CA . PRO A 1 316 ? -16.059 9.540 -12.493 1.00 95.62 316 PRO A CA 1
ATOM 2495 C C . PRO A 1 316 ? -15.576 8.450 -13.461 1.00 95.62 316 PRO A C 1
ATOM 2497 O O . PRO A 1 316 ? -16.353 7.940 -14.269 1.00 95.62 316 PRO A O 1
ATOM 2500 N N . ILE A 1 317 ? -14.299 8.088 -13.370 1.00 96.75 317 ILE A N 1
ATOM 2501 C CA . ILE A 1 317 ? -13.659 7.055 -14.184 1.00 96.75 317 ILE A CA 1
ATOM 2502 C C . ILE A 1 317 ? -13.808 5.719 -13.464 1.00 96.75 317 ILE A C 1
ATOM 2504 O O . ILE A 1 317 ? -13.445 5.589 -12.295 1.00 96.75 317 ILE A O 1
ATOM 2508 N N . THR A 1 318 ? -14.323 4.713 -14.168 1.00 97.56 318 THR A N 1
ATOM 2509 C CA . THR A 1 318 ? -14.411 3.345 -13.644 1.00 97.56 318 THR A CA 1
ATOM 2510 C C . THR A 1 318 ? -13.219 2.526 -14.115 1.00 97.56 318 THR A C 1
ATOM 2512 O O . THR A 1 318 ? -12.983 2.421 -15.315 1.00 97.56 318 THR A O 1
ATOM 2515 N N . MET A 1 319 ? -12.493 1.928 -13.171 1.00 97.81 319 MET A N 1
ATOM 2516 C CA . MET A 1 319 ? -11.297 1.120 -13.415 1.00 97.81 319 MET A CA 1
ATOM 2517 C C . MET A 1 319 ? -11.585 -0.342 -13.030 1.00 97.81 319 MET A C 1
ATOM 2519 O O . MET A 1 319 ? -11.374 -0.733 -11.879 1.00 97.81 319 MET A O 1
ATOM 2523 N N . PRO A 1 320 ? -12.110 -1.161 -13.961 1.00 97.38 320 PRO A N 1
ATOM 2524 C CA . PRO A 1 320 ? -12.732 -2.447 -13.640 1.00 97.38 320 PRO A CA 1
ATOM 2525 C C . PRO A 1 320 ? -11.750 -3.549 -13.234 1.00 97.38 320 PRO A C 1
ATOM 2527 O O . PRO A 1 320 ? -12.187 -4.561 -12.698 1.00 97.38 320 PRO A O 1
ATOM 2530 N N . VAL A 1 321 ? -10.451 -3.387 -13.506 1.00 97.62 321 VAL A N 1
ATOM 2531 C CA . VAL A 1 321 ? -9.410 -4.384 -13.186 1.00 97.62 321 VAL A CA 1
ATOM 2532 C C . VAL A 1 321 ? -8.356 -3.869 -12.199 1.00 97.62 321 VAL A C 1
ATOM 2534 O O . VAL A 1 321 ? -7.386 -4.574 -11.922 1.00 97.62 321 VAL A O 1
ATOM 2537 N N . LEU A 1 322 ? -8.533 -2.652 -11.669 1.00 97.69 322 LEU A N 1
ATOM 2538 C CA . LEU A 1 322 ? -7.567 -2.006 -10.783 1.00 97.69 322 LEU A CA 1
ATOM 2539 C C . LEU A 1 322 ? -7.658 -2.591 -9.374 1.00 97.69 322 LEU A C 1
ATOM 2541 O O . LEU A 1 322 ? -8.563 -2.253 -8.612 1.00 97.69 322 LEU A O 1
ATOM 2545 N N . SER A 1 323 ? -6.711 -3.472 -9.046 1.00 96.75 323 SER A N 1
ATOM 2546 C CA . SER A 1 323 ? -6.664 -4.182 -7.767 1.00 96.75 323 SER A CA 1
ATOM 2547 C C . SER A 1 323 ? -5.704 -3.559 -6.757 1.00 96.75 323 SER A C 1
ATOM 2549 O O . SER A 1 323 ? -5.885 -3.770 -5.562 1.00 96.75 323 SER A O 1
ATOM 2551 N N . ASN A 1 324 ? -4.725 -2.760 -7.195 1.00 96.50 324 ASN A N 1
ATOM 2552 C CA . ASN A 1 324 ? -3.757 -2.111 -6.309 1.00 96.50 324 ASN A CA 1
ATOM 2553 C C . ASN A 1 324 ? -3.667 -0.602 -6.580 1.00 96.50 324 ASN A C 1
ATOM 2555 O O . ASN A 1 324 ? -3.334 -0.185 -7.688 1.00 96.50 324 ASN A O 1
ATOM 2559 N N . ILE A 1 325 ? -3.906 0.217 -5.559 1.00 96.94 325 ILE A N 1
ATOM 2560 C CA . ILE A 1 325 ? -3.649 1.659 -5.573 1.00 96.94 325 ILE A CA 1
ATOM 2561 C C . ILE A 1 325 ? -2.768 2.018 -4.382 1.00 96.94 325 ILE A C 1
ATOM 2563 O O . ILE A 1 325 ? -3.100 1.707 -3.242 1.00 96.94 325 ILE A O 1
ATOM 2567 N N . SER A 1 326 ? -1.685 2.741 -4.636 1.00 96.19 326 SER A N 1
ATOM 2568 C CA . SER A 1 326 ? -0.867 3.397 -3.622 1.00 96.19 326 SER A CA 1
ATOM 2569 C C . SER A 1 326 ? -0.707 4.869 -3.987 1.00 96.19 326 SER A C 1
ATOM 2571 O O . SER A 1 326 ? -0.265 5.196 -5.083 1.00 96.19 326 SER A O 1
ATOM 2573 N N . VAL A 1 327 ? -1.077 5.784 -3.099 1.00 96.19 327 VAL A N 1
ATOM 2574 C CA . VAL A 1 327 ? -0.895 7.224 -3.289 1.00 96.19 327 VAL A CA 1
ATOM 2575 C C . VAL A 1 327 ? -0.253 7.783 -2.036 1.00 96.19 327 VAL A C 1
ATOM 2577 O O . VAL A 1 327 ? -0.846 7.729 -0.970 1.00 96.19 327 VAL A O 1
ATOM 2580 N N . TYR A 1 328 ? 0.938 8.350 -2.154 1.00 94.62 328 TYR A N 1
ATOM 2581 C CA . TYR A 1 328 ? 1.651 9.004 -1.064 1.00 94.62 328 TYR A CA 1
ATOM 2582 C C . TYR A 1 328 ? 1.914 10.457 -1.444 1.00 94.62 328 TYR A C 1
ATOM 2584 O O . TYR A 1 328 ? 2.481 10.711 -2.501 1.00 94.62 328 TYR A O 1
ATOM 2592 N N . GLN A 1 329 ? 1.518 11.425 -0.620 1.00 94.19 329 GLN A N 1
ATOM 2593 C CA . GLN A 1 329 ? 1.746 12.851 -0.872 1.00 94.19 329 GLN A CA 1
ATOM 2594 C C . GLN A 1 329 ? 2.315 13.533 0.365 1.00 94.19 329 GLN A C 1
ATOM 2596 O O . GLN A 1 329 ? 1.630 13.637 1.375 1.00 94.19 329 GLN A O 1
ATOM 2601 N N . ASN A 1 330 ? 3.547 14.040 0.268 1.00 90.50 330 ASN A N 1
ATOM 2602 C CA . ASN A 1 330 ? 4.199 14.780 1.357 1.00 90.50 330 ASN A CA 1
ATOM 2603 C C . ASN A 1 330 ? 4.059 16.315 1.239 1.00 90.50 330 ASN A C 1
ATOM 2605 O O . ASN A 1 330 ? 4.610 17.064 2.035 1.00 90.50 330 ASN A O 1
ATOM 2609 N N . ASP A 1 331 ? 3.380 16.819 0.208 1.00 87.31 331 ASP A N 1
ATOM 2610 C CA . ASP A 1 331 ? 3.254 18.263 -0.009 1.00 87.31 331 ASP A CA 1
ATOM 2611 C C . ASP A 1 331 ? 1.922 18.796 0.524 1.00 87.31 331 ASP A C 1
ATOM 2613 O O . ASP A 1 331 ? 0.860 18.293 0.169 1.00 87.31 331 ASP A O 1
ATOM 2617 N N . VAL A 1 332 ? 1.993 19.868 1.317 1.00 82.50 332 VAL A N 1
ATOM 2618 C CA . VAL A 1 332 ? 0.854 20.588 1.906 1.00 82.50 332 VAL A CA 1
ATOM 2619 C C . VAL A 1 332 ? -0.098 21.142 0.837 1.00 82.50 332 VAL A C 1
ATOM 2621 O O . VAL A 1 332 ? -1.271 21.392 1.108 1.00 82.50 332 VAL A O 1
ATOM 2624 N N . SER A 1 333 ? 0.379 21.352 -0.392 1.00 83.00 333 SER A N 1
ATOM 2625 C CA . SER A 1 333 ? -0.445 21.940 -1.445 1.00 83.00 333 SER A CA 1
ATOM 2626 C C . SER A 1 333 ? -1.431 20.956 -2.091 1.00 83.00 333 SER A C 1
ATOM 2628 O O . SER A 1 333 ? -2.491 21.386 -2.542 1.00 83.00 333 SER A O 1
ATOM 2630 N N . SER A 1 334 ? -1.120 19.657 -2.139 1.00 83.56 334 SER A N 1
ATOM 2631 C CA . SER A 1 334 ? -1.755 18.720 -3.076 1.00 83.56 334 SER A CA 1
ATOM 2632 C C . SER A 1 334 ? -2.609 17.669 -2.368 1.00 83.56 334 SER A C 1
ATOM 2634 O O . SER A 1 334 ? -2.119 16.902 -1.544 1.00 83.56 334 SER A O 1
ATOM 2636 N N . SER A 1 335 ? -3.893 17.584 -2.728 1.00 86.56 335 SER A N 1
ATOM 2637 C CA . SER A 1 335 ? -4.814 16.604 -2.149 1.00 86.56 335 SER A CA 1
ATOM 2638 C C . SER A 1 335 ? -4.908 15.346 -3.014 1.00 86.56 335 SER A C 1
ATOM 2640 O O . SER A 1 335 ? -5.498 15.361 -4.091 1.00 86.56 335 SER A O 1
ATOM 2642 N N . SER A 1 336 ? -4.395 14.218 -2.516 1.00 90.81 336 SER A N 1
ATOM 2643 C CA . SER A 1 336 ? -4.637 12.888 -3.104 1.00 90.81 336 SER A CA 1
ATOM 2644 C C . SER A 1 336 ? -6.126 12.524 -3.197 1.00 90.81 336 SER A C 1
ATOM 2646 O O . SER A 1 336 ? -6.509 11.676 -4.000 1.00 90.81 336 SER A O 1
ATOM 2648 N N . PHE A 1 337 ? -6.981 13.164 -2.401 1.00 91.94 337 PHE A N 1
ATOM 2649 C CA . PHE A 1 337 ? -8.410 12.858 -2.333 1.00 91.94 337 PHE A CA 1
ATOM 2650 C C . PHE A 1 337 ? -9.207 13.444 -3.489 1.00 91.94 337 PHE A C 1
ATOM 2652 O O . PHE A 1 337 ? -10.268 12.914 -3.810 1.00 91.94 337 PHE A O 1
ATOM 2659 N N . GLU A 1 338 ? -8.685 14.485 -4.143 1.00 93.00 338 GLU A N 1
ATOM 2660 C CA . GLU A 1 338 ? -9.245 14.981 -5.401 1.00 93.00 338 GLU A CA 1
ATOM 2661 C C . GLU A 1 338 ? -9.190 13.884 -6.466 1.00 93.00 338 GLU A C 1
ATOM 2663 O O . GLU A 1 338 ? -10.199 13.603 -7.104 1.00 93.00 338 GLU A O 1
ATOM 2668 N N . LEU A 1 339 ? -8.055 13.185 -6.583 1.00 95.00 339 LEU A N 1
ATOM 2669 C CA . LEU A 1 339 ? -7.917 12.044 -7.488 1.00 95.00 339 LEU A CA 1
ATOM 2670 C C . LEU A 1 339 ? -8.946 10.953 -7.156 1.00 95.00 339 LEU A C 1
ATOM 2672 O O . LEU A 1 339 ? -9.681 10.508 -8.034 1.00 95.00 339 LEU A O 1
ATOM 2676 N N . LEU A 1 340 ? -9.038 10.552 -5.884 1.00 95.56 340 LEU A N 1
ATOM 2677 C CA . LEU A 1 340 ? -9.932 9.471 -5.450 1.00 95.56 340 LEU A CA 1
ATOM 2678 C C . LEU A 1 340 ? -11.418 9.803 -5.641 1.00 95.56 340 LEU A C 1
ATOM 2680 O O . LEU A 1 340 ? -12.190 8.913 -5.989 1.00 95.56 340 LEU A O 1
ATOM 2684 N N . ALA A 1 341 ? -11.826 11.066 -5.488 1.00 95.38 341 ALA A N 1
ATOM 2685 C CA . ALA A 1 341 ? -13.213 11.490 -5.702 1.00 95.38 341 ALA A CA 1
ATOM 2686 C C . ALA A 1 341 ? -13.724 11.165 -7.121 1.00 95.38 341 ALA A C 1
ATOM 2688 O O . ALA A 1 341 ? -14.909 10.866 -7.315 1.00 95.38 341 ALA A O 1
ATOM 2689 N N . HIS A 1 342 ? -12.816 11.175 -8.101 1.00 96.00 342 HIS A N 1
ATOM 2690 C CA . HIS A 1 342 ? -13.101 10.899 -9.507 1.00 96.00 342 HIS A CA 1
ATOM 2691 C C . HIS A 1 342 ? -12.865 9.441 -9.917 1.00 96.00 342 HIS A C 1
ATOM 2693 O O . HIS A 1 342 ? -13.075 9.115 -11.082 1.00 96.00 342 HIS A O 1
ATOM 2699 N N . LEU A 1 343 ? -12.474 8.550 -9.003 1.00 96.88 343 LEU A N 1
ATOM 2700 C CA . LEU A 1 343 ? -12.248 7.138 -9.312 1.00 96.88 343 LEU A CA 1
ATOM 2701 C C . LEU A 1 343 ? -13.385 6.248 -8.798 1.00 96.88 343 LEU A C 1
ATOM 2703 O O . LEU A 1 343 ? -14.031 6.524 -7.784 1.00 96.88 343 LEU A O 1
ATOM 2707 N N . ARG A 1 344 ? -13.634 5.156 -9.521 1.00 97.44 344 ARG A N 1
ATOM 2708 C CA . ARG A 1 344 ? -14.471 4.021 -9.116 1.00 97.44 344 ARG A CA 1
ATOM 2709 C C . ARG A 1 344 ? -13.688 2.739 -9.366 1.00 97.44 344 ARG A C 1
ATOM 2711 O O . ARG A 1 344 ? -13.346 2.438 -10.508 1.00 97.44 344 ARG A O 1
ATOM 2718 N N . VAL A 1 345 ? -13.373 2.009 -8.300 1.00 97.19 345 VAL A N 1
ATOM 2719 C CA . VAL A 1 345 ? -12.476 0.844 -8.327 1.00 97.19 345 VAL A CA 1
ATOM 2720 C C . VAL A 1 345 ? -13.170 -0.386 -7.740 1.00 97.19 345 VAL A C 1
ATOM 2722 O O . VAL A 1 345 ? -12.929 -0.760 -6.592 1.00 97.19 345 VAL A O 1
ATOM 2725 N N . PRO A 1 346 ? -14.071 -1.029 -8.506 1.00 96.81 346 PRO A N 1
ATOM 2726 C CA . PRO A 1 346 ? -14.931 -2.089 -7.987 1.00 96.81 346 PRO A CA 1
ATOM 2727 C C . PRO A 1 346 ? -14.188 -3.367 -7.599 1.00 96.81 346 PRO A C 1
ATOM 2729 O O . PRO A 1 346 ? -14.757 -4.179 -6.891 1.00 96.81 346 PRO A O 1
ATOM 2732 N N . VAL A 1 347 ? -12.943 -3.57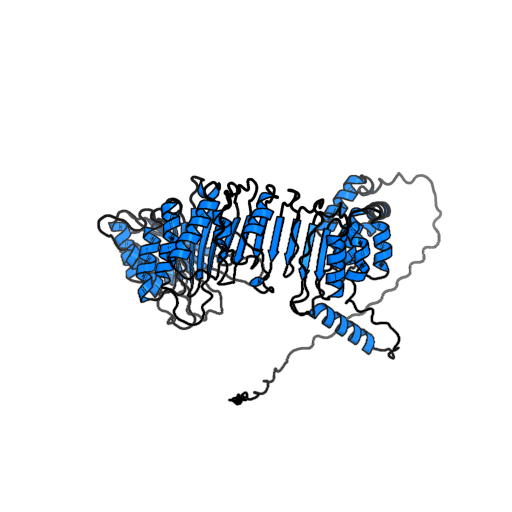1 -8.035 1.00 95.88 347 VAL A N 1
ATOM 2733 C CA . VAL A 1 347 ? -12.160 -4.792 -7.750 1.00 95.88 347 VAL A CA 1
ATOM 2734 C C . VAL A 1 347 ? -10.925 -4.530 -6.888 1.00 95.88 347 VAL A C 1
ATOM 2736 O O . VAL A 1 347 ? -10.007 -5.343 -6.859 1.00 95.88 347 VAL A O 1
ATOM 2739 N N . ILE A 1 348 ? -10.874 -3.383 -6.208 1.00 95.81 348 ILE A N 1
ATOM 2740 C CA . ILE A 1 348 ? -9.721 -3.003 -5.391 1.00 95.81 348 ILE A CA 1
ATOM 2741 C C . ILE A 1 348 ? -9.486 -4.028 -4.268 1.00 95.81 348 ILE A C 1
ATOM 2743 O O . ILE A 1 348 ? -10.394 -4.340 -3.490 1.00 95.81 348 ILE A O 1
ATOM 2747 N N . GLU A 1 349 ? -8.260 -4.545 -4.206 1.00 92.38 349 GLU A N 1
ATOM 2748 C CA . GLU A 1 349 ? -7.774 -5.497 -3.199 1.00 92.38 349 GLU A CA 1
ATOM 2749 C C . GLU A 1 349 ? -6.835 -4.806 -2.207 1.00 92.38 349 GLU A C 1
ATOM 2751 O O . GLU A 1 349 ? -6.895 -5.079 -1.007 1.00 92.38 349 GLU A O 1
ATOM 2756 N N . ARG A 1 350 ? -5.977 -3.910 -2.716 1.00 92.00 350 ARG A N 1
ATOM 2757 C CA . ARG A 1 350 ? -5.030 -3.109 -1.941 1.00 92.00 350 ARG A CA 1
ATOM 2758 C C . ARG A 1 350 ? -5.186 -1.624 -2.243 1.00 92.00 350 ARG A C 1
ATOM 2760 O O . ARG A 1 350 ? -4.965 -1.193 -3.370 1.00 92.00 350 ARG A O 1
ATOM 2767 N N . LEU A 1 351 ? -5.510 -0.830 -1.234 1.00 94.12 351 LEU A N 1
ATOM 2768 C CA . LEU A 1 351 ? -5.559 0.626 -1.299 1.00 94.12 351 LEU A CA 1
ATOM 2769 C C . LEU A 1 351 ? -4.686 1.200 -0.193 1.00 94.12 351 LEU A C 1
ATOM 2771 O O . LEU A 1 351 ? -4.959 0.966 0.974 1.00 94.12 351 LEU A O 1
ATOM 2775 N N . SER A 1 352 ? -3.676 1.986 -0.538 1.00 93.88 352 SER A N 1
ATOM 2776 C CA . SER A 1 352 ? -2.852 2.726 0.411 1.00 93.88 352 SER A CA 1
ATOM 2777 C C . SER A 1 352 ? -2.886 4.202 0.053 1.00 93.88 352 SER A C 1
ATOM 2779 O O . SER A 1 352 ? -2.493 4.580 -1.045 1.00 93.88 352 SER A O 1
ATOM 2781 N N . VAL A 1 353 ? -3.374 5.050 0.952 1.00 94.31 353 VAL A N 1
ATOM 2782 C CA . VAL A 1 353 ? -3.423 6.500 0.749 1.00 94.31 353 VAL A CA 1
ATOM 2783 C C . VAL A 1 353 ? -2.726 7.164 1.919 1.00 94.31 353 VAL A C 1
ATOM 2785 O O . VAL A 1 353 ? -3.201 7.068 3.043 1.00 94.31 353 VAL A O 1
ATOM 2788 N N . SER A 1 354 ? -1.608 7.829 1.651 1.00 91.75 354 SER A N 1
ATOM 2789 C CA . SER A 1 354 ? -0.872 8.658 2.594 1.00 91.75 354 SER A CA 1
ATOM 2790 C C . SER A 1 354 ? -0.923 10.117 2.166 1.00 91.75 354 SER A C 1
ATOM 2792 O O . SER A 1 354 ? -0.571 10.434 1.026 1.00 91.75 354 SER A O 1
ATOM 2794 N N . ASN A 1 355 ? -1.344 11.015 3.053 1.00 90.62 355 ASN A N 1
ATOM 2795 C CA . ASN A 1 355 ? -1.333 12.446 2.766 1.00 90.62 355 ASN A CA 1
ATOM 2796 C C . ASN A 1 355 ? -0.886 13.270 3.979 1.00 90.62 355 ASN A C 1
ATOM 2798 O O . ASN A 1 355 ? -1.510 13.205 5.037 1.00 90.62 355 ASN A O 1
ATOM 2802 N N . HIS A 1 356 ? 0.172 14.062 3.786 1.00 89.06 356 HIS A N 1
ATOM 2803 C CA . HIS A 1 356 ? 0.769 14.928 4.801 1.00 89.06 356 HIS A CA 1
ATOM 2804 C C . HIS A 1 356 ? 0.135 16.334 4.880 1.00 89.06 356 HIS A C 1
ATOM 2806 O O . HIS A 1 356 ? 0.481 17.138 5.750 1.00 89.06 356 HIS A O 1
ATOM 2812 N N . SER A 1 357 ? -0.754 16.669 3.935 1.00 84.06 357 SER A N 1
ATOM 2813 C CA . SER A 1 357 ? -1.403 17.980 3.820 1.00 84.06 357 SER A CA 1
ATOM 2814 C C . SER A 1 357 ? -2.660 18.122 4.673 1.00 84.06 357 SER A C 1
ATOM 2816 O O . SER A 1 357 ? -3.198 19.222 4.795 1.00 84.06 357 SER A O 1
ATOM 2818 N N . ILE A 1 358 ? -3.187 17.017 5.204 1.00 84.56 358 ILE A N 1
ATOM 2819 C CA . ILE A 1 358 ? -4.437 17.013 5.956 1.00 84.56 358 ILE A CA 1
ATOM 2820 C C . ILE A 1 358 ? -4.160 17.345 7.413 1.00 84.56 358 ILE A C 1
ATOM 2822 O O . ILE A 1 358 ? -3.583 16.558 8.155 1.00 84.56 358 ILE A O 1
ATOM 2826 N N . ASN A 1 359 ? -4.642 18.509 7.829 1.00 88.12 359 ASN A N 1
ATOM 2827 C CA . ASN A 1 359 ? -4.505 18.999 9.197 1.00 88.12 359 ASN A CA 1
ATOM 2828 C C . ASN A 1 359 ? -5.818 19.551 9.776 1.00 88.12 359 ASN A C 1
ATOM 2830 O O . ASN A 1 359 ? -5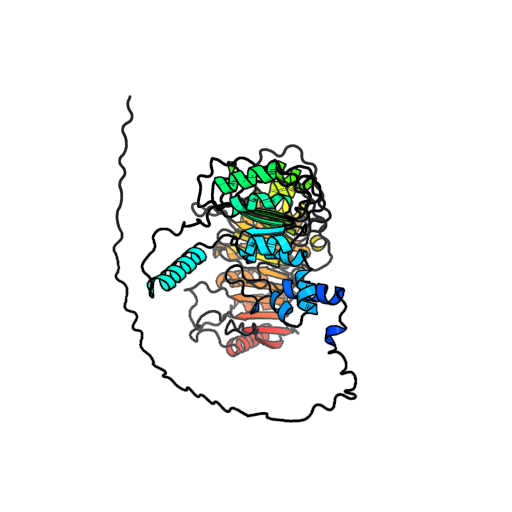.813 20.118 10.864 1.00 88.12 359 ASN A O 1
ATOM 2834 N N . THR A 1 360 ? -6.951 19.394 9.080 1.00 91.38 360 THR A N 1
ATOM 2835 C CA . THR A 1 360 ? -8.267 19.815 9.589 1.00 91.38 360 THR A CA 1
ATOM 2836 C C . THR A 1 360 ? -9.252 18.656 9.621 1.00 91.38 360 THR A C 1
ATOM 2838 O O . THR A 1 360 ? -9.235 17.792 8.742 1.00 91.38 360 THR A O 1
ATOM 2841 N N . ALA A 1 361 ? -10.166 18.677 10.594 1.00 92.44 361 ALA A N 1
ATOM 2842 C CA . ALA A 1 361 ? -11.238 17.692 10.715 1.00 92.44 361 ALA A CA 1
ATOM 2843 C C . ALA A 1 361 ? -12.076 17.607 9.425 1.00 92.44 361 ALA A C 1
ATOM 2845 O O . ALA A 1 361 ? -12.352 16.520 8.926 1.00 92.44 361 ALA A O 1
ATOM 2846 N N . ILE A 1 362 ? -12.396 18.751 8.812 1.00 93.56 362 ILE A N 1
ATOM 2847 C CA . ILE A 1 362 ? -13.158 18.804 7.555 1.00 93.56 362 ILE A CA 1
ATOM 2848 C C . ILE A 1 362 ? -12.408 18.080 6.432 1.00 93.56 362 ILE A C 1
ATOM 2850 O O . ILE A 1 362 ? -12.980 17.195 5.798 1.00 93.56 362 ILE A O 1
ATOM 2854 N N . SER A 1 363 ? -11.127 18.406 6.211 1.00 91.62 363 SER A N 1
ATOM 2855 C CA . SER A 1 363 ? -10.323 17.744 5.175 1.00 91.62 363 SER A CA 1
ATOM 2856 C C . SER A 1 363 ? -10.156 16.249 5.440 1.00 91.62 363 SER A C 1
ATOM 2858 O O . SER A 1 363 ? -10.205 15.462 4.500 1.00 91.62 363 SER A O 1
ATOM 2860 N N . THR A 1 364 ? -10.014 15.845 6.707 1.00 92.44 364 THR A N 1
ATOM 2861 C CA . THR A 1 364 ? -9.915 14.437 7.109 1.00 92.44 364 THR A CA 1
ATOM 2862 C C . THR A 1 364 ? -11.187 13.665 6.774 1.00 92.44 364 THR A C 1
ATOM 2864 O O . THR A 1 364 ? -11.113 12.621 6.125 1.00 92.44 364 THR A O 1
ATOM 2867 N N . SER A 1 365 ? -12.351 14.194 7.165 1.00 95.00 365 SER A N 1
ATOM 2868 C CA . SER A 1 365 ? -13.649 13.584 6.861 1.00 95.00 365 SER A CA 1
ATOM 2869 C C . SER A 1 365 ? -13.873 13.484 5.353 1.00 95.00 365 SER A C 1
ATOM 2871 O O . SER A 1 365 ? -14.182 12.411 4.840 1.00 95.00 365 SER A O 1
ATOM 2873 N N . GLN A 1 366 ? -13.612 14.565 4.611 1.00 94.50 366 GLN A N 1
ATOM 2874 C CA . GLN A 1 366 ? -13.725 14.571 3.150 1.00 94.50 366 GLN A CA 1
ATOM 2875 C C . GLN A 1 366 ? -12.784 13.558 2.494 1.00 94.50 366 GLN A C 1
ATOM 2877 O O . GLN A 1 366 ? -13.213 12.796 1.632 1.00 94.50 366 GLN A O 1
ATOM 2882 N N . GLY A 1 367 ? -11.519 13.506 2.916 1.00 92.50 367 GLY A N 1
ATOM 2883 C CA . GLY A 1 367 ? -10.547 12.568 2.365 1.00 92.50 367 GLY A CA 1
ATOM 2884 C C . GLY A 1 367 ? -10.945 11.113 2.597 1.00 92.50 367 GLY A C 1
ATOM 2885 O O . GLY A 1 367 ? -10.879 10.287 1.681 1.00 92.50 367 GLY A O 1
ATOM 2886 N N . MET A 1 368 ? -11.446 10.808 3.794 1.00 94.25 368 MET A N 1
ATOM 2887 C CA . MET A 1 368 ? -11.944 9.478 4.120 1.00 94.25 368 MET A CA 1
ATOM 2888 C C . MET A 1 368 ? -13.218 9.131 3.337 1.00 94.25 368 MET A C 1
ATOM 2890 O O . MET A 1 368 ? -13.315 8.037 2.780 1.00 94.25 368 MET A O 1
ATOM 2894 N N . ALA A 1 369 ? -14.160 10.069 3.210 1.00 95.81 369 ALA A N 1
ATOM 2895 C CA . ALA A 1 369 ? -15.373 9.890 2.416 1.00 95.81 369 ALA A CA 1
ATOM 2896 C C . ALA A 1 369 ? -15.055 9.622 0.935 1.00 95.81 369 ALA A C 1
ATOM 2898 O O . ALA A 1 369 ? -15.564 8.654 0.373 1.00 95.81 369 ALA A O 1
ATOM 2899 N N . CYS A 1 370 ? -14.155 10.400 0.320 1.00 95.06 370 CYS A N 1
ATOM 2900 C CA . CYS A 1 370 ? -13.704 10.174 -1.058 1.00 95.06 370 CYS A CA 1
ATOM 2901 C C . CYS A 1 370 ? -13.063 8.790 -1.229 1.00 95.06 370 CYS A C 1
ATOM 2903 O O . CYS A 1 370 ? -13.336 8.093 -2.204 1.00 95.06 370 CYS A O 1
ATOM 2905 N N . THR A 1 371 ? -12.239 8.374 -0.264 1.00 94.69 371 THR A N 1
ATOM 2906 C CA . THR A 1 371 ? -11.565 7.066 -0.274 1.00 94.69 371 THR A CA 1
ATOM 2907 C C . THR A 1 371 ? -12.578 5.917 -0.233 1.00 94.69 371 THR A C 1
ATOM 2909 O O . THR A 1 371 ? -12.505 4.992 -1.045 1.00 94.69 371 THR A O 1
ATOM 2912 N N . LEU A 1 372 ? -13.562 5.988 0.671 1.00 95.06 372 LEU A N 1
ATOM 2913 C CA . LEU A 1 372 ? -14.623 4.983 0.792 1.00 95.06 372 LEU A CA 1
ATOM 2914 C C . LEU A 1 372 ? -15.546 4.974 -0.429 1.00 95.06 372 LEU A C 1
ATOM 2916 O O . LEU A 1 372 ? -15.913 3.906 -0.915 1.00 95.06 372 LEU A O 1
ATOM 2920 N N . GLN A 1 373 ? -15.881 6.149 -0.961 1.00 95.94 373 GLN A N 1
ATOM 2921 C CA . GLN A 1 373 ? -16.711 6.280 -2.154 1.00 95.94 373 GLN A CA 1
ATOM 2922 C C . GLN A 1 373 ? -16.037 5.668 -3.386 1.00 95.94 373 GLN A C 1
ATOM 2924 O O . GLN A 1 373 ? -16.703 4.978 -4.159 1.00 95.94 373 GLN A O 1
ATOM 2929 N N . ALA A 1 374 ? -14.726 5.871 -3.556 1.00 95.56 374 ALA A N 1
ATOM 2930 C CA . ALA A 1 374 ? -13.973 5.284 -4.662 1.00 95.56 374 ALA A CA 1
ATOM 2931 C C . ALA A 1 374 ? -14.052 3.750 -4.669 1.00 95.56 374 ALA A C 1
ATOM 2933 O O . ALA A 1 374 ? -14.050 3.130 -5.732 1.00 95.56 374 ALA A O 1
ATOM 2934 N N . CYS A 1 375 ? -14.178 3.151 -3.483 1.00 95.75 375 CYS A N 1
ATOM 2935 C CA . CYS A 1 375 ? -14.089 1.712 -3.265 1.00 95.75 375 CYS A CA 1
ATOM 2936 C C . CYS A 1 375 ? -15.418 1.074 -2.852 1.00 95.75 375 CYS A C 1
ATOM 2938 O O . CYS A 1 375 ? -15.420 -0.073 -2.411 1.00 95.75 375 CYS A O 1
ATOM 2940 N N . THR A 1 376 ? -16.541 1.791 -2.964 1.00 94.81 376 THR A N 1
ATOM 2941 C CA . THR A 1 376 ? -17.831 1.354 -2.399 1.00 94.81 376 THR A CA 1
ATOM 2942 C C . THR A 1 376 ? -18.299 -0.001 -2.950 1.00 94.81 376 THR A C 1
ATOM 2944 O O . THR A 1 376 ? -18.953 -0.764 -2.249 1.00 94.81 376 THR A O 1
ATOM 2947 N N . GLU A 1 377 ? -17.897 -0.330 -4.181 1.00 95.00 377 GLU A N 1
ATOM 2948 C CA . GLU A 1 377 ? -18.214 -1.585 -4.873 1.00 95.00 377 GLU A CA 1
ATOM 2949 C C . GLU A 1 377 ? -17.190 -2.710 -4.621 1.00 95.00 377 GLU A C 1
ATOM 2951 O O . GLU A 1 377 ? -17.418 -3.840 -5.042 1.00 95.00 377 GLU A O 1
ATOM 2956 N N . SER A 1 378 ? -16.083 -2.435 -3.915 1.00 94.12 378 SER A N 1
ATOM 2957 C CA . SER A 1 378 ? -15.041 -3.427 -3.608 1.00 94.12 378 SER A CA 1
ATOM 2958 C C . SER A 1 378 ? -15.630 -4.668 -2.929 1.00 94.12 378 SER A C 1
ATOM 2960 O O . SER A 1 378 ? -16.425 -4.513 -1.993 1.00 94.12 378 SER A O 1
ATOM 2962 N N . PRO A 1 379 ? -15.196 -5.898 -3.272 1.00 91.19 379 PRO A N 1
ATOM 2963 C CA . PRO A 1 379 ? -15.572 -7.105 -2.544 1.00 91.19 379 PRO A CA 1
ATOM 2964 C C . PRO A 1 379 ? -15.271 -6.999 -1.050 1.00 91.19 379 PRO A C 1
ATOM 2966 O O . PRO A 1 379 ? -16.028 -7.518 -0.231 1.00 91.19 379 PRO A O 1
ATOM 2969 N N . LEU A 1 380 ? -14.214 -6.278 -0.657 1.00 87.81 380 LEU A N 1
ATOM 2970 C CA . LEU A 1 380 ? -13.917 -6.094 0.759 1.00 87.81 380 LEU A CA 1
ATOM 2971 C C . LEU A 1 380 ? -14.992 -5.248 1.451 1.00 87.81 380 LEU A C 1
ATOM 2973 O O . LEU A 1 380 ? -15.447 -5.597 2.539 1.00 87.81 380 LEU A O 1
ATOM 2977 N N . LEU A 1 381 ? -15.443 -4.159 0.825 1.00 89.94 381 LEU A N 1
ATOM 2978 C CA . LEU A 1 381 ? -16.456 -3.278 1.409 1.00 89.94 381 LEU A CA 1
ATOM 2979 C C . LEU A 1 381 ? -17.892 -3.770 1.190 1.00 89.94 381 LEU A C 1
ATOM 2981 O O . LEU A 1 381 ? -18.770 -3.351 1.933 1.00 89.94 381 LEU A O 1
ATOM 2985 N N . THR A 1 382 ? -18.143 -4.688 0.263 1.00 90.50 382 THR A N 1
ATOM 2986 C CA . THR A 1 382 ? -19.487 -5.239 0.011 1.00 90.50 382 THR A CA 1
ATOM 2987 C C . THR A 1 382 ? -19.710 -6.616 0.634 1.00 90.50 382 THR A C 1
ATOM 2989 O O . THR A 1 382 ? -20.855 -6.979 0.907 1.00 90.50 382 THR A O 1
ATOM 2992 N N . SER A 1 383 ? -18.650 -7.390 0.895 1.00 88.62 383 SER A N 1
ATOM 2993 C CA . SER A 1 383 ? -18.782 -8.733 1.468 1.00 88.62 383 SER A CA 1
ATOM 2994 C C . SER A 1 383 ? -19.479 -8.709 2.829 1.00 88.62 383 SER A C 1
ATOM 2996 O O . SER A 1 383 ? -19.243 -7.852 3.676 1.00 88.62 383 SER A O 1
ATOM 2998 N N . SER A 1 384 ? -20.292 -9.720 3.119 1.00 82.00 384 SER A N 1
ATOM 2999 C CA . SER A 1 384 ? -20.813 -9.933 4.477 1.00 82.00 384 SER A CA 1
ATOM 3000 C C . SER A 1 384 ? -19.729 -10.366 5.471 1.00 82.00 384 SER A C 1
ATOM 3002 O O . SER A 1 384 ? -20.037 -10.636 6.633 1.00 82.00 384 SER A O 1
ATOM 3004 N N . ASN A 1 385 ? -18.478 -10.486 5.016 1.00 84.81 385 ASN A N 1
ATOM 3005 C CA . ASN A 1 385 ? -17.363 -10.875 5.853 1.00 84.81 385 ASN A CA 1
ATOM 3006 C C . ASN A 1 385 ? -17.147 -9.834 6.945 1.00 84.81 385 ASN A C 1
ATOM 3008 O O . ASN A 1 385 ? -17.407 -8.636 6.798 1.00 84.81 385 ASN A O 1
ATOM 3012 N N . GLN A 1 386 ? -16.685 -10.344 8.073 1.00 87.94 386 GLN A N 1
ATOM 3013 C CA . GLN A 1 386 ? -16.276 -9.514 9.180 1.00 87.94 386 GLN A CA 1
ATOM 3014 C C . GLN A 1 386 ? -14.953 -8.838 8.833 1.00 87.94 386 GLN A C 1
ATOM 3016 O O . GLN A 1 386 ? -14.047 -9.481 8.314 1.00 87.94 386 GLN A O 1
ATOM 3021 N N . LEU A 1 387 ? -14.842 -7.553 9.148 1.00 92.00 387 LEU A N 1
ATOM 3022 C CA . LEU A 1 387 ? -13.641 -6.770 8.887 1.00 92.00 387 LEU A CA 1
ATOM 3023 C C . LEU A 1 387 ? -12.758 -6.701 10.130 1.00 92.00 387 LEU A C 1
ATOM 3025 O O . LEU A 1 387 ? -13.239 -6.772 11.269 1.00 92.00 387 LEU A O 1
ATOM 3029 N N . SER A 1 388 ? -11.463 -6.503 9.913 1.00 89.25 388 SER A N 1
ATOM 3030 C CA . SER A 1 388 ? -10.557 -6.030 10.949 1.00 89.25 388 SER A CA 1
ATOM 3031 C C . SER A 1 388 ? -10.171 -4.581 10.677 1.00 89.25 388 SER A C 1
ATOM 3033 O O . SER A 1 388 ? -9.878 -4.227 9.542 1.00 89.25 388 SER A O 1
ATOM 3035 N N . CYS A 1 389 ? -10.196 -3.743 11.713 1.00 91.50 389 CYS A N 1
ATOM 3036 C CA . CYS A 1 389 ? -9.796 -2.341 11.652 1.00 91.50 389 CYS A CA 1
ATOM 3037 C C . CYS A 1 389 ? -8.644 -2.094 12.630 1.00 91.50 389 CYS A C 1
ATOM 3039 O O . CYS A 1 389 ? -8.713 -2.531 13.777 1.00 91.50 389 CYS A O 1
ATOM 3041 N N . SER A 1 390 ? -7.601 -1.388 12.205 1.00 90.06 390 SER A N 1
ATOM 3042 C CA . SER A 1 390 ? -6.485 -0.946 13.037 1.00 90.06 390 SER A CA 1
ATOM 3043 C C . SER A 1 390 ? -6.405 0.577 13.033 1.00 90.06 390 SER A C 1
ATOM 3045 O O . SER A 1 390 ? -6.240 1.179 11.979 1.00 90.06 390 SER A O 1
ATOM 3047 N N . LEU A 1 391 ? -6.437 1.186 14.215 1.00 90.00 391 LEU A N 1
ATOM 3048 C CA . LEU A 1 391 ? -6.329 2.622 14.446 1.00 90.00 391 LEU A CA 1
ATOM 3049 C C . LEU A 1 391 ? -5.015 2.925 15.160 1.00 90.00 391 LEU A C 1
ATOM 3051 O O . LEU A 1 391 ? -4.799 2.465 16.281 1.00 90.00 391 LEU A O 1
ATOM 3055 N N . LYS A 1 392 ? -4.142 3.705 14.529 1.00 88.12 392 LYS A N 1
ATOM 3056 C CA . LYS A 1 392 ? -2.877 4.171 15.104 1.00 88.12 392 LYS A CA 1
ATOM 3057 C C . LYS A 1 392 ? -2.810 5.695 15.010 1.00 88.12 392 LYS A C 1
ATOM 3059 O O . LYS A 1 392 ? -2.175 6.203 14.084 1.00 88.12 392 LYS A O 1
ATOM 306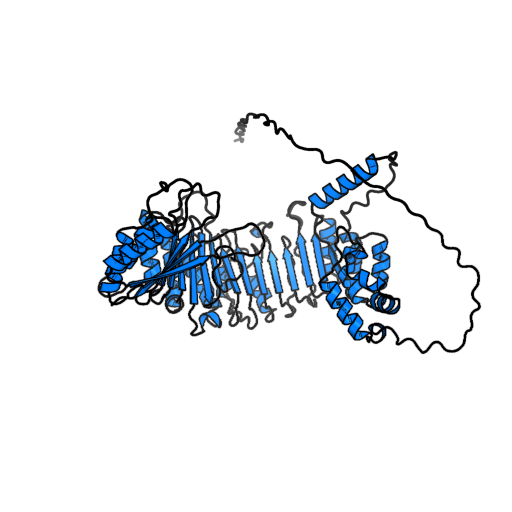4 N N . PRO A 1 393 ? -3.493 6.444 15.893 1.00 85.12 393 PRO A N 1
ATOM 3065 C CA . PRO A 1 393 ? -3.105 7.829 16.106 1.00 85.12 393 PRO A CA 1
ATOM 3066 C C . PRO A 1 393 ? -1.663 7.875 16.641 1.00 85.12 393 PRO A C 1
ATOM 3068 O O . PRO A 1 393 ? -1.220 7.005 17.390 1.00 85.12 393 PRO A O 1
ATOM 3071 N N . SER A 1 394 ? -0.922 8.881 16.211 1.00 83.25 394 SER A N 1
ATOM 3072 C CA . SER A 1 394 ? 0.382 9.308 16.701 1.00 83.25 394 SER A CA 1
ATOM 3073 C C . SER A 1 394 ? 0.336 10.828 16.855 1.00 83.25 394 SER A C 1
ATOM 3075 O O . SER A 1 394 ? -0.597 11.460 16.380 1.00 83.25 394 SER A O 1
ATOM 3077 N N . LYS A 1 395 ? 1.348 11.457 17.463 1.00 79.25 395 LYS A N 1
ATOM 3078 C CA . LYS A 1 395 ? 1.348 12.922 17.659 1.00 79.25 395 LYS A CA 1
ATOM 3079 C C . LYS A 1 395 ? 1.088 13.725 16.379 1.00 79.25 395 LYS A C 1
ATOM 3081 O O . LYS A 1 395 ? 0.544 14.816 16.474 1.00 79.25 395 LYS A O 1
ATOM 3086 N N . SER A 1 396 ? 1.493 13.204 15.222 1.00 79.50 396 SER A N 1
ATOM 3087 C CA . SER A 1 396 ? 1.281 13.854 13.931 1.00 79.50 396 SER A CA 1
ATOM 3088 C C . SER A 1 396 ? 0.469 13.016 12.954 1.00 79.50 396 SER A C 1
ATOM 3090 O O . SER A 1 396 ? 0.048 13.555 11.944 1.00 79.50 396 SER A O 1
ATOM 3092 N N . THR A 1 397 ? 0.230 11.727 13.205 1.00 84.00 397 THR A N 1
ATOM 3093 C CA . THR A 1 397 ? -0.361 10.838 12.194 1.00 84.00 397 THR A CA 1
ATOM 3094 C C . THR A 1 397 ? -1.627 10.154 12.678 1.00 84.00 397 THR A C 1
ATOM 3096 O O 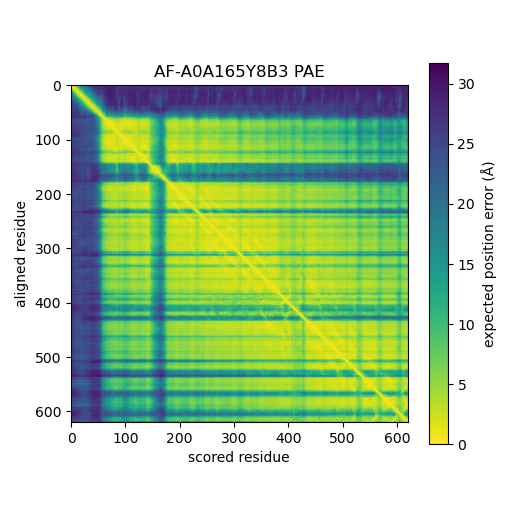. THR A 1 397 ? -1.782 9.874 13.858 1.00 84.00 397 THR A O 1
ATOM 3099 N N . ILE A 1 398 ? -2.534 9.832 11.763 1.00 86.19 398 ILE A N 1
ATOM 3100 C CA . ILE A 1 398 ? -3.656 8.928 11.996 1.00 86.19 398 ILE A CA 1
ATOM 3101 C C . ILE A 1 398 ? -3.583 7.847 10.931 1.00 86.19 398 ILE A C 1
ATOM 3103 O O . ILE A 1 398 ? -3.831 8.101 9.758 1.00 86.19 398 ILE A O 1
ATOM 3107 N N . CYS A 1 399 ? -3.243 6.628 11.339 1.00 90.25 399 CYS A N 1
ATOM 3108 C CA . CYS A 1 399 ? -3.304 5.466 10.462 1.00 90.25 399 CYS A CA 1
ATOM 3109 C C . CYS A 1 399 ? -4.580 4.673 10.748 1.00 90.25 399 CYS A C 1
ATOM 3111 O O . CYS A 1 399 ? -4.770 4.185 11.862 1.00 90.25 399 CYS A O 1
ATOM 3113 N N . ILE A 1 400 ? -5.434 4.529 9.744 1.00 89.44 400 ILE A N 1
ATOM 3114 C CA . ILE A 1 400 ? -6.596 3.648 9.735 1.00 89.44 400 ILE A CA 1
ATOM 3115 C C . ILE A 1 400 ? -6.328 2.559 8.705 1.00 89.44 400 ILE A C 1
ATOM 3117 O O . ILE A 1 400 ? -6.143 2.830 7.524 1.00 89.44 400 ILE A O 1
ATOM 3121 N N . ALA A 1 401 ? -6.306 1.316 9.151 1.00 90.56 401 ALA A N 1
ATOM 3122 C CA . ALA A 1 401 ? -6.090 0.151 8.309 1.00 90.56 401 ALA A CA 1
ATOM 3123 C C . ALA A 1 401 ? -7.307 -0.771 8.392 1.00 90.56 401 ALA A C 1
ATOM 3125 O O . ALA A 1 401 ? -7.787 -1.031 9.489 1.00 90.56 401 ALA A O 1
ATOM 3126 N N . ILE A 1 402 ? -7.804 -1.266 7.262 1.00 88.81 402 ILE A N 1
ATOM 3127 C CA . ILE A 1 402 ? -8.949 -2.175 7.168 1.00 88.81 402 ILE A CA 1
ATOM 3128 C C . ILE A 1 402 ? -8.532 -3.394 6.348 1.00 88.81 402 ILE A C 1
ATOM 3130 O O . ILE A 1 402 ? -7.924 -3.261 5.289 1.00 88.81 402 ILE A O 1
ATOM 3134 N N . SER A 1 403 ? -8.847 -4.590 6.825 1.00 89.25 403 SER A N 1
ATOM 3135 C CA . SER A 1 403 ? -8.527 -5.837 6.129 1.00 89.25 403 SER A CA 1
ATOM 3136 C C . SER A 1 403 ? -9.590 -6.909 6.360 1.00 89.25 403 SER A C 1
ATOM 3138 O O . SER A 1 403 ? -10.457 -6.766 7.230 1.00 89.25 403 SER A O 1
ATOM 3140 N N . ASP A 1 404 ? -9.538 -7.981 5.565 1.00 87.31 404 ASP A N 1
ATOM 3141 C CA . ASP A 1 404 ? -10.395 -9.150 5.777 1.00 87.31 404 ASP A CA 1
ATOM 3142 C C . ASP A 1 404 ? -9.968 -9.910 7.044 1.00 87.31 404 ASP A C 1
ATOM 3144 O O . ASP A 1 404 ? -8.793 -9.941 7.435 1.00 87.31 404 ASP A O 1
ATOM 3148 N N . ARG A 1 405 ? -10.934 -10.537 7.715 1.00 73.06 405 ARG A N 1
ATOM 3149 C CA . ARG A 1 405 ? -10.710 -11.299 8.944 1.00 73.06 405 ARG A CA 1
ATOM 3150 C C . ARG A 1 405 ? -9.908 -12.562 8.634 1.00 73.06 405 ARG A C 1
ATOM 3152 O O . ARG A 1 405 ? -10.449 -13.595 8.262 1.00 73.06 405 ARG A O 1
ATOM 3159 N N . GLY A 1 406 ? -8.599 -12.483 8.847 1.00 70.12 406 GLY A N 1
ATOM 3160 C CA . GLY A 1 406 ? -7.667 -13.598 8.654 1.00 70.12 406 GLY A CA 1
ATOM 3161 C C . GLY A 1 406 ? -6.222 -13.141 8.488 1.00 70.12 406 GLY A C 1
ATOM 3162 O O . GLY A 1 406 ? -5.304 -13.851 8.896 1.00 70.12 406 GLY A O 1
ATOM 3163 N N . SER A 1 407 ? -6.014 -11.918 7.993 1.00 63.75 407 SER A N 1
ATOM 3164 C CA . SER A 1 407 ? -4.704 -11.274 8.009 1.00 63.75 407 SER A CA 1
ATOM 3165 C C . SER A 1 407 ? -4.361 -10.904 9.456 1.00 63.75 407 SER A C 1
ATOM 3167 O O . SER A 1 407 ? -4.904 -9.947 10.016 1.00 63.75 407 SER A O 1
ATOM 3169 N N . ALA A 1 408 ? -3.502 -11.678 10.115 1.00 58.69 408 ALA A N 1
ATOM 3170 C CA . ALA A 1 408 ? -3.006 -11.279 11.423 1.00 58.69 408 ALA A CA 1
ATOM 3171 C C . ALA A 1 408 ? -2.205 -9.979 11.260 1.00 58.69 408 ALA A C 1
ATOM 3173 O O . ALA A 1 408 ? -1.173 -9.977 10.592 1.00 58.69 408 ALA A O 1
ATOM 3174 N N . PHE A 1 409 ? -2.655 -8.884 11.882 1.00 61.31 409 PHE A N 1
ATOM 3175 C CA . PHE A 1 409 ? -1.858 -7.662 11.970 1.00 61.31 409 PHE A CA 1
ATOM 3176 C C . PHE A 1 409 ? -0.586 -7.961 12.768 1.00 61.31 409 PHE A C 1
ATOM 3178 O O . PHE A 1 409 ? -0.573 -7.959 14.003 1.00 61.31 409 PHE A O 1
ATOM 3185 N N . SER A 1 410 ? 0.501 -8.246 12.057 1.00 66.50 410 SER A N 1
ATOM 3186 C CA . SER A 1 410 ? 1.835 -8.140 12.622 1.00 66.50 410 SER A CA 1
ATOM 3187 C C . SER A 1 410 ? 2.160 -6.656 12.705 1.00 66.50 410 SER A C 1
ATOM 3189 O O . SER A 1 410 ? 2.040 -5.924 11.730 1.00 66.50 410 SER A O 1
ATOM 3191 N N . GLU A 1 411 ? 2.588 -6.212 13.882 1.00 61.25 411 GLU A N 1
ATOM 3192 C CA . GLU A 1 411 ? 3.024 -4.833 14.127 1.00 61.25 411 GLU A CA 1
ATOM 3193 C C . GLU A 1 411 ? 4.146 -4.386 13.170 1.00 61.25 411 GLU A C 1
ATOM 3195 O O . GLU A 1 411 ? 4.340 -3.192 12.978 1.00 61.25 411 GLU A O 1
ATOM 3200 N N . GLU A 1 412 ? 4.858 -5.353 12.581 1.00 57.59 412 GLU A N 1
ATOM 3201 C CA . GLU A 1 412 ? 5.960 -5.156 11.638 1.00 57.59 412 GLU A CA 1
ATOM 3202 C C . GLU A 1 412 ? 5.598 -5.493 10.187 1.00 57.59 412 GLU A C 1
ATOM 3204 O O . GLU A 1 412 ? 6.298 -5.046 9.287 1.00 57.59 412 GLU A O 1
ATOM 3209 N N . ALA A 1 413 ? 4.536 -6.274 9.934 1.00 56.00 413 ALA A N 1
ATOM 3210 C CA . ALA A 1 413 ? 4.115 -6.588 8.563 1.00 56.00 413 ALA A CA 1
ATOM 3211 C C . ALA A 1 413 ? 3.126 -5.518 8.106 1.00 56.00 413 ALA A C 1
ATOM 3213 O O . ALA A 1 413 ? 1.925 -5.738 7.980 1.00 56.00 413 ALA A O 1
ATOM 3214 N N . ASP A 1 414 ? 3.664 -4.321 7.939 1.00 62.06 414 ASP A N 1
ATOM 3215 C CA . ASP A 1 414 ? 2.926 -3.127 7.552 1.00 62.06 414 ASP A CA 1
ATOM 3216 C C . ASP A 1 414 ? 2.488 -3.152 6.071 1.00 62.06 414 ASP A C 1
ATOM 3218 O O . ASP A 1 414 ? 1.740 -2.285 5.621 1.00 62.06 414 ASP A O 1
ATOM 3222 N N . GLU A 1 415 ? 2.954 -4.157 5.321 1.00 63.81 415 GLU A N 1
ATOM 3223 C CA . GLU A 1 415 ? 2.823 -4.258 3.866 1.00 63.81 415 GLU A CA 1
ATOM 3224 C C . GLU A 1 415 ? 1.598 -5.050 3.385 1.00 63.81 415 GLU A C 1
ATOM 3226 O O . GLU A 1 415 ? 1.176 -4.855 2.249 1.00 63.81 415 GLU A O 1
ATOM 3231 N N . ASP A 1 416 ? 0.987 -5.906 4.215 1.00 69.81 416 ASP A N 1
ATOM 3232 C CA . ASP A 1 416 ? -0.063 -6.837 3.749 1.00 69.81 416 ASP A CA 1
ATOM 3233 C C . ASP A 1 416 ? -1.488 -6.431 4.161 1.00 69.81 416 ASP A C 1
ATOM 3235 O O . ASP A 1 416 ? -2.370 -7.261 4.383 1.00 69.81 416 ASP A O 1
ATOM 3239 N N . VAL A 1 417 ? -1.724 -5.126 4.298 1.00 74.12 417 VAL A N 1
ATOM 3240 C CA . VAL A 1 417 ? -3.048 -4.586 4.627 1.00 74.12 417 VAL A CA 1
ATOM 3241 C C . VAL A 1 417 ? -3.819 -4.279 3.343 1.00 74.12 417 VAL A C 1
ATOM 3243 O O . VAL A 1 417 ? -3.322 -3.564 2.475 1.00 74.12 417 VAL A O 1
ATOM 3246 N N . SER A 1 418 ? -5.059 -4.769 3.244 1.00 83.69 418 SER A N 1
ATOM 3247 C CA . SER A 1 418 ? -5.940 -4.517 2.095 1.00 83.69 418 SER A CA 1
ATOM 3248 C C . SER A 1 418 ? -6.303 -3.039 1.931 1.00 83.69 418 SER A C 1
ATOM 3250 O O . SER A 1 418 ? -6.298 -2.513 0.833 1.00 83.69 418 SER A O 1
ATOM 3252 N N . PHE A 1 419 ? -6.630 -2.321 2.998 1.00 83.19 419 PHE A N 1
ATOM 3253 C CA . PHE A 1 419 ? -6.930 -0.893 2.925 1.00 83.19 419 PHE A CA 1
ATOM 3254 C C . PHE A 1 419 ? -6.159 -0.169 3.999 1.00 83.19 419 PHE A C 1
ATOM 3256 O O . PHE A 1 419 ? -6.176 -0.542 5.167 1.00 83.19 419 PHE A O 1
ATOM 3263 N N . ARG A 1 420 ? -5.499 0.902 3.607 1.00 86.88 420 ARG A N 1
ATOM 3264 C CA . ARG A 1 420 ? -4.639 1.683 4.457 1.00 86.88 420 ARG A CA 1
ATOM 3265 C C . ARG A 1 420 ? -4.831 3.147 4.137 1.00 86.88 420 ARG A C 1
ATOM 3267 O O . ARG A 1 420 ? -4.659 3.596 3.011 1.00 86.88 420 ARG A O 1
ATOM 3274 N N . PHE A 1 421 ? -5.179 3.887 5.164 1.00 84.75 421 PHE A N 1
ATOM 3275 C CA . PHE A 1 421 ? -5.381 5.313 5.129 1.00 84.75 421 PHE A CA 1
ATOM 3276 C C . PHE A 1 421 ? -4.471 5.913 6.190 1.00 84.75 421 PHE A C 1
ATOM 3278 O O . PHE A 1 421 ? -4.690 5.744 7.386 1.00 84.75 421 PHE A O 1
ATOM 3285 N N . LEU A 1 422 ? -3.397 6.541 5.743 1.00 82.88 422 LEU A N 1
ATOM 3286 C CA . LEU A 1 422 ? -2.428 7.220 6.576 1.00 82.88 422 LEU A CA 1
ATOM 3287 C C . LEU A 1 422 ? -2.607 8.724 6.376 1.00 82.88 422 LEU A C 1
ATOM 3289 O O . LEU A 1 422 ? -2.415 9.266 5.295 1.00 82.88 422 LEU A O 1
ATOM 3293 N N . LEU A 1 423 ? -2.984 9.421 7.429 1.00 78.31 423 LEU A N 1
ATOM 3294 C CA . LEU A 1 423 ? -2.874 10.869 7.478 1.00 78.31 423 LEU A CA 1
ATOM 3295 C C . LEU A 1 423 ? -1.640 11.194 8.286 1.00 78.31 423 LEU A C 1
ATOM 3297 O O . LEU A 1 423 ? -1.451 10.623 9.355 1.00 78.31 423 LEU A O 1
ATOM 3301 N N . ASP A 1 424 ? -0.810 12.088 7.787 1.00 77.81 424 ASP A N 1
ATOM 3302 C CA . ASP A 1 424 ? 0.280 12.673 8.554 1.00 77.81 424 ASP A CA 1
ATOM 3303 C C . ASP A 1 424 ? 0.086 14.191 8.543 1.00 77.81 424 ASP A C 1
ATOM 3305 O O . ASP A 1 424 ? -0.438 14.773 7.602 1.00 77.81 424 ASP A O 1
ATOM 3309 N N . SER A 1 425 ? 0.458 14.848 9.621 1.00 68.31 425 SER A N 1
ATOM 3310 C CA . SER A 1 425 ? 0.423 16.286 9.777 1.00 68.31 425 SER A CA 1
ATOM 3311 C C . SER A 1 425 ? 1.873 16.734 9.825 1.00 68.31 425 SER A C 1
ATOM 3313 O O . SER A 1 425 ? 2.487 16.779 10.891 1.00 68.31 425 SER A O 1
ATOM 3315 N N . ALA A 1 426 ? 2.431 17.094 8.667 1.00 59.12 426 ALA A N 1
ATOM 3316 C CA . ALA A 1 426 ? 3.838 17.492 8.539 1.00 59.12 426 ALA A CA 1
ATOM 3317 C C . ALA A 1 426 ? 4.209 18.787 9.298 1.00 59.12 426 ALA A C 1
ATOM 3319 O O . ALA A 1 426 ? 5.381 19.170 9.344 1.00 59.12 426 ALA A O 1
ATOM 3320 N N . SER A 1 427 ? 3.250 19.491 9.909 1.00 56.84 427 SER A N 1
ATOM 3321 C CA . SER A 1 427 ? 3.504 20.725 10.654 1.00 56.84 427 SER A CA 1
ATOM 3322 C C . SER A 1 427 ? 4.124 20.445 12.030 1.00 56.84 427 SER A C 1
ATOM 3324 O O . SER A 1 427 ? 3.455 20.486 13.059 1.00 56.84 427 SER A O 1
ATOM 3326 N N . VAL A 1 428 ? 5.438 20.222 12.047 1.00 51.56 428 VAL A N 1
ATOM 3327 C CA . VAL A 1 428 ? 6.251 19.958 13.250 1.00 51.56 428 VAL A CA 1
ATOM 3328 C C . VAL A 1 428 ? 6.247 21.121 14.260 1.00 51.56 428 VAL A C 1
ATOM 3330 O O . VAL A 1 428 ? 6.662 20.928 15.401 1.00 51.56 428 VAL A O 1
ATOM 3333 N N . LEU A 1 429 ? 5.789 22.327 13.892 1.00 50.41 429 LEU A N 1
ATOM 3334 C CA . LEU A 1 429 ? 6.228 23.526 14.611 1.00 50.41 429 LEU A CA 1
ATOM 3335 C C . LEU A 1 429 ? 5.192 24.352 15.383 1.00 50.41 429 LEU A C 1
ATOM 3337 O O . LEU A 1 429 ? 5.627 24.986 16.341 1.00 50.41 429 LEU A O 1
ATOM 3341 N N . GLN A 1 430 ? 3.885 24.400 15.087 1.00 54.81 430 GLN A N 1
ATOM 3342 C CA . GLN A 1 430 ? 3.037 25.413 15.760 1.00 54.81 430 GLN A CA 1
ATOM 3343 C C . GLN A 1 430 ? 1.563 25.030 15.978 1.00 54.81 430 GLN A C 1
ATOM 3345 O O . GLN A 1 430 ? 0.689 25.625 15.384 1.00 54.81 430 GLN A O 1
ATOM 3350 N N . HIS A 1 431 ? 1.283 24.186 16.975 1.00 63.19 431 HIS A N 1
ATOM 3351 C CA . HIS A 1 431 ? -0.067 23.765 17.419 1.00 63.19 431 HIS A CA 1
ATOM 3352 C C . HIS A 1 431 ? -0.623 22.620 16.573 1.00 63.19 431 HIS A C 1
ATOM 3354 O O . HIS A 1 431 ? -1.100 22.810 15.458 1.00 63.19 431 HIS A O 1
ATOM 3360 N N . TYR A 1 432 ? -0.540 21.409 17.127 1.00 65.31 432 TYR A N 1
ATOM 3361 C CA . TYR A 1 432 ? -1.210 20.262 16.535 1.00 65.31 432 TYR A CA 1
ATOM 3362 C C . TYR A 1 432 ? -2.726 20.484 16.639 1.00 65.31 432 TYR A C 1
ATOM 3364 O O . TYR A 1 432 ? -3.190 20.871 17.717 1.00 65.31 432 TYR A O 1
ATOM 3372 N N . PRO A 1 433 ? -3.491 20.286 15.551 1.00 65.00 433 PRO A N 1
ATOM 3373 C CA . PRO A 1 433 ? -4.943 20.176 15.652 1.00 65.00 433 PRO A CA 1
ATOM 3374 C C . PRO A 1 433 ? -5.297 19.100 16.683 1.00 65.00 433 PRO A C 1
ATOM 3376 O O . PRO A 1 433 ? -4.534 18.146 16.862 1.00 65.00 433 PRO A O 1
ATOM 3379 N N . ASP A 1 434 ? -6.438 19.257 17.354 1.00 87.25 434 ASP A N 1
ATOM 3380 C CA . ASP A 1 434 ? -6.924 18.253 18.297 1.00 87.25 434 ASP A CA 1
ATOM 3381 C C . ASP A 1 434 ? -7.037 16.909 17.561 1.00 87.25 434 ASP A C 1
ATOM 3383 O O . ASP A 1 434 ? -7.807 16.743 16.607 1.00 87.25 434 ASP A O 1
ATOM 3387 N N . ILE A 1 435 ? -6.197 15.950 17.953 1.00 86.25 435 ILE A N 1
ATOM 3388 C CA . ILE A 1 435 ? -6.136 14.647 17.296 1.00 86.25 435 ILE A CA 1
ATOM 3389 C C . ILE A 1 435 ? -7.459 13.895 17.440 1.00 86.25 435 ILE A C 1
ATOM 3391 O O . ILE A 1 435 ? -7.798 13.077 16.582 1.00 86.25 435 ILE A O 1
ATOM 3395 N N . LEU A 1 436 ? -8.233 14.195 18.486 1.00 89.12 436 LEU A N 1
ATOM 3396 C CA . LEU A 1 436 ? -9.564 13.643 18.670 1.00 89.12 436 LEU A CA 1
ATOM 3397 C C . LEU A 1 436 ? -10.543 14.171 17.630 1.00 89.12 436 LEU A C 1
ATOM 3399 O O . LEU A 1 436 ? -11.355 13.387 17.137 1.00 89.12 436 LEU A O 1
ATOM 3403 N N . ASP A 1 437 ? -10.451 15.446 17.255 1.00 91.81 437 ASP A N 1
ATOM 3404 C CA . ASP A 1 437 ? -11.291 16.030 16.207 1.00 91.81 437 ASP A CA 1
ATOM 3405 C C . ASP A 1 437 ? -10.968 15.401 14.853 1.00 91.81 437 ASP A C 1
ATOM 3407 O O . ASP A 1 437 ? -11.869 14.981 14.122 1.00 91.81 437 ASP A O 1
ATOM 3411 N N . LEU A 1 438 ? -9.676 15.270 14.532 1.00 91.31 438 LEU A N 1
ATOM 3412 C CA . LEU A 1 438 ? -9.236 14.604 13.306 1.00 91.31 438 LEU A CA 1
ATOM 3413 C C . LEU A 1 438 ? -9.677 13.137 13.274 1.00 91.31 438 LEU A C 1
ATOM 3415 O O . LEU A 1 438 ? -10.182 12.664 12.256 1.00 91.31 438 LEU A O 1
ATOM 3419 N N . MET A 1 439 ? -9.517 12.414 14.382 1.00 92.06 439 MET A N 1
ATOM 3420 C CA . MET A 1 439 ? -9.937 11.022 14.475 1.00 92.06 439 MET A CA 1
ATOM 3421 C C . MET A 1 439 ? -11.455 10.895 14.343 1.00 92.06 439 MET A C 1
ATOM 3423 O O . MET A 1 439 ? -11.924 10.092 13.543 1.00 92.06 439 MET A O 1
ATOM 3427 N N . SER A 1 440 ? -12.231 11.688 15.081 1.00 93.50 440 SER A N 1
ATOM 3428 C CA . SER A 1 440 ? -13.698 11.661 15.022 1.00 93.50 440 SER A CA 1
ATOM 3429 C C . SER A 1 440 ? -14.192 11.964 13.609 1.00 93.50 440 SER A C 1
ATOM 3431 O O . SER A 1 440 ? -15.082 11.284 13.096 1.00 93.50 440 SER A O 1
ATOM 3433 N N . ALA A 1 441 ? -13.547 12.916 12.935 1.00 94.69 441 ALA A N 1
ATOM 3434 C CA . ALA A 1 441 ? -13.812 13.216 11.541 1.00 94.69 441 ALA A CA 1
ATOM 3435 C C . ALA A 1 441 ? -13.467 12.062 10.589 1.00 94.69 441 ALA A C 1
ATOM 3437 O O . ALA A 1 441 ? -14.184 11.863 9.616 1.00 94.69 441 ALA A O 1
ATOM 3438 N N . ALA A 1 442 ? -12.416 11.282 10.856 1.00 93.81 442 ALA A N 1
ATOM 3439 C CA . ALA A 1 442 ? -12.078 10.099 10.059 1.00 93.81 442 ALA A CA 1
ATOM 3440 C C . ALA A 1 442 ? -13.031 8.917 10.327 1.00 93.81 442 ALA A C 1
ATOM 3442 O O . ALA A 1 442 ? -13.331 8.129 9.431 1.00 93.81 442 ALA A O 1
ATOM 3443 N N . LEU A 1 443 ? -13.516 8.787 11.563 1.00 94.69 443 LEU A N 1
ATOM 3444 C CA . LEU A 1 443 ? -14.432 7.727 11.984 1.00 94.69 443 LEU A CA 1
ATOM 3445 C C . LEU A 1 443 ? -15.858 7.930 11.458 1.00 94.69 443 LEU A C 1
ATOM 3447 O O . LEU A 1 443 ? -16.563 6.953 11.205 1.00 94.69 443 LEU A O 1
ATOM 3451 N N . HIS A 1 444 ? -16.282 9.177 11.257 1.00 96.12 444 HIS A N 1
ATOM 3452 C CA . HIS A 1 444 ? -17.639 9.482 10.813 1.00 96.12 444 HIS A CA 1
ATOM 3453 C C . HIS A 1 444 ? -17.983 8.875 9.432 1.00 96.12 444 HIS A C 1
ATOM 3455 O O . HIS A 1 444 ? -18.941 8.100 9.375 1.00 96.12 444 HIS A O 1
ATOM 3461 N N . PRO A 1 445 ? -17.180 9.055 8.361 1.00 96.56 445 PRO A N 1
ATOM 3462 C CA . PRO A 1 445 ? -17.436 8.414 7.067 1.00 96.56 445 PRO A CA 1
ATOM 3463 C C . PRO A 1 445 ? -17.436 6.881 7.112 1.00 96.56 445 PRO A C 1
ATOM 3465 O O . PRO A 1 445 ? -18.171 6.243 6.362 1.00 96.56 445 PRO A O 1
ATOM 3468 N N . LEU A 1 446 ? -16.651 6.262 8.006 1.00 95.44 446 LEU A N 1
ATOM 3469 C CA . LEU A 1 446 ? -16.686 4.806 8.205 1.00 95.44 446 LEU A CA 1
ATOM 3470 C C . LEU A 1 446 ? -18.028 4.328 8.755 1.00 95.44 446 LEU A C 1
ATOM 3472 O O . LEU A 1 446 ? -18.484 3.238 8.400 1.00 95.44 446 LEU A O 1
ATOM 3476 N N . SER A 1 447 ? -18.631 5.127 9.633 1.00 96.00 447 SER A N 1
ATOM 3477 C CA . SER A 1 447 ? -19.958 4.867 10.179 1.00 96.00 447 SER A CA 1
ATOM 3478 C C . SER A 1 447 ? -21.036 5.058 9.116 1.00 96.00 447 SER A C 1
ATOM 3480 O O . SER A 1 447 ? -21.844 4.156 8.898 1.00 96.00 447 SER A O 1
ATOM 3482 N N . GLU A 1 448 ? -20.995 6.174 8.382 1.00 96.31 448 GLU A N 1
ATOM 3483 C CA . GLU A 1 448 ? -21.953 6.469 7.308 1.00 96.31 448 GLU A CA 1
ATOM 3484 C C . GLU A 1 448 ? -21.928 5.418 6.190 1.00 96.31 448 GLU A C 1
ATOM 3486 O O . GLU A 1 448 ? -22.977 5.005 5.700 1.00 96.31 448 GLU A O 1
ATOM 3491 N N . ALA A 1 449 ? -20.742 4.919 5.830 1.00 95.06 449 ALA A N 1
ATOM 3492 C CA . ALA A 1 449 ? -20.580 3.849 4.847 1.00 95.06 449 ALA A CA 1
ATOM 3493 C C . ALA A 1 449 ? -20.958 2.450 5.384 1.00 95.06 449 ALA A C 1
ATOM 3495 O O . ALA A 1 449 ? -20.810 1.455 4.674 1.00 95.06 449 ALA A O 1
ATOM 3496 N N . GLY A 1 450 ? -21.381 2.331 6.649 1.00 95.31 450 GLY A N 1
ATOM 3497 C CA . GLY A 1 450 ? -21.717 1.059 7.294 1.00 95.31 450 GLY A CA 1
ATOM 3498 C C . GLY A 1 450 ? -20.516 0.142 7.557 1.00 95.31 450 GLY A C 1
ATOM 3499 O O . GLY A 1 450 ? -20.692 -0.984 8.031 1.00 95.31 450 GLY A O 1
ATOM 3500 N N . VAL A 1 451 ? -19.290 0.602 7.289 1.00 95.00 451 VAL A N 1
ATOM 3501 C CA . VAL A 1 451 ? -18.053 -0.171 7.463 1.00 95.00 451 VAL A CA 1
ATOM 3502 C C . VAL A 1 451 ? -17.804 -0.451 8.939 1.00 95.00 451 VAL A C 1
ATOM 3504 O O . VAL A 1 451 ? -17.492 -1.586 9.299 1.00 95.00 451 VAL A O 1
ATOM 3507 N N . SER A 1 452 ? -18.011 0.542 9.808 1.00 95.25 452 SER A N 1
ATOM 3508 C CA . SER A 1 452 ? -17.781 0.394 11.249 1.00 95.25 452 SER A CA 1
ATOM 3509 C C . SER A 1 452 ? -18.636 -0.715 11.877 1.00 95.25 452 SER A C 1
ATOM 3511 O O . SER A 1 452 ? -18.159 -1.467 12.725 1.00 95.25 452 SER A O 1
ATOM 3513 N N . SER A 1 453 ? -19.867 -0.891 11.386 1.00 95.31 453 SER A N 1
ATOM 3514 C CA . SER A 1 453 ? -20.794 -1.933 11.836 1.00 95.31 453 SER A CA 1
ATOM 3515 C C . SER A 1 453 ? -20.360 -3.355 11.445 1.00 95.31 453 SER A C 1
ATOM 3517 O O . SER A 1 453 ? -20.859 -4.329 12.006 1.00 95.31 453 SER A O 1
ATOM 3519 N N . ARG A 1 454 ? -19.429 -3.502 10.500 1.00 94.69 454 ARG A N 1
ATOM 3520 C CA . ARG A 1 454 ? -18.918 -4.799 10.027 1.00 94.69 454 ARG A CA 1
ATOM 3521 C C . ARG A 1 454 ? -17.565 -5.167 10.628 1.00 94.69 454 ARG A C 1
ATOM 3523 O O . ARG A 1 454 ? -17.111 -6.298 10.453 1.00 94.69 454 ARG A O 1
ATOM 3530 N N . VAL A 1 455 ? -16.925 -4.247 11.346 1.00 95.31 455 VAL A N 1
ATOM 3531 C CA . VAL A 1 455 ? -15.661 -4.509 12.038 1.00 95.31 455 VAL A CA 1
ATOM 3532 C C . VAL A 1 455 ? -15.916 -5.446 13.213 1.00 95.31 455 VAL A C 1
ATOM 3534 O O . VAL A 1 455 ? -16.564 -5.067 14.182 1.00 95.31 455 VAL A O 1
ATOM 3537 N N . ALA A 1 456 ? -15.383 -6.666 13.137 1.00 95.19 456 ALA A N 1
ATOM 3538 C CA . ALA A 1 456 ? -15.418 -7.626 14.238 1.00 95.19 456 ALA A CA 1
ATOM 3539 C C . ALA A 1 456 ? -14.144 -7.592 15.082 1.00 95.19 456 ALA A C 1
ATOM 3541 O O . ALA A 1 456 ? -14.210 -7.872 16.274 1.00 95.19 456 ALA A O 1
ATOM 3542 N N . THR A 1 457 ? -13.002 -7.241 14.487 1.00 94.31 457 THR A N 1
ATOM 3543 C CA . THR A 1 457 ? -11.722 -7.152 15.199 1.00 94.31 457 THR A CA 1
ATOM 3544 C C . THR A 1 457 ? -11.183 -5.732 15.120 1.00 94.31 457 THR A C 1
ATOM 3546 O O . THR A 1 457 ? -10.722 -5.301 14.063 1.00 94.31 457 THR A O 1
ATOM 3549 N N . LEU A 1 458 ? -11.201 -5.017 16.238 1.00 95.38 458 LEU A N 1
ATOM 3550 C CA . LEU A 1 458 ? -10.666 -3.668 16.363 1.00 95.38 458 LEU A CA 1
ATOM 3551 C C . LEU A 1 458 ? -9.287 -3.710 17.025 1.00 95.38 458 LEU A C 1
ATOM 3553 O O . LEU A 1 458 ? -9.125 -4.297 18.086 1.00 95.38 458 LEU A O 1
ATOM 3557 N N . THR A 1 459 ? -8.292 -3.069 16.426 1.00 93.88 459 THR A N 1
ATOM 3558 C CA . THR A 1 459 ? -6.953 -2.896 16.995 1.00 93.88 459 THR A CA 1
ATOM 3559 C C . THR A 1 459 ? -6.687 -1.410 17.189 1.00 93.88 459 THR A C 1
ATOM 3561 O O . THR A 1 459 ? -6.851 -0.631 16.260 1.00 93.88 459 THR A O 1
ATOM 3564 N N . CYS A 1 460 ? -6.269 -0.994 18.377 1.00 94.00 460 CYS A N 1
ATOM 3565 C CA . CYS A 1 460 ? -6.066 0.409 18.721 1.00 94.00 460 CYS A CA 1
ATOM 3566 C C . CYS A 1 460 ? -4.679 0.623 19.324 1.00 94.00 460 CYS A C 1
ATOM 3568 O O . CYS A 1 460 ? -4.288 -0.058 20.272 1.00 94.00 460 CYS A O 1
ATOM 3570 N N . PHE A 1 461 ? -3.967 1.614 18.801 1.00 91.31 461 PHE A N 1
ATOM 3571 C CA . PHE A 1 461 ? -2.660 2.067 19.256 1.00 91.31 461 PHE A CA 1
ATOM 3572 C C . PHE A 1 461 ? -2.760 3.573 19.542 1.00 91.31 461 PHE A C 1
ATOM 3574 O O . PHE A 1 461 ? -2.417 4.359 18.663 1.00 91.31 461 PHE A O 1
ATOM 3581 N N . PRO A 1 462 ? -3.283 4.001 20.709 1.00 88.88 462 PRO A N 1
ATOM 3582 C CA . PRO A 1 462 ? -3.498 5.413 21.054 1.00 88.88 462 PRO A CA 1
ATOM 3583 C C . PRO A 1 462 ? -2.191 6.191 21.307 1.00 88.88 462 PRO A C 1
ATOM 3585 O O . PRO A 1 462 ? -2.050 6.922 22.285 1.00 88.88 462 PRO A O 1
ATOM 3588 N N . TRP A 1 463 ? -1.184 6.025 20.451 1.00 85.44 463 TRP A N 1
ATOM 3589 C CA . TRP A 1 463 ? 0.116 6.640 20.649 1.00 85.44 463 TRP A CA 1
ATOM 3590 C C . TRP A 1 463 ? -0.001 8.158 20.509 1.00 85.44 463 TRP A C 1
ATOM 3592 O O . TRP A 1 463 ? -0.596 8.690 19.586 1.00 85.44 463 TRP A O 1
ATOM 3602 N N . GLY A 1 464 ? 0.579 8.895 21.451 1.00 79.81 464 GLY A N 1
ATOM 3603 C CA . GLY A 1 464 ? 0.621 10.354 21.362 1.00 79.81 464 GLY A CA 1
ATOM 3604 C C . GLY A 1 464 ? -0.683 11.087 21.689 1.00 79.81 464 GLY A C 1
ATOM 3605 O O . GLY A 1 464 ? -0.630 12.311 21.724 1.00 79.81 464 GLY A O 1
ATOM 3606 N N . VAL A 1 465 ? -1.781 10.390 22.004 1.00 83.69 465 VAL A N 1
ATOM 3607 C CA . VAL A 1 465 ? -2.979 11.017 22.590 1.00 83.69 465 VAL A CA 1
ATOM 3608 C C . VAL A 1 465 ? -2.611 11.578 23.966 1.00 83.69 465 VAL A C 1
ATOM 3610 O O . VAL A 1 465 ? -1.880 10.934 24.730 1.00 83.69 465 VAL A O 1
ATOM 3613 N N . ALA A 1 466 ? -3.061 12.794 24.285 1.00 87.31 466 ALA A N 1
ATOM 3614 C CA . ALA A 1 466 ? -2.812 13.360 25.603 1.00 87.31 466 ALA A CA 1
ATOM 3615 C C . ALA A 1 466 ? -3.546 12.545 26.683 1.00 87.31 466 ALA A C 1
ATOM 3617 O O . ALA A 1 466 ? -4.609 11.963 26.460 1.00 87.31 466 ALA A O 1
ATOM 3618 N N . GLU A 1 467 ? -3.002 12.507 27.898 1.00 87.62 467 GLU A N 1
ATOM 3619 C CA . GLU A 1 467 ? -3.611 11.723 28.981 1.00 87.62 467 GLU A CA 1
ATOM 3620 C C . GLU A 1 467 ? -5.015 12.247 29.349 1.00 87.62 467 GLU A C 1
ATOM 3622 O O . GLU A 1 467 ? -5.924 11.456 29.604 1.00 87.62 467 GLU A O 1
ATOM 3627 N N . ALA A 1 468 ? -5.234 13.563 29.252 1.00 89.19 468 ALA A N 1
ATOM 3628 C CA . ALA A 1 468 ? -6.547 14.188 29.434 1.00 89.19 468 ALA A CA 1
ATOM 3629 C C . ALA A 1 468 ? -7.571 13.813 28.338 1.00 89.19 468 ALA A C 1
ATOM 3631 O O . ALA A 1 468 ? -8.777 13.838 28.576 1.00 89.19 468 ALA A O 1
ATOM 3632 N N . GLU A 1 469 ? -7.094 13.434 27.153 1.00 90.75 469 GLU A N 1
ATOM 3633 C CA . GLU A 1 469 ? -7.893 13.148 25.953 1.00 90.75 469 GLU A CA 1
ATOM 3634 C C . GLU A 1 469 ? -8.184 11.651 25.776 1.00 90.75 469 GLU A C 1
ATOM 3636 O O . GLU A 1 469 ? -9.102 11.261 25.053 1.00 90.75 469 GLU A O 1
ATOM 3641 N N . SER A 1 470 ? -7.446 10.786 26.478 1.00 91.19 470 SER A N 1
ATOM 3642 C CA . SER A 1 470 ? -7.528 9.326 26.330 1.00 91.19 470 SER A CA 1
ATOM 3643 C C . SER A 1 470 ? -8.942 8.774 26.572 1.00 91.19 470 SER A C 1
ATOM 3645 O O . SER A 1 470 ? -9.376 7.851 25.886 1.00 91.19 470 SER A O 1
ATOM 3647 N N . ALA A 1 471 ? -9.701 9.356 27.507 1.00 93.69 471 ALA A N 1
ATOM 3648 C CA . ALA A 1 471 ? -11.083 8.945 27.769 1.00 93.69 471 ALA A CA 1
ATOM 3649 C C . ALA A 1 471 ? -12.026 9.271 26.597 1.00 93.69 471 ALA A C 1
ATOM 3651 O O . ALA A 1 471 ? -12.888 8.464 26.247 1.00 93.69 471 ALA A O 1
ATOM 3652 N N . GLN A 1 472 ? -11.850 10.437 25.972 1.00 93.56 472 GLN A N 1
ATOM 3653 C CA . GLN A 1 472 ? -12.641 10.844 24.812 1.00 93.56 472 GLN A CA 1
ATOM 3654 C C . GLN A 1 472 ? -12.273 10.012 23.579 1.00 93.56 472 GLN A C 1
ATOM 3656 O O . GLN A 1 472 ? -13.174 9.569 22.867 1.00 93.56 472 GLN A O 1
ATOM 3661 N N . PHE A 1 473 ? -10.981 9.711 23.388 1.00 94.19 473 PHE A N 1
ATOM 3662 C CA . PHE A 1 473 ? -10.503 8.799 22.345 1.00 94.19 473 PHE A CA 1
ATOM 3663 C C . PHE A 1 473 ? -11.232 7.453 22.395 1.00 94.19 473 PHE A C 1
ATOM 3665 O O . PHE A 1 473 ? -11.814 7.019 21.396 1.00 94.19 473 PHE A O 1
ATOM 3672 N N . TRP A 1 474 ? -11.227 6.799 23.562 1.00 94.88 474 TRP A N 1
ATOM 3673 C CA . TRP A 1 474 ? -11.865 5.494 23.715 1.00 94.88 474 TRP A CA 1
ATOM 3674 C C . TRP A 1 474 ? -13.377 5.584 23.578 1.00 94.88 474 TRP A C 1
ATOM 3676 O O . TRP A 1 474 ? -13.959 4.745 22.899 1.00 94.88 474 TRP A O 1
ATOM 3686 N N . LYS A 1 475 ? -14.017 6.618 24.134 1.00 94.38 475 LYS A N 1
ATOM 3687 C CA . LYS A 1 475 ? -15.459 6.824 23.957 1.00 94.38 475 LYS A CA 1
ATOM 3688 C C . LYS A 1 475 ? -15.833 6.932 22.473 1.00 94.38 475 LYS A C 1
ATOM 3690 O O . LYS A 1 475 ? -16.679 6.175 22.006 1.00 94.38 475 LYS A O 1
ATOM 3695 N N . ALA A 1 476 ? -15.180 7.818 21.721 1.00 94.06 476 ALA A N 1
ATOM 3696 C CA . ALA A 1 476 ? -15.458 8.015 20.297 1.00 94.06 476 ALA A CA 1
ATOM 3697 C C . ALA A 1 476 ? -15.181 6.745 19.473 1.00 94.06 476 ALA A C 1
ATOM 3699 O O . ALA A 1 476 ? -16.002 6.329 18.651 1.00 94.06 476 ALA A O 1
ATOM 3700 N N . THR A 1 477 ? -14.052 6.086 19.740 1.00 94.94 477 THR A N 1
ATOM 3701 C CA . THR A 1 477 ? -13.639 4.866 19.038 1.00 94.94 477 THR A CA 1
ATOM 3702 C C . THR A 1 477 ? -14.606 3.710 19.296 1.00 94.94 477 THR A C 1
ATOM 3704 O O . THR A 1 477 ? -15.145 3.131 18.357 1.00 94.94 477 THR A O 1
ATOM 3707 N N . LEU A 1 478 ? -14.870 3.374 20.560 1.00 95.44 478 LEU A N 1
ATOM 3708 C CA . LEU A 1 478 ? -15.681 2.207 20.915 1.00 95.44 478 LEU A CA 1
ATOM 3709 C C . LEU A 1 478 ? -17.156 2.382 20.520 1.00 95.44 478 LEU A C 1
ATOM 3711 O O . LEU A 1 478 ? -17.790 1.407 20.119 1.00 95.44 478 LEU A O 1
ATOM 3715 N N . ASN A 1 479 ? -17.680 3.612 20.558 1.00 94.25 479 ASN A N 1
ATOM 3716 C CA . ASN A 1 479 ? -19.034 3.907 20.080 1.00 94.25 479 ASN A CA 1
ATOM 3717 C C . ASN A 1 479 ? -19.153 3.741 18.559 1.00 94.25 479 ASN A C 1
ATOM 3719 O O . ASN A 1 479 ? -20.172 3.259 18.069 1.00 94.25 479 ASN A O 1
ATOM 3723 N N . THR A 1 480 ? -18.100 4.083 17.809 1.00 95.62 480 THR A N 1
ATOM 3724 C CA . THR A 1 480 ? -18.088 3.931 16.346 1.00 95.62 480 THR A CA 1
ATOM 3725 C C . THR A 1 480 ? -18.142 2.457 15.928 1.00 95.62 480 THR A C 1
ATOM 3727 O O . THR A 1 480 ? -18.852 2.113 14.985 1.00 95.62 480 THR A O 1
ATOM 3730 N N . PHE A 1 481 ? -17.423 1.573 16.628 1.00 96.06 481 PHE A N 1
ATOM 3731 C CA . PHE A 1 481 ? -17.273 0.154 16.269 1.00 96.06 481 PHE A CA 1
ATOM 3732 C C . PHE A 1 481 ? -18.089 -0.785 17.165 1.00 96.06 481 PHE A C 1
ATOM 3734 O O . PHE A 1 481 ? -17.587 -1.814 17.611 1.00 96.06 481 PHE A O 1
ATOM 3741 N N . SER A 1 482 ? -19.360 -0.465 17.413 1.00 95.00 482 SER A N 1
ATOM 3742 C CA . SER A 1 482 ? -20.240 -1.190 18.350 1.00 95.00 482 SER A CA 1
ATOM 3743 C C . SER A 1 482 ? -20.356 -2.710 18.118 1.00 95.00 482 SER A C 1
ATOM 3745 O O . SER A 1 482 ? -20.638 -3.460 19.054 1.00 95.00 482 SER A O 1
ATOM 3747 N N . ASN A 1 483 ? -20.099 -3.191 16.899 1.00 95.19 483 ASN A N 1
ATOM 3748 C CA . ASN A 1 483 ? -20.155 -4.612 16.546 1.00 95.19 483 ASN A CA 1
ATOM 3749 C C . ASN A 1 483 ? -18.835 -5.380 16.728 1.00 95.19 483 ASN A C 1
ATOM 3751 O O . ASN A 1 483 ? -18.825 -6.592 16.486 1.00 95.19 483 ASN A O 1
ATOM 3755 N N . ALA A 1 484 ? -17.757 -4.726 17.174 1.00 96.38 484 ALA A N 1
ATOM 3756 C CA . ALA A 1 484 ? -16.487 -5.397 17.420 1.00 96.38 484 ALA A CA 1
ATOM 3757 C C . ALA A 1 484 ? -16.639 -6.456 18.522 1.00 96.38 484 ALA A C 1
ATOM 3759 O O . ALA A 1 484 ? -17.087 -6.162 19.634 1.00 96.38 484 ALA A O 1
ATOM 3760 N N . SER A 1 485 ? -16.267 -7.696 18.197 1.00 95.94 485 SER A N 1
ATOM 3761 C CA . SER A 1 485 ? -16.214 -8.799 19.153 1.00 95.94 485 SER A CA 1
ATOM 3762 C C . SER A 1 485 ? -14.818 -8.949 19.754 1.00 95.94 485 SER A C 1
ATOM 3764 O O . SER A 1 485 ? -14.689 -9.223 20.938 1.00 95.94 485 SER A O 1
ATOM 3766 N N . SER A 1 486 ? -13.768 -8.651 18.990 1.00 95.44 486 SER A N 1
ATOM 3767 C CA . SER A 1 486 ? -12.392 -8.640 19.475 1.00 95.44 486 SER A CA 1
ATOM 3768 C C . SER A 1 486 ? -11.819 -7.225 19.516 1.00 95.44 486 SER A C 1
ATOM 3770 O O . SER A 1 486 ? -11.905 -6.489 18.532 1.00 95.44 486 SER A O 1
ATOM 3772 N N . LEU A 1 487 ? -11.210 -6.852 20.643 1.00 96.31 487 LEU A N 1
ATOM 3773 C CA . LEU A 1 487 ? -10.479 -5.598 20.828 1.00 96.31 487 LEU A CA 1
ATOM 3774 C C . LEU A 1 487 ? -9.018 -5.876 21.182 1.00 96.31 487 LEU A C 1
ATOM 3776 O O . LEU A 1 487 ? -8.728 -6.518 22.186 1.00 96.31 487 LEU A O 1
ATOM 3780 N N . HIS A 1 488 ? -8.089 -5.332 20.406 1.00 94.44 488 HIS A N 1
ATOM 3781 C CA . HIS A 1 488 ? -6.652 -5.379 20.640 1.00 94.44 488 HIS A CA 1
ATOM 3782 C C . HIS A 1 488 ? -6.131 -3.978 20.980 1.00 94.44 488 HIS A C 1
ATOM 3784 O O . HIS A 1 488 ? -5.944 -3.152 20.094 1.00 94.44 488 HIS A O 1
ATOM 3790 N N . ALA A 1 489 ? -5.863 -3.695 22.251 1.00 94.50 489 ALA A N 1
ATOM 3791 C CA . ALA A 1 489 ? -5.354 -2.402 22.703 1.00 94.50 489 ALA A CA 1
ATOM 3792 C C . ALA A 1 489 ? -3.840 -2.459 22.963 1.00 94.50 489 ALA A C 1
ATOM 3794 O O . ALA A 1 489 ? -3.383 -3.253 23.785 1.00 94.50 489 ALA A O 1
ATOM 3795 N N . CYS A 1 490 ? -3.061 -1.607 22.291 1.00 91.44 490 CYS A N 1
ATOM 3796 C CA . CYS A 1 490 ? -1.629 -1.411 22.523 1.00 91.44 490 CYS A CA 1
ATOM 3797 C C . CYS A 1 490 ? -1.369 0.005 23.052 1.00 91.44 490 CYS A C 1
ATOM 3799 O O . CYS A 1 490 ? -1.186 0.945 22.281 1.00 91.44 490 CYS A O 1
ATOM 3801 N N . ALA A 1 491 ? -1.376 0.153 24.372 1.00 89.62 491 ALA A N 1
ATOM 3802 C CA . ALA A 1 491 ? -1.535 1.440 25.042 1.00 89.62 491 ALA A CA 1
ATOM 3803 C C . ALA A 1 491 ? -0.583 1.583 26.244 1.00 89.62 491 ALA A C 1
ATOM 3805 O O . ALA A 1 491 ? 0.005 0.603 26.711 1.00 89.62 491 ALA A O 1
ATOM 3806 N N . THR A 1 492 ? -0.354 2.811 26.703 1.00 89.88 492 THR A N 1
ATOM 3807 C CA . THR A 1 492 ? 0.307 3.098 27.985 1.00 89.88 492 THR A CA 1
ATOM 3808 C C . THR A 1 492 ? -0.614 2.746 29.161 1.00 89.88 492 THR A C 1
ATOM 3810 O O . THR A 1 492 ? -1.790 2.446 28.979 1.00 89.88 492 THR A O 1
ATOM 3813 N N . GLU A 1 493 ? -0.087 2.761 30.387 1.00 88.50 493 GLU A N 1
ATOM 3814 C CA . GLU A 1 493 ? -0.867 2.476 31.602 1.00 88.50 493 GLU A CA 1
ATOM 3815 C C . GLU A 1 493 ? -2.101 3.379 31.731 1.00 88.50 493 GLU A C 1
ATOM 3817 O O . GLU A 1 493 ? -3.213 2.882 31.885 1.00 88.50 49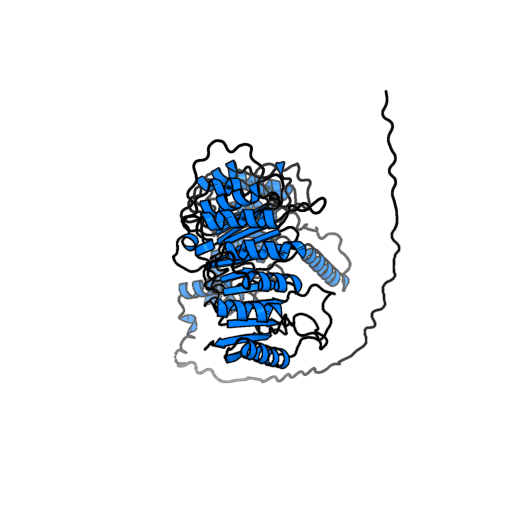3 GLU A O 1
ATOM 3822 N N . HIS A 1 494 ? -1.927 4.691 31.580 1.00 89.62 494 HIS A N 1
ATOM 3823 C CA . HIS A 1 494 ? -3.031 5.646 31.676 1.00 89.62 494 HIS A CA 1
ATOM 3824 C C . HIS A 1 494 ? -4.065 5.480 30.556 1.00 89.62 494 HIS A C 1
ATOM 3826 O O . HIS A 1 494 ? -5.271 5.493 30.792 1.00 89.62 494 HIS A O 1
ATOM 3832 N N . GLU A 1 495 ? -3.598 5.252 29.328 1.00 91.81 495 GLU A N 1
ATOM 3833 C CA . GLU A 1 495 ? -4.472 4.974 28.186 1.00 91.81 495 GLU A CA 1
ATOM 3834 C C . GLU A 1 495 ? -5.296 3.688 28.411 1.00 91.81 495 GLU A C 1
ATOM 3836 O O . GLU A 1 495 ? -6.458 3.635 28.011 1.00 91.81 495 GLU A O 1
ATOM 3841 N N . LEU A 1 496 ? -4.745 2.666 29.081 1.00 92.62 496 LEU A N 1
ATOM 3842 C CA . LEU A 1 496 ? -5.492 1.459 29.459 1.00 92.62 496 LEU A CA 1
ATOM 3843 C C . LEU A 1 496 ? -6.498 1.708 30.586 1.00 92.62 496 LEU A C 1
ATOM 3845 O O . LEU A 1 496 ? -7.597 1.162 30.532 1.00 92.62 496 LEU A O 1
ATOM 3849 N N . LEU A 1 497 ? -6.172 2.542 31.576 1.00 93.19 497 LEU A N 1
ATOM 3850 C CA . LEU A 1 497 ? -7.137 2.954 32.602 1.00 93.19 497 LEU A CA 1
ATOM 3851 C C . LEU A 1 497 ? -8.351 3.637 31.968 1.00 93.19 497 LEU A C 1
ATOM 3853 O O . LEU A 1 497 ? -9.489 3.279 32.269 1.00 93.19 497 LEU A O 1
ATOM 3857 N N . ALA A 1 498 ? -8.109 4.551 31.026 1.00 94.50 498 ALA A N 1
ATOM 3858 C CA . ALA A 1 498 ? -9.166 5.206 30.265 1.00 94.50 498 ALA A CA 1
ATOM 3859 C C . ALA A 1 498 ? -9.992 4.212 29.425 1.00 94.50 498 ALA A C 1
ATOM 3861 O O . ALA A 1 498 ? -11.211 4.356 29.338 1.00 94.50 498 ALA A O 1
ATOM 3862 N N . LEU A 1 499 ? -9.357 3.183 28.847 1.00 95.69 499 LEU A N 1
ATOM 3863 C CA . LEU A 1 499 ? -10.059 2.099 28.152 1.00 95.69 499 LEU A CA 1
ATOM 3864 C C . LEU A 1 499 ? -10.985 1.332 29.101 1.00 95.69 499 LEU A C 1
ATOM 3866 O O . LEU A 1 499 ? -12.145 1.096 28.773 1.00 95.69 499 LEU A O 1
ATOM 3870 N N . PHE A 1 500 ? -10.483 0.915 30.263 1.00 95.88 500 PHE A N 1
ATOM 3871 C CA . PHE A 1 500 ? -11.269 0.123 31.209 1.00 95.88 500 PHE A CA 1
ATOM 3872 C C . PHE A 1 500 ? -12.420 0.927 31.804 1.00 95.88 500 PHE A C 1
ATOM 3874 O O . PHE A 1 500 ? -13.524 0.396 31.927 1.00 95.88 500 PHE A O 1
ATOM 3881 N N . ASP A 1 501 ? -12.210 2.211 32.087 1.00 95.25 501 ASP A N 1
ATOM 3882 C CA . ASP A 1 501 ? -13.296 3.112 32.464 1.00 95.25 501 ASP A CA 1
ATOM 3883 C C . ASP A 1 501 ? -14.352 3.196 31.350 1.00 95.25 501 ASP A C 1
ATOM 3885 O O . ASP A 1 501 ? -15.532 2.962 31.604 1.00 95.25 501 ASP A O 1
ATOM 3889 N N . ALA A 1 502 ? -13.944 3.401 30.092 1.00 95.25 502 ALA A N 1
ATOM 3890 C CA . ALA A 1 502 ? -14.868 3.436 28.956 1.00 95.25 502 ALA A CA 1
ATOM 3891 C C . ALA A 1 502 ? -15.660 2.124 28.780 1.00 95.25 502 ALA A C 1
ATOM 3893 O O . ALA A 1 502 ? -16.861 2.168 28.525 1.00 95.25 502 ALA A O 1
ATOM 3894 N N . LEU A 1 503 ? -15.027 0.961 28.978 1.00 96.00 503 LEU A N 1
ATOM 3895 C CA . LEU A 1 503 ? -15.690 -0.352 28.941 1.00 96.00 503 LEU A CA 1
ATOM 3896 C C . LEU A 1 503 ? -16.629 -0.604 30.135 1.00 96.00 503 LEU A C 1
ATOM 3898 O O . LEU A 1 503 ? -17.490 -1.484 30.057 1.00 96.00 503 LEU A O 1
ATOM 3902 N N . SER A 1 504 ? -16.457 0.134 31.235 1.00 95.00 504 SER A N 1
ATOM 3903 C CA . SER A 1 504 ? -17.288 0.043 32.444 1.00 95.00 504 SER A CA 1
ATOM 3904 C C . SER A 1 504 ? -18.547 0.909 32.371 1.00 95.00 504 SER A C 1
ATOM 3906 O O . SER A 1 504 ? -19.485 0.691 33.142 1.00 95.00 504 SER A O 1
ATOM 3908 N N . ARG A 1 505 ? -18.562 1.917 31.489 1.00 91.69 505 ARG A N 1
ATOM 3909 C CA . ARG A 1 505 ? -19.657 2.883 31.375 1.00 91.69 505 ARG A CA 1
ATOM 3910 C C . ARG A 1 505 ? -20.883 2.269 30.699 1.00 91.69 505 ARG A C 1
ATOM 3912 O O . ARG A 1 505 ? -20.786 1.508 29.740 1.00 91.69 505 ARG A O 1
ATOM 3919 N N . HIS A 1 506 ? -22.045 2.679 31.193 1.00 82.38 506 HIS A N 1
ATOM 3920 C CA . HIS A 1 506 ? -23.356 2.395 30.623 1.00 82.38 506 HIS A CA 1
ATOM 3921 C C . HIS A 1 506 ? -24.102 3.729 30.513 1.00 82.38 506 HIS A C 1
ATOM 3923 O O . HIS A 1 506 ? -24.677 4.203 31.493 1.00 82.38 506 HIS A O 1
ATOM 3929 N N . GLU A 1 507 ? -24.041 4.375 29.351 1.00 81.00 507 GLU A N 1
ATOM 3930 C CA . GLU A 1 507 ? -24.765 5.628 29.115 1.00 81.00 507 GLU A CA 1
ATOM 3931 C C . GLU A 1 507 ? -26.196 5.277 28.688 1.00 81.00 507 GLU A C 1
ATOM 3933 O O . GLU A 1 507 ? -26.380 4.656 27.653 1.00 81.00 507 GLU A O 1
ATOM 3938 N N . GLU A 1 508 ? -27.191 5.577 29.534 1.00 76.50 508 GLU A N 1
ATOM 3939 C CA . GLU A 1 508 ? -28.647 5.600 29.250 1.00 76.50 508 GLU A CA 1
ATOM 3940 C C . GLU A 1 508 ? -29.206 4.599 28.204 1.00 76.50 508 GLU A C 1
ATOM 3942 O O . GLU A 1 508 ? -30.096 4.925 27.426 1.00 76.50 508 GLU A O 1
ATOM 3947 N N . GLY A 1 509 ? -28.737 3.346 28.215 1.00 76.44 509 GLY A N 1
ATOM 3948 C CA . GLY A 1 509 ? -29.244 2.270 27.349 1.00 76.44 509 GLY A CA 1
ATOM 3949 C C . GLY A 1 509 ? -28.364 1.919 26.145 1.00 76.44 509 GLY A C 1
ATOM 3950 O O . GLY A 1 509 ? -28.595 0.880 25.525 1.00 76.44 509 GLY A O 1
ATOM 3951 N N . GLU A 1 510 ? -27.320 2.693 25.852 1.00 83.44 510 GLU A N 1
ATOM 3952 C CA . GLU A 1 510 ? -26.300 2.324 24.872 1.00 83.44 510 GLU A CA 1
ATOM 3953 C C . GLU A 1 510 ? -25.146 1.584 25.555 1.00 83.44 510 GLU A C 1
ATOM 3955 O O . GLU A 1 510 ? -24.376 2.123 26.355 1.00 83.44 510 GLU A O 1
ATOM 3960 N N . ARG A 1 511 ? -25.034 0.290 25.243 1.00 86.12 511 ARG A N 1
ATOM 3961 C CA . ARG A 1 511 ? -23.919 -0.545 25.694 1.00 86.12 511 ARG A CA 1
ATOM 3962 C C . ARG A 1 511 ? -22.699 -0.254 24.824 1.00 86.12 511 ARG A C 1
ATOM 3964 O O . ARG A 1 511 ? -22.780 -0.353 23.602 1.00 86.12 511 ARG A O 1
ATOM 3971 N N . VAL A 1 512 ? -21.554 0.014 25.447 1.00 90.62 512 VAL A N 1
ATOM 3972 C CA . VAL A 1 512 ? -20.270 0.104 24.740 1.00 90.62 512 VAL A CA 1
ATOM 3973 C C . VAL A 1 512 ? -19.815 -1.310 24.362 1.00 90.62 512 VAL A C 1
ATOM 3975 O O . VAL A 1 512 ? -19.680 -2.179 25.227 1.00 90.62 512 VAL A O 1
ATOM 3978 N N . LEU A 1 513 ? -19.606 -1.551 23.063 1.00 92.19 513 LEU A N 1
ATOM 3979 C CA . LEU A 1 513 ? -19.232 -2.853 22.489 1.00 92.19 513 LEU A CA 1
ATOM 3980 C C . LEU A 1 513 ? -20.043 -4.049 23.046 1.00 92.19 513 LEU A C 1
ATOM 3982 O O . LEU A 1 513 ? -19.482 -4.943 23.694 1.00 92.19 513 LEU A O 1
ATOM 3986 N N . PRO A 1 514 ? -21.364 -4.132 22.809 1.00 94.12 514 PRO A N 1
ATOM 3987 C CA . PRO A 1 514 ? -22.211 -5.218 23.319 1.00 94.12 514 PRO A CA 1
ATOM 3988 C C . PRO A 1 514 ? -21.790 -6.619 22.847 1.00 94.12 514 PRO A C 1
ATOM 3990 O O . PRO A 1 514 ? -22.265 -7.612 23.384 1.00 94.12 514 PRO A O 1
ATOM 3993 N N . ARG A 1 515 ? -20.923 -6.721 21.833 1.00 95.50 515 ARG A N 1
ATOM 3994 C CA . ARG A 1 515 ? -20.440 -7.995 21.283 1.00 95.50 515 ARG A CA 1
ATOM 3995 C C . ARG A 1 515 ? -19.025 -8.368 21.705 1.00 95.50 515 ARG A C 1
ATOM 3997 O O . ARG A 1 515 ? -18.585 -9.449 21.331 1.00 95.50 515 ARG A O 1
ATOM 4004 N N . LEU A 1 516 ? -18.332 -7.511 22.462 1.00 97.00 516 LEU A N 1
ATOM 4005 C CA . LEU A 1 516 ? -16.941 -7.741 22.858 1.00 97.00 516 LEU A CA 1
ATOM 4006 C C . LEU A 1 516 ? -16.812 -9.020 23.702 1.00 97.00 516 LEU A C 1
ATOM 4008 O O . LEU A 1 516 ? -17.167 -9.037 24.883 1.00 97.00 516 LEU A O 1
ATOM 4012 N N . ASP A 1 517 ? -16.287 -10.071 23.077 1.00 96.50 517 ASP A N 1
ATOM 4013 C CA . ASP A 1 517 ? -16.018 -11.384 23.654 1.00 96.50 517 ASP A CA 1
ATOM 4014 C C . ASP A 1 517 ? -14.532 -11.577 23.970 1.00 96.50 517 ASP A C 1
ATOM 4016 O O . ASP A 1 517 ? -14.200 -12.275 24.931 1.00 96.50 517 ASP A O 1
ATOM 4020 N N . GLN A 1 518 ? -13.654 -10.906 23.224 1.00 95.69 518 GLN A N 1
ATOM 4021 C CA . GLN A 1 518 ? -12.210 -11.034 23.327 1.00 95.69 518 GLN A CA 1
ATOM 4022 C C . GLN A 1 518 ? -11.528 -9.679 23.538 1.00 95.69 518 GLN A C 1
ATOM 4024 O O . GLN A 1 518 ? -11.674 -8.753 22.747 1.00 95.69 518 GLN A O 1
ATOM 4029 N N . LEU A 1 519 ? -10.692 -9.581 24.569 1.00 95.88 519 LEU A N 1
ATOM 4030 C CA . LEU A 1 519 ? -9.885 -8.405 24.872 1.00 95.88 519 LEU A CA 1
ATOM 4031 C C . LEU A 1 519 ? -8.402 -8.780 24.913 1.00 95.88 519 LEU A C 1
ATOM 4033 O O . LEU A 1 519 ? -7.945 -9.474 25.814 1.00 95.88 519 LEU A O 1
ATOM 4037 N N . THR A 1 520 ? -7.625 -8.291 23.956 1.00 93.44 520 THR A N 1
ATOM 4038 C CA . THR A 1 520 ? -6.166 -8.381 23.966 1.00 93.44 520 THR A CA 1
ATOM 4039 C C . THR A 1 520 ? -5.569 -7.062 24.428 1.00 93.44 520 THR A C 1
ATOM 4041 O O . THR A 1 520 ? -5.752 -6.034 23.784 1.00 93.44 520 THR A O 1
ATOM 4044 N N . VAL A 1 521 ? -4.795 -7.095 25.505 1.00 92.62 521 VAL A N 1
ATOM 4045 C CA . VAL A 1 521 ? -4.077 -5.939 26.034 1.00 92.62 521 VAL A CA 1
ATOM 4046 C C . VAL A 1 521 ? -2.582 -6.136 25.833 1.00 92.62 521 VAL A C 1
ATOM 4048 O O . VAL A 1 521 ? -1.999 -7.163 26.191 1.00 92.62 521 VAL A O 1
ATOM 4051 N N . ARG A 1 522 ? -1.947 -5.118 25.267 1.00 89.12 522 ARG A N 1
ATOM 4052 C CA . ARG A 1 522 ? -0.504 -5.004 25.142 1.00 89.12 522 ARG A CA 1
ATOM 4053 C C . ARG A 1 522 ? -0.073 -3.676 25.737 1.00 89.12 522 ARG A C 1
ATOM 4055 O O . ARG A 1 522 ? -0.579 -2.621 25.370 1.00 89.12 522 ARG A O 1
ATOM 4062 N N . LEU A 1 523 ? 0.904 -3.725 26.630 1.00 84.50 523 LEU A N 1
ATOM 4063 C CA . LEU A 1 523 ? 1.467 -2.507 27.181 1.00 84.50 523 LEU A CA 1
ATOM 4064 C C . LEU A 1 523 ? 2.548 -1.963 26.245 1.00 84.50 523 LEU A C 1
ATOM 4066 O O . LEU A 1 523 ? 3.536 -2.646 25.957 1.00 84.50 523 LEU A O 1
ATOM 4070 N N . SER A 1 524 ? 2.379 -0.725 25.793 1.00 80.88 524 SER A N 1
ATOM 4071 C CA . SER A 1 524 ? 3.448 0.008 25.123 1.00 80.88 524 SER A CA 1
ATOM 4072 C C . SER A 1 524 ? 4.359 0.625 26.187 1.00 80.88 524 SER A C 1
ATOM 4074 O O . SER A 1 524 ? 3.908 1.306 27.110 1.00 80.88 524 SER A O 1
ATOM 4076 N N . ARG A 1 525 ? 5.666 0.350 26.117 1.00 71.06 525 ARG A N 1
ATOM 4077 C CA . ARG A 1 525 ? 6.626 0.949 27.048 1.00 71.06 525 ARG A CA 1
ATOM 4078 C C . ARG A 1 525 ? 7.165 2.223 26.414 1.00 71.06 525 ARG A C 1
ATOM 4080 O O . ARG A 1 525 ? 7.954 2.147 25.478 1.00 71.06 525 ARG A O 1
ATOM 4087 N N . ARG A 1 526 ? 6.794 3.388 26.951 1.00 66.31 526 ARG A N 1
ATOM 4088 C CA . ARG A 1 526 ? 7.633 4.578 26.770 1.00 66.31 526 ARG A CA 1
ATOM 4089 C C . ARG A 1 526 ? 8.872 4.410 27.660 1.00 66.31 526 ARG A C 1
ATOM 4091 O O . ARG A 1 526 ? 8.713 4.079 28.841 1.00 66.31 526 ARG A O 1
ATOM 4098 N N . PRO A 1 527 ? 10.096 4.565 27.131 1.00 53.69 527 PRO A N 1
ATOM 4099 C CA . PRO A 1 527 ? 11.302 4.486 27.946 1.00 53.69 527 PRO A CA 1
ATOM 4100 C C . PRO A 1 527 ? 11.225 5.522 29.082 1.00 53.69 527 PRO A C 1
ATOM 4102 O O . PRO A 1 527 ? 11.053 6.708 28.821 1.00 53.69 527 PRO A O 1
ATOM 4105 N N . GLY A 1 528 ? 11.307 5.067 30.341 1.00 58.53 528 GLY A N 1
ATOM 4106 C CA . GLY A 1 528 ? 11.556 5.935 31.504 1.00 58.53 528 GLY A CA 1
ATOM 4107 C C . GLY A 1 528 ? 10.496 6.027 32.614 1.00 58.53 528 GLY A C 1
ATOM 4108 O O . GLY A 1 528 ? 10.817 6.602 33.647 1.00 58.53 528 GLY A O 1
ATOM 4109 N N . ILE A 1 529 ? 9.276 5.481 32.475 1.00 59.03 529 ILE A N 1
ATOM 4110 C CA . ILE A 1 529 ? 8.178 5.825 33.422 1.00 59.03 529 ILE A CA 1
ATOM 4111 C C . ILE A 1 529 ? 7.717 4.674 34.338 1.00 59.03 529 ILE A C 1
ATOM 4113 O O . ILE A 1 529 ? 7.232 4.921 35.441 1.00 59.03 529 ILE A O 1
ATOM 4117 N N . LEU A 1 530 ? 7.909 3.406 33.964 1.00 56.47 530 LEU A N 1
ATOM 4118 C CA . LEU A 1 530 ? 7.398 2.301 34.788 1.00 56.47 530 LEU A CA 1
ATOM 4119 C C . LEU A 1 530 ? 8.373 1.895 35.892 1.00 56.47 530 LEU A C 1
ATOM 4121 O O . LEU A 1 530 ? 9.491 1.451 35.616 1.00 56.47 530 LEU A O 1
ATOM 4125 N N . ARG A 1 531 ? 7.899 1.972 37.142 1.00 60.66 531 ARG A N 1
ATOM 4126 C CA . ARG A 1 531 ? 8.594 1.414 38.306 1.00 60.66 531 ARG A CA 1
ATOM 4127 C C . ARG A 1 531 ? 8.669 -0.118 38.171 1.00 60.66 531 ARG A C 1
ATOM 4129 O O . ARG A 1 531 ? 7.624 -0.753 38.030 1.00 60.66 531 ARG A O 1
ATOM 4136 N N . PRO A 1 532 ? 9.867 -0.724 38.236 1.00 53.59 532 PRO A N 1
ATOM 4137 C CA . PRO A 1 532 ? 10.028 -2.176 38.271 1.00 53.59 532 PRO A CA 1
ATOM 4138 C C . PRO A 1 532 ? 9.180 -2.815 39.384 1.00 53.59 532 PRO A C 1
ATOM 4140 O O . PRO A 1 532 ? 9.206 -2.345 40.520 1.00 53.59 532 PRO A O 1
ATOM 4143 N N . GLY A 1 533 ? 8.450 -3.892 39.079 1.00 56.94 533 GLY A N 1
ATOM 4144 C CA . GLY A 1 533 ? 7.866 -4.781 40.096 1.00 56.94 533 GLY A CA 1
ATOM 4145 C C . GLY A 1 533 ? 6.439 -4.490 40.584 1.00 56.94 533 GLY A C 1
ATOM 4146 O O . GLY A 1 533 ? 5.938 -5.260 41.402 1.00 56.94 533 GLY A O 1
ATOM 4147 N N . LYS A 1 534 ? 5.738 -3.458 40.092 1.00 59.81 534 LYS A N 1
ATOM 4148 C CA . LYS A 1 534 ? 4.281 -3.348 40.305 1.00 59.81 534 LYS A CA 1
ATOM 4149 C C . LYS A 1 534 ? 3.540 -4.034 39.159 1.00 59.81 534 LYS A C 1
ATOM 4151 O O . LYS A 1 534 ? 3.643 -3.620 38.011 1.00 59.81 534 LYS A O 1
ATOM 4156 N N . LEU A 1 535 ? 2.845 -5.124 39.485 1.00 54.78 535 LEU A N 1
ATOM 4157 C CA . LEU A 1 535 ? 2.010 -5.868 38.544 1.00 54.78 535 LEU A CA 1
ATOM 4158 C C . LEU A 1 535 ? 0.872 -4.992 37.989 1.00 54.78 535 LEU A C 1
ATOM 4160 O O . LEU A 1 535 ? 0.253 -4.234 38.730 1.00 54.78 535 LEU A O 1
ATOM 4164 N N . PHE A 1 536 ? 0.583 -5.188 36.701 1.00 64.94 536 PHE A N 1
ATOM 4165 C CA . PHE A 1 536 ? -0.357 -4.466 35.826 1.00 64.94 536 PHE A CA 1
ATOM 4166 C C . PHE A 1 536 ? -1.855 -4.641 36.144 1.00 64.94 536 PHE A C 1
ATOM 4168 O O . PHE A 1 536 ? -2.692 -4.563 35.248 1.00 64.94 536 PHE A O 1
ATOM 4175 N N . TRP A 1 537 ? -2.215 -4.926 37.394 1.00 73.94 537 TRP A N 1
ATOM 4176 C CA . TRP A 1 537 ? -3.608 -5.176 37.765 1.00 73.94 537 TRP A CA 1
ATOM 4177 C C . TRP A 1 537 ? -4.237 -3.912 38.313 1.00 73.94 537 TRP A C 1
ATOM 4179 O O . TRP A 1 537 ? -4.136 -3.601 39.499 1.00 73.94 537 TRP A O 1
ATOM 4189 N N . PHE A 1 538 ? -4.881 -3.193 37.407 1.00 80.75 538 PHE A N 1
ATOM 4190 C CA . PHE A 1 538 ? -5.674 -2.019 37.715 1.00 80.75 538 PHE A CA 1
ATOM 4191 C C . PHE A 1 538 ? -6.992 -2.456 38.363 1.00 80.75 538 PHE A C 1
ATOM 4193 O O . PHE A 1 538 ? -7.677 -3.316 37.799 1.00 80.75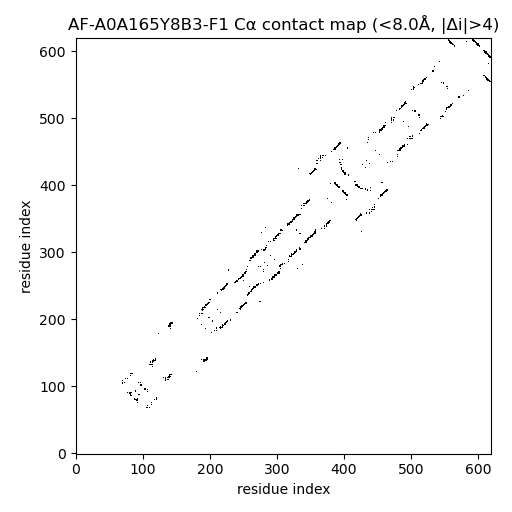 538 PHE A O 1
ATOM 4200 N N . PRO A 1 539 ? -7.381 -1.903 39.525 1.00 91.62 539 PRO A N 1
ATOM 4201 C CA . PRO A 1 539 ? -8.740 -2.052 40.046 1.00 91.62 539 PRO A CA 1
ATOM 4202 C C . PRO A 1 539 ? -9.814 -1.769 38.983 1.00 91.62 539 PRO A C 1
ATOM 4204 O O . PRO A 1 539 ? -10.853 -2.423 38.962 1.00 91.62 539 PRO A O 1
ATOM 4207 N N . GLU A 1 540 ? -9.522 -0.859 38.055 1.00 93.69 540 GLU A N 1
ATOM 4208 C CA . GLU A 1 540 ? -10.336 -0.475 36.906 1.00 93.69 540 GLU A CA 1
ATOM 4209 C C . GLU A 1 540 ? -10.523 -1.627 35.909 1.00 93.69 540 GLU A C 1
ATOM 4211 O O . GLU A 1 540 ? -11.615 -1.797 35.378 1.00 93.69 540 GLU A O 1
ATOM 4216 N N . PHE A 1 541 ? -9.507 -2.473 35.696 1.00 94.31 541 PHE A N 1
ATOM 4217 C CA . PHE A 1 541 ? -9.628 -3.661 34.843 1.00 94.31 541 PHE A CA 1
ATOM 4218 C C . PHE A 1 541 ? -10.630 -4.665 35.427 1.00 94.31 541 PHE A C 1
ATOM 4220 O O . PHE A 1 541 ? -11.525 -5.147 34.734 1.00 94.31 541 PHE A O 1
ATOM 4227 N N . GLU A 1 542 ? -10.515 -4.955 36.725 1.00 95.50 542 GLU A N 1
ATOM 4228 C CA . GLU A 1 542 ? -11.468 -5.821 37.422 1.00 95.50 542 GLU A CA 1
ATOM 4229 C C . GLU A 1 542 ? -12.869 -5.202 37.465 1.00 95.50 542 GLU A C 1
ATOM 4231 O O . GLU A 1 542 ? -13.864 -5.904 37.270 1.00 95.50 542 GLU A O 1
ATOM 4236 N N . HIS A 1 543 ? -12.952 -3.890 37.700 1.00 95.69 543 HIS A N 1
ATOM 4237 C CA . HIS A 1 543 ? -14.206 -3.150 37.673 1.00 95.69 543 HIS A CA 1
ATOM 4238 C C . HIS A 1 543 ? -14.894 -3.272 36.309 1.00 95.69 543 HIS A C 1
ATOM 4240 O O . HIS A 1 543 ? -16.076 -3.611 36.269 1.00 95.69 543 HIS A O 1
ATOM 4246 N N . ALA A 1 544 ? -14.146 -3.108 35.214 1.00 95.94 544 ALA A N 1
ATOM 4247 C CA . ALA A 1 544 ? -14.650 -3.268 33.855 1.00 95.94 544 ALA A CA 1
ATOM 4248 C C . ALA A 1 544 ? -15.187 -4.675 33.601 1.00 95.94 544 ALA A C 1
ATOM 4250 O O . ALA A 1 544 ? -16.310 -4.822 33.123 1.00 95.94 544 ALA A O 1
ATOM 4251 N N . LEU A 1 545 ? -14.444 -5.719 33.982 1.00 95.81 545 LEU A N 1
ATOM 4252 C CA . LEU A 1 545 ? -14.921 -7.099 33.851 1.00 95.81 545 LEU A CA 1
ATOM 4253 C C . LEU A 1 545 ? -16.211 -7.338 34.647 1.00 95.81 545 LEU A C 1
ATOM 4255 O O . LEU A 1 545 ? -17.155 -7.913 34.109 1.00 95.81 545 LEU A O 1
ATOM 4259 N N . ARG A 1 546 ? -16.287 -6.865 35.897 1.00 96.38 546 ARG A N 1
ATOM 4260 C CA . ARG A 1 546 ? -17.490 -6.996 36.735 1.00 96.38 546 ARG A CA 1
ATOM 4261 C C . ARG A 1 546 ? -18.685 -6.267 36.122 1.00 96.38 546 ARG A C 1
ATOM 4263 O O . ARG A 1 546 ? -19.755 -6.853 35.997 1.00 96.38 546 ARG A O 1
ATOM 4270 N N . LYS A 1 547 ? -18.496 -5.021 35.683 1.00 95.94 547 LYS A N 1
ATOM 4271 C CA . LYS A 1 547 ? -19.545 -4.226 35.031 1.00 95.94 547 LYS A CA 1
ATOM 4272 C C . LYS A 1 547 ? -20.048 -4.888 33.755 1.00 95.94 547 LYS A C 1
ATOM 4274 O O . LYS A 1 547 ? -21.249 -4.936 33.523 1.00 95.94 547 LYS A O 1
ATOM 4279 N N . ARG A 1 548 ? -19.155 -5.469 32.954 1.00 95.44 548 ARG A N 1
ATOM 4280 C CA . ARG A 1 548 ? -19.513 -6.219 31.741 1.00 95.44 548 ARG A CA 1
ATOM 4281 C C . ARG A 1 548 ? -20.367 -7.458 32.038 1.00 95.44 548 ARG A C 1
ATOM 4283 O O . ARG A 1 548 ? -21.283 -7.742 31.271 1.00 95.44 548 ARG A O 1
ATOM 4290 N N . VAL A 1 549 ? -20.122 -8.151 33.153 1.00 95.94 549 VAL A N 1
ATOM 4291 C CA . VAL A 1 549 ? -20.985 -9.250 33.633 1.00 95.94 549 VAL A CA 1
ATOM 4292 C C . VAL A 1 549 ? -22.355 -8.729 34.059 1.00 95.94 549 VAL A C 1
ATOM 4294 O O . VAL A 1 549 ? -23.366 -9.268 33.625 1.00 95.94 549 VAL A O 1
ATOM 4297 N N . GLU A 1 550 ? -22.401 -7.650 34.848 1.00 94.94 550 GLU A N 1
ATOM 4298 C CA . GLU A 1 550 ? -23.659 -7.006 35.269 1.00 94.94 550 GLU A CA 1
ATOM 4299 C C . GLU A 1 550 ? -24.510 -6.551 34.068 1.00 94.94 550 GLU A C 1
ATOM 4301 O O . GLU A 1 550 ? -25.736 -6.560 34.133 1.00 94.94 550 GLU A O 1
ATOM 4306 N N . MET A 1 551 ? -23.860 -6.185 32.958 1.00 93.38 551 MET A N 1
ATOM 4307 C CA . MET A 1 551 ? -24.501 -5.777 31.705 1.00 93.38 551 MET A CA 1
ATOM 4308 C C . MET A 1 551 ? -24.916 -6.944 30.792 1.00 93.38 551 MET A C 1
ATOM 4310 O O . MET A 1 551 ? -25.342 -6.684 29.667 1.00 93.38 551 MET A O 1
ATOM 4314 N N . ASP A 1 552 ? -24.791 -8.205 31.221 1.00 94.75 552 ASP A N 1
ATOM 4315 C CA . ASP A 1 552 ? -25.052 -9.392 30.386 1.00 94.75 552 ASP A CA 1
ATOM 4316 C C . ASP A 1 552 ? -24.249 -9.372 29.069 1.00 94.75 552 ASP A C 1
ATOM 4318 O O . ASP A 1 552 ? -24.741 -9.643 27.974 1.00 94.75 552 ASP A O 1
ATOM 4322 N N . SER A 1 553 ? -22.990 -8.941 29.163 1.00 95.38 553 SER A N 1
ATOM 4323 C CA . SER A 1 553 ? -22.064 -8.859 28.035 1.00 95.38 553 SER A CA 1
ATOM 4324 C C . SER A 1 553 ? -20.632 -9.195 28.481 1.00 95.38 553 SER A C 1
ATOM 4326 O O . SER A 1 553 ? -19.724 -8.371 28.335 1.00 95.38 553 SER A O 1
ATOM 4328 N N . PRO A 1 554 ? -20.393 -10.382 29.070 1.00 96.56 554 PRO A N 1
ATOM 4329 C CA . PRO A 1 554 ? -19.103 -10.721 29.660 1.00 96.56 554 PRO A CA 1
ATOM 4330 C C . PRO A 1 554 ? -17.989 -10.842 28.611 1.00 96.56 554 PRO A C 1
ATOM 4332 O O . PRO A 1 554 ? -18.195 -11.387 27.526 1.00 96.56 554 PRO A O 1
ATOM 4335 N N . ILE A 1 555 ? -16.779 -10.404 28.973 1.00 96.56 555 ILE A N 1
ATOM 4336 C CA . ILE A 1 555 ? -15.563 -10.637 28.180 1.00 96.56 555 ILE A CA 1
ATOM 4337 C C . ILE A 1 555 ? -15.063 -12.048 28.496 1.00 96.56 555 ILE A C 1
ATOM 4339 O O . ILE A 1 555 ? -14.609 -12.315 29.604 1.00 96.56 555 ILE A O 1
ATOM 4343 N N . ARG A 1 556 ? -15.163 -12.960 27.530 1.00 95.69 556 ARG A N 1
ATOM 4344 C CA . ARG A 1 556 ? -14.881 -14.395 27.709 1.00 95.69 556 ARG A CA 1
ATOM 4345 C C . ARG A 1 556 ? -13.414 -14.741 27.536 1.00 95.69 556 ARG A C 1
ATOM 4347 O O . ARG A 1 556 ? -12.969 -15.777 28.016 1.00 95.69 556 ARG A O 1
ATOM 4354 N N . GLU A 1 557 ? -12.658 -13.905 26.846 1.00 95.00 557 GLU A N 1
ATOM 4355 C CA . GLU A 1 557 ? -11.251 -14.153 26.592 1.00 95.00 557 GLU A CA 1
ATOM 4356 C C . GLU A 1 557 ? -10.437 -12.885 26.820 1.00 95.00 557 GLU A C 1
ATOM 4358 O O . GLU A 1 557 ? -10.693 -11.846 26.218 1.00 95.00 557 GLU A O 1
ATOM 4363 N N . VAL A 1 558 ? -9.429 -12.979 27.680 1.00 94.12 558 VAL A N 1
ATOM 4364 C CA . VAL A 1 558 ? -8.468 -11.911 27.934 1.00 94.12 558 VAL A CA 1
ATOM 4365 C C . VAL A 1 558 ? -7.089 -12.404 27.522 1.00 94.12 558 VAL A C 1
ATOM 4367 O O . VAL A 1 558 ? -6.586 -13.388 28.058 1.00 94.12 558 VAL A O 1
ATOM 4370 N N . ARG A 1 559 ? -6.443 -11.709 26.587 1.00 92.31 559 ARG A N 1
ATOM 4371 C CA . ARG A 1 559 ? -5.051 -11.962 26.205 1.00 92.31 559 ARG A CA 1
ATOM 4372 C C . ARG A 1 559 ? -4.165 -10.846 26.725 1.00 92.31 559 ARG A C 1
ATOM 4374 O O . ARG A 1 559 ? -4.453 -9.676 26.498 1.00 92.31 559 ARG A O 1
ATOM 4381 N N . ILE A 1 560 ? -3.059 -11.197 27.365 1.00 89.75 560 ILE A N 1
ATOM 4382 C CA . ILE A 1 560 ? -2.049 -10.235 27.810 1.00 89.75 560 ILE A CA 1
ATOM 4383 C C . ILE A 1 560 ? -0.745 -10.553 27.086 1.00 89.75 560 ILE A C 1
ATOM 4385 O O . ILE A 1 560 ? -0.210 -11.656 27.212 1.00 89.75 560 ILE A O 1
ATOM 4389 N N . ARG A 1 561 ? -0.245 -9.588 26.306 1.00 86.31 561 ARG A N 1
ATOM 4390 C CA . ARG A 1 561 ? 0.995 -9.737 25.532 1.00 86.31 561 ARG A CA 1
ATOM 4391 C C . ARG A 1 561 ? 2.165 -9.032 26.200 1.00 86.31 561 ARG A C 1
ATOM 4393 O O . ARG A 1 561 ? 2.102 -7.825 26.450 1.00 86.31 561 ARG A O 1
ATOM 4400 N N . PHE A 1 562 ? 3.264 -9.759 26.390 1.00 78.88 562 PHE A N 1
ATOM 4401 C CA . PHE A 1 562 ? 4.515 -9.223 26.921 1.00 78.88 562 PHE A CA 1
ATOM 4402 C C . PHE A 1 562 ? 5.565 -9.113 25.808 1.00 78.88 562 PHE A C 1
ATOM 4404 O O . PHE A 1 562 ? 5.905 -10.091 25.143 1.00 78.88 562 PHE A O 1
ATOM 4411 N N . SER A 1 563 ? 6.105 -7.909 25.599 1.00 71.06 563 SER A N 1
ATOM 4412 C CA . SER A 1 563 ? 7.196 -7.683 24.643 1.00 71.06 563 SER A CA 1
ATOM 4413 C C . SER A 1 563 ? 8.545 -7.815 25.347 1.00 71.06 563 SER A C 1
ATOM 4415 O O . SER A 1 563 ? 8.918 -6.939 26.117 1.00 71.06 563 SER A O 1
ATOM 4417 N N . THR A 1 564 ? 9.314 -8.868 25.069 1.00 67.50 564 THR A N 1
ATOM 4418 C CA . THR A 1 564 ? 10.645 -9.107 25.678 1.00 67.50 564 THR A CA 1
ATOM 4419 C C . THR A 1 564 ? 11.789 -8.383 24.952 1.00 67.50 564 THR A C 1
ATOM 4421 O O . THR A 1 564 ? 12.960 -8.611 25.245 1.00 67.50 564 THR A O 1
ATOM 4424 N N . LYS A 1 565 ? 11.457 -7.484 24.012 1.00 62.56 565 LYS A N 1
ATOM 4425 C CA . LYS A 1 565 ? 12.309 -7.077 22.884 1.00 62.56 565 LYS A CA 1
ATOM 4426 C C . LYS A 1 565 ? 13.731 -6.590 23.179 1.00 62.56 565 LYS A C 1
ATOM 4428 O O . LYS A 1 565 ? 14.571 -6.736 22.303 1.00 62.56 565 LYS A O 1
ATOM 4433 N N . HIS A 1 566 ? 14.047 -6.065 24.362 1.00 55.66 566 HIS A N 1
ATOM 4434 C CA . HIS A 1 566 ? 15.381 -5.523 24.640 1.00 55.66 566 HIS A CA 1
ATOM 4435 C C . HIS A 1 566 ? 15.808 -5.753 26.086 1.00 55.66 566 HIS A C 1
ATOM 4437 O O . HIS A 1 566 ? 15.273 -5.099 26.977 1.00 55.66 566 HIS A O 1
ATOM 4443 N N . GLY A 1 567 ? 16.767 -6.664 26.303 1.00 56.22 567 GLY A N 1
ATOM 4444 C CA . GLY A 1 567 ? 17.645 -6.683 27.484 1.00 56.22 567 GLY A CA 1
ATOM 4445 C C . GLY A 1 567 ? 16.950 -6.437 28.822 1.00 56.22 567 GLY A C 1
ATOM 4446 O O . GLY A 1 567 ? 17.433 -5.646 29.630 1.00 56.22 567 GLY A O 1
ATOM 4447 N N . TRP A 1 568 ? 15.783 -7.050 29.037 1.00 53.09 568 TRP A N 1
ATOM 4448 C CA . TRP A 1 568 ? 15.011 -6.856 30.257 1.00 53.09 568 TRP A CA 1
ATOM 4449 C C . TRP A 1 568 ? 15.821 -7.389 31.442 1.00 53.09 568 TRP A C 1
ATOM 4451 O O . TRP A 1 568 ? 15.844 -8.589 31.701 1.00 53.09 568 TRP A O 1
ATOM 4461 N N . GLY A 1 569 ? 16.457 -6.497 32.200 1.00 56.31 569 GLY A N 1
ATOM 4462 C CA . GLY A 1 569 ? 16.895 -6.822 33.551 1.00 56.31 569 GLY A CA 1
ATOM 4463 C C . GLY A 1 569 ? 15.660 -7.156 34.387 1.00 56.31 569 GLY A C 1
ATOM 4464 O O . GLY A 1 569 ? 14.820 -6.275 34.559 1.00 56.31 569 GLY A O 1
ATOM 4465 N N . SER A 1 570 ? 15.515 -8.430 34.779 1.00 58.97 570 SER A N 1
ATOM 4466 C CA . SER A 1 570 ? 14.743 -9.035 35.898 1.00 58.97 570 SER A CA 1
ATOM 4467 C C . SER A 1 570 ? 13.385 -8.445 36.356 1.00 58.97 570 SER A C 1
ATOM 4469 O O . SER A 1 570 ? 12.867 -8.856 37.389 1.00 58.97 570 SER A O 1
ATOM 4471 N N . SER A 1 571 ? 12.766 -7.522 35.619 1.00 59.16 571 SER A N 1
ATOM 4472 C CA . SER A 1 571 ? 11.669 -6.665 36.102 1.00 59.16 571 SER A CA 1
ATOM 4473 C C . SER A 1 571 ? 10.325 -6.872 35.403 1.00 59.16 571 SER A C 1
ATOM 4475 O O . SER A 1 571 ? 9.335 -6.268 35.824 1.00 59.16 571 SER A O 1
ATOM 4477 N N . ALA A 1 572 ? 10.251 -7.726 34.374 1.00 62.00 572 ALA A N 1
ATOM 4478 C CA . ALA A 1 572 ? 8.960 -8.220 33.899 1.00 62.00 572 ALA A CA 1
ATOM 4479 C C . ALA A 1 572 ? 8.314 -9.054 35.011 1.00 62.00 572 ALA A C 1
ATOM 4481 O O . ALA A 1 572 ? 9.019 -9.871 35.614 1.00 62.00 572 ALA A O 1
ATOM 4482 N N . PRO A 1 573 ? 7.001 -8.911 35.281 1.00 65.69 573 PRO A N 1
ATOM 4483 C CA . PRO A 1 573 ? 6.317 -9.910 36.082 1.00 65.69 573 PRO A CA 1
ATOM 4484 C C . PRO A 1 573 ? 6.539 -11.264 35.417 1.00 65.69 573 PRO A C 1
ATOM 4486 O O . PRO A 1 573 ? 6.345 -11.419 34.209 1.00 65.69 573 PRO A O 1
ATOM 4489 N N . SER A 1 574 ? 6.997 -12.231 36.208 1.00 79.88 574 SER A N 1
ATOM 4490 C CA . SER A 1 574 ? 7.112 -13.592 35.717 1.00 79.88 574 SER A CA 1
ATOM 4491 C C . SER A 1 574 ? 5.725 -14.047 35.264 1.00 79.88 574 SER A C 1
ATOM 4493 O O . SER A 1 574 ? 4.716 -13.711 35.890 1.00 79.88 574 SER A O 1
ATOM 4495 N N . TYR A 1 575 ? 5.664 -14.807 34.174 1.00 83.69 575 TYR A N 1
ATOM 4496 C CA . TYR A 1 575 ? 4.416 -15.395 33.690 1.00 83.69 575 TYR A CA 1
ATOM 4497 C C . TYR A 1 575 ? 3.566 -16.027 34.823 1.00 83.69 575 TYR A C 1
ATOM 4499 O O . TYR A 1 575 ? 2.388 -15.679 34.923 1.00 83.69 575 TYR A O 1
ATOM 4507 N N . PRO A 1 576 ? 4.144 -16.797 35.778 1.00 86.75 576 PRO A N 1
ATOM 4508 C CA . PRO A 1 576 ? 3.408 -17.303 36.942 1.00 86.75 576 PRO A CA 1
ATOM 4509 C C . PRO A 1 576 ? 2.748 -16.226 37.815 1.00 86.75 576 PRO A C 1
ATOM 4511 O O . PRO A 1 576 ? 1.647 -16.432 38.322 1.00 86.75 576 PRO A O 1
ATOM 4514 N N . ALA A 1 577 ? 3.392 -15.069 37.999 1.00 86.19 577 ALA A N 1
ATOM 4515 C CA . ALA A 1 577 ? 2.828 -13.978 38.789 1.00 86.19 577 ALA A CA 1
ATOM 4516 C C . ALA A 1 577 ? 1.619 -13.337 38.090 1.00 86.19 577 ALA A C 1
ATOM 4518 O O . ALA A 1 577 ? 0.634 -13.007 38.751 1.00 86.19 577 ALA A O 1
ATOM 4519 N N . THR A 1 578 ? 1.668 -13.192 36.763 1.00 86.31 578 THR A N 1
ATOM 4520 C CA . THR A 1 578 ? 0.526 -12.729 35.958 1.00 86.31 578 THR A CA 1
ATOM 4521 C C . THR A 1 578 ? -0.642 -13.704 36.077 1.00 86.31 578 THR A C 1
ATOM 4523 O O . THR A 1 578 ? -1.759 -13.297 36.381 1.00 86.31 578 THR A O 1
ATOM 4526 N N . VAL A 1 579 ? -0.374 -14.996 35.903 1.00 89.06 579 VAL A N 1
ATOM 4527 C CA . VAL A 1 579 ? -1.373 -16.067 35.991 1.00 89.06 579 VAL A CA 1
ATOM 4528 C C . VAL A 1 579 ? -2.075 -16.082 37.345 1.00 89.06 579 VAL A C 1
ATOM 4530 O O . VAL A 1 579 ? -3.303 -16.098 37.412 1.00 89.06 579 VAL A O 1
ATOM 4533 N N . GLU A 1 580 ? -1.307 -16.045 38.434 1.00 91.75 580 GLU A N 1
ATOM 4534 C CA . GLU A 1 580 ? -1.863 -16.096 39.786 1.00 91.75 580 GLU A CA 1
ATOM 4535 C C . GLU A 1 580 ? -2.756 -14.890 40.085 1.00 91.75 580 GLU A C 1
ATOM 4537 O O . GLU A 1 580 ? -3.795 -15.007 40.732 1.00 91.75 580 GLU A O 1
ATOM 4542 N N . GLN A 1 581 ? -2.392 -13.714 39.584 1.00 89.94 581 GLN A N 1
ATOM 4543 C CA . GLN A 1 581 ? -3.230 -12.536 39.745 1.00 89.94 581 GLN A CA 1
ATOM 4544 C C . GLN A 1 581 ? -4.484 -12.581 38.873 1.00 89.94 581 GLN A C 1
ATOM 4546 O O . GLN A 1 581 ? -5.559 -12.253 39.374 1.00 89.94 581 GLN A O 1
ATOM 4551 N N . MET A 1 582 ? -4.393 -13.047 37.623 1.00 92.69 582 MET A N 1
ATOM 4552 C CA . MET A 1 582 ? -5.579 -13.221 36.781 1.00 92.69 582 MET A CA 1
ATOM 4553 C C . MET A 1 582 ? -6.550 -14.237 37.394 1.00 92.69 582 MET A C 1
ATOM 4555 O O . MET A 1 582 ? -7.756 -14.008 37.388 1.00 92.69 582 MET A O 1
ATOM 4559 N N . ARG A 1 583 ? -6.038 -15.299 38.034 1.00 94.19 583 ARG A N 1
ATOM 4560 C CA . ARG A 1 583 ? -6.851 -16.252 38.808 1.00 94.19 583 ARG A CA 1
ATOM 4561 C C . ARG A 1 583 ? -7.605 -15.555 39.942 1.00 94.19 583 ARG A C 1
ATOM 4563 O O . ARG A 1 583 ? -8.794 -15.799 40.134 1.00 94.19 583 ARG A O 1
ATOM 4570 N N . LYS A 1 584 ? -6.943 -14.653 40.673 1.00 94.81 584 LYS A N 1
ATOM 4571 C CA . LYS A 1 584 ? -7.586 -13.848 41.725 1.00 94.81 584 LYS A CA 1
ATOM 4572 C C . LYS A 1 584 ? -8.645 -12.897 41.170 1.00 94.81 584 LYS A C 1
ATOM 4574 O O . LYS A 1 584 ? -9.693 -12.760 41.793 1.00 94.81 584 LYS A O 1
ATOM 4579 N N . VAL A 1 585 ? -8.390 -12.260 40.025 1.00 94.25 585 VAL A N 1
ATOM 4580 C CA . VAL A 1 585 ? -9.376 -11.411 39.335 1.00 94.25 585 VAL A CA 1
ATOM 4581 C C . VAL A 1 585 ? -10.584 -12.246 38.913 1.00 94.25 585 VAL A C 1
ATOM 4583 O O . VAL A 1 585 ? -11.700 -11.885 39.270 1.00 94.25 585 VAL A O 1
ATOM 4586 N N . ALA A 1 586 ? -10.368 -13.389 38.253 1.00 94.88 586 ALA A N 1
ATOM 4587 C CA . ALA A 1 586 ? -11.417 -14.312 37.821 1.00 94.88 586 ALA A CA 1
ATOM 4588 C C . ALA A 1 586 ? -12.328 -14.730 38.989 1.00 94.88 586 ALA A C 1
ATOM 4590 O O . ALA A 1 586 ? -13.543 -14.557 38.910 1.00 94.88 586 ALA A O 1
ATOM 4591 N N . MET A 1 587 ? -11.746 -15.139 40.126 1.00 95.69 587 MET A N 1
ATOM 4592 C CA . MET A 1 587 ? -12.514 -15.456 41.340 1.00 95.69 587 MET A CA 1
ATOM 4593 C C . MET A 1 587 ? -13.365 -14.273 41.832 1.00 95.69 587 MET A C 1
ATOM 4595 O O . MET A 1 587 ? -14.518 -14.465 42.210 1.00 95.69 587 MET A O 1
ATOM 4599 N N . ARG A 1 588 ? -12.835 -13.040 41.816 1.00 95.62 588 ARG A N 1
ATOM 4600 C CA . ARG A 1 588 ? -13.558 -11.835 42.274 1.00 95.62 588 ARG A CA 1
ATOM 4601 C C . ARG A 1 588 ? -14.637 -11.337 41.311 1.00 95.62 588 ARG A C 1
ATOM 4603 O O . ARG A 1 588 ? -15.488 -10.546 41.727 1.00 95.62 588 ARG A O 1
ATOM 4610 N N . VAL A 1 589 ? -14.603 -11.764 40.050 1.00 95.94 589 VAL A N 1
ATOM 4611 C CA . VAL A 1 589 ? -15.654 -11.484 39.055 1.00 95.94 589 VAL A CA 1
ATOM 4612 C C . VAL A 1 589 ? -16.601 -12.670 38.848 1.00 95.94 589 VAL A C 1
ATOM 4614 O O . VAL A 1 589 ? -17.455 -12.607 37.971 1.00 95.94 589 VAL A O 1
ATOM 4617 N N . GLY A 1 590 ? -16.469 -13.737 39.648 1.00 95.56 590 GLY A N 1
ATOM 4618 C CA . GLY A 1 590 ? -17.326 -14.921 39.557 1.00 95.56 590 GLY A CA 1
ATOM 4619 C C . GLY A 1 590 ? -17.099 -15.756 38.293 1.00 95.56 590 GLY A C 1
ATOM 4620 O O . GLY A 1 590 ? -18.039 -16.367 37.795 1.00 95.56 590 GLY A O 1
ATOM 4621 N N . ALA A 1 591 ? -15.875 -15.760 37.758 1.00 95.25 591 ALA A N 1
ATOM 4622 C CA . ALA A 1 591 ? -15.498 -16.533 36.580 1.00 95.25 591 ALA A CA 1
ATOM 4623 C C . ALA A 1 591 ? -14.535 -17.676 36.922 1.00 95.25 591 ALA A C 1
ATOM 4625 O O . ALA A 1 591 ? -13.587 -17.510 37.693 1.00 95.25 591 ALA A O 1
ATOM 4626 N N . GLU A 1 592 ? -14.717 -18.818 36.268 1.00 93.88 592 GLU A N 1
ATOM 4627 C CA . GLU A 1 592 ? -13.689 -19.848 36.157 1.00 93.88 592 GLU A CA 1
ATOM 4628 C C . GLU A 1 592 ? -12.667 -19.437 35.090 1.00 93.88 592 GLU A C 1
ATOM 4630 O O . GLU A 1 592 ? -13.035 -18.940 34.026 1.00 93.88 592 GLU A O 1
ATOM 4635 N N . MET A 1 593 ? -11.377 -19.657 35.349 1.00 94.88 593 MET A N 1
ATOM 4636 C CA . MET A 1 593 ? -10.300 -19.291 34.428 1.00 94.88 593 MET A CA 1
ATOM 4637 C C . MET A 1 593 ? -9.583 -20.532 33.902 1.00 94.88 593 MET A C 1
ATOM 4639 O O . MET A 1 593 ? -9.055 -21.318 34.686 1.00 94.88 593 MET A O 1
ATOM 4643 N N . ASN A 1 594 ? -9.486 -20.650 32.577 1.00 92.50 594 ASN A N 1
ATOM 4644 C CA . ASN A 1 594 ? -8.556 -21.555 31.908 1.00 92.50 594 ASN A CA 1
ATOM 4645 C C . ASN A 1 594 ? -7.375 -20.758 31.351 1.00 92.50 594 ASN A C 1
ATOM 4647 O O . ASN A 1 594 ? -7.554 -19.697 30.755 1.00 92.50 594 ASN A O 1
ATOM 4651 N N . GLU A 1 595 ? -6.175 -21.281 31.547 1.00 91.25 595 GLU A N 1
ATOM 4652 C CA . GLU A 1 595 ? -4.921 -20.661 31.133 1.00 91.25 595 GLU A CA 1
ATOM 4653 C C . GLU A 1 595 ? -4.344 -21.402 29.927 1.00 91.25 595 GLU A C 1
ATOM 4655 O O . GLU A 1 595 ? -4.326 -22.634 29.896 1.00 91.25 595 GLU A O 1
ATOM 4660 N N . GLN A 1 596 ? -3.837 -20.651 28.952 1.00 87.50 596 GLN A N 1
ATOM 4661 C CA . GLN A 1 596 ? -3.055 -21.196 27.851 1.00 87.50 596 GLN A CA 1
ATOM 4662 C C . GLN A 1 596 ? -1.800 -20.339 27.636 1.00 87.50 596 GLN A C 1
ATOM 4664 O O . GLN A 1 596 ? -1.883 -19.137 27.367 1.00 87.50 596 GLN A O 1
ATOM 4669 N N . GLU A 1 597 ? -0.624 -20.959 27.758 1.00 82.75 597 GLU A N 1
ATOM 4670 C CA . GLU A 1 597 ? 0.653 -20.324 27.420 1.00 82.75 597 GLU A CA 1
ATOM 4671 C C . GLU A 1 597 ? 0.884 -20.404 25.908 1.00 82.75 597 GLU A C 1
ATOM 4673 O O . GLU A 1 597 ? 0.807 -21.484 25.317 1.00 82.75 597 GLU A O 1
ATOM 4678 N N . TRP A 1 598 ? 1.201 -19.271 25.280 1.00 74.44 598 TRP A N 1
ATOM 4679 C CA . TRP A 1 598 ? 1.629 -19.219 23.886 1.00 74.44 598 TRP A CA 1
ATOM 4680 C C . TRP A 1 598 ? 3.050 -18.668 23.789 1.00 74.44 598 TRP A C 1
ATOM 4682 O O . TRP A 1 598 ? 3.332 -17.534 24.181 1.00 74.44 598 TRP A O 1
ATOM 4692 N N . ARG A 1 599 ? 3.954 -19.477 23.228 1.00 76.19 599 ARG A N 1
ATOM 4693 C CA . ARG A 1 599 ? 5.322 -19.065 22.897 1.00 76.19 599 ARG A CA 1
ATOM 4694 C C . ARG A 1 599 ? 5.454 -18.972 21.390 1.00 76.19 599 ARG A C 1
ATOM 4696 O O . ARG A 1 599 ? 5.481 -19.992 20.703 1.00 76.19 599 ARG A O 1
ATOM 4703 N N . HIS A 1 600 ? 5.540 -17.751 20.875 1.00 68.62 600 HIS A N 1
ATOM 4704 C CA . HIS A 1 600 ? 5.772 -17.550 19.453 1.00 68.62 600 HIS A CA 1
ATOM 4705 C C . HIS A 1 600 ? 7.274 -17.651 19.180 1.00 68.62 600 HIS A C 1
ATOM 4707 O O . HIS A 1 600 ? 8.042 -16.774 19.573 1.00 68.62 600 HIS A O 1
ATOM 4713 N N . ARG A 1 601 ? 7.703 -18.724 18.510 1.00 63.19 601 ARG A N 1
ATOM 4714 C CA . ARG A 1 601 ? 9.074 -18.855 18.005 1.00 63.19 601 ARG A CA 1
ATOM 4715 C C . ARG A 1 601 ? 9.089 -18.323 16.572 1.00 63.19 601 ARG A C 1
ATOM 4717 O O . ARG A 1 601 ? 8.494 -18.950 15.698 1.00 63.19 601 ARG A O 1
ATOM 4724 N N . ARG A 1 602 ? 9.688 -17.154 16.319 1.00 60.44 602 ARG A N 1
ATOM 4725 C CA . ARG A 1 602 ? 10.026 -16.763 14.938 1.00 60.44 602 ARG A CA 1
ATOM 4726 C C . ARG A 1 602 ? 11.243 -17.569 14.473 1.00 60.44 602 ARG A C 1
ATOM 4728 O O . ARG A 1 602 ? 12.051 -17.997 15.291 1.00 60.44 602 ARG A O 1
ATOM 4735 N N . GLY A 1 603 ? 11.293 -17.867 13.177 1.00 50.69 603 GLY A N 1
ATOM 4736 C CA . GLY A 1 603 ? 12.229 -18.822 12.582 1.00 50.69 603 GLY A CA 1
ATOM 4737 C C . GLY A 1 603 ? 13.714 -18.480 12.774 1.00 50.69 603 GLY A C 1
ATOM 4738 O O . GLY A 1 603 ? 14.097 -17.319 12.730 1.00 50.69 603 GLY A O 1
ATOM 4739 N N . THR A 1 604 ? 14.495 -19.544 12.992 1.00 47.62 604 THR A N 1
ATOM 4740 C CA . THR A 1 604 ? 15.944 -19.800 12.780 1.00 47.62 604 THR A CA 1
ATOM 4741 C C . THR A 1 604 ? 17.033 -18.750 13.066 1.00 47.62 604 THR A C 1
ATOM 4743 O O . THR A 1 604 ? 18.200 -19.096 12.921 1.00 47.62 604 THR A O 1
ATOM 4746 N N . GLY A 1 605 ? 16.735 -17.544 13.542 1.00 60.09 605 GLY A N 1
ATOM 4747 C CA . GLY A 1 605 ? 17.729 -16.601 14.079 1.00 60.09 605 GLY A CA 1
ATOM 4748 C C . GLY A 1 605 ? 17.451 -16.281 15.547 1.00 60.09 605 GLY A C 1
ATOM 4749 O O . GLY A 1 605 ? 16.326 -16.469 16.000 1.00 60.09 605 GLY A O 1
ATOM 4750 N N . ASP A 1 606 ? 18.443 -15.785 16.292 1.00 55.16 606 ASP A N 1
ATOM 4751 C CA . ASP A 1 606 ? 18.394 -15.416 17.727 1.00 55.16 606 ASP A CA 1
ATOM 4752 C C . ASP A 1 606 ? 17.421 -14.260 18.078 1.00 55.16 606 ASP A C 1
ATOM 4754 O O . ASP A 1 606 ? 17.685 -13.400 18.916 1.00 55.16 606 ASP A O 1
ATOM 4758 N N . THR A 1 607 ? 16.262 -14.185 17.432 1.00 56.94 607 THR A N 1
ATOM 4759 C CA . THR A 1 607 ? 15.406 -13.004 17.430 1.00 56.94 607 THR A CA 1
ATOM 4760 C C . THR A 1 607 ? 13.997 -13.305 17.941 1.00 56.94 607 THR A C 1
ATOM 4762 O O . THR A 1 607 ? 13.206 -14.012 17.326 1.00 56.94 607 THR A O 1
ATOM 4765 N N . LEU A 1 608 ? 13.675 -12.638 19.057 1.00 55.91 608 LEU A N 1
ATOM 4766 C CA . LEU A 1 608 ? 12.332 -12.252 19.506 1.00 55.91 608 LEU A CA 1
ATOM 4767 C C . LEU A 1 608 ? 11.403 -13.383 19.972 1.00 55.91 608 LEU A C 1
ATOM 4769 O O . LEU A 1 608 ? 10.585 -13.905 19.221 1.00 55.91 608 LEU A O 1
ATOM 4773 N N . MET A 1 609 ? 11.446 -13.665 21.277 1.00 58.97 609 MET A N 1
ATOM 4774 C CA . MET A 1 609 ? 10.448 -14.489 21.966 1.00 58.97 609 MET A CA 1
ATOM 4775 C C . MET A 1 609 ? 9.320 -13.604 22.512 1.00 58.97 609 MET A C 1
ATOM 4777 O O . MET A 1 609 ? 9.474 -12.982 23.562 1.00 58.97 609 MET A O 1
ATOM 4781 N N . TYR A 1 610 ? 8.169 -13.553 21.846 1.00 66.56 610 TYR A N 1
ATOM 4782 C CA . TYR A 1 610 ? 6.960 -13.026 22.488 1.00 66.56 610 TYR A CA 1
ATOM 4783 C C . TYR A 1 610 ? 6.377 -14.099 23.410 1.00 66.56 610 TYR A C 1
ATOM 4785 O O . TYR A 1 610 ? 6.213 -15.251 22.994 1.00 66.56 610 TYR A O 1
ATOM 4793 N N . GLN A 1 611 ? 6.083 -13.721 24.655 1.00 71.75 611 GLN A N 1
ATOM 4794 C CA . GLN A 1 611 ? 5.324 -14.559 25.577 1.00 71.75 611 GLN A CA 1
ATOM 4795 C C . GLN A 1 611 ? 3.918 -13.976 25.692 1.00 71.75 611 GLN A C 1
ATOM 4797 O O . GLN A 1 611 ? 3.731 -12.867 26.202 1.00 71.75 611 GLN A O 1
ATOM 4802 N N . ASP A 1 612 ? 2.947 -14.733 25.195 1.00 78.31 612 ASP A N 1
ATOM 4803 C CA . ASP A 1 612 ? 1.535 -14.383 25.248 1.00 78.31 612 ASP A CA 1
ATOM 4804 C C . ASP A 1 612 ? 0.863 -15.250 26.322 1.00 78.31 612 ASP A C 1
ATOM 4806 O O . ASP A 1 612 ? 1.041 -16.472 26.368 1.00 78.31 612 ASP A O 1
ATOM 4810 N N . ALA A 1 613 ? 0.088 -14.613 27.199 1.00 81.38 613 ALA A N 1
ATOM 4811 C CA . ALA A 1 613 ? -0.757 -15.291 28.172 1.00 81.38 613 ALA A CA 1
ATOM 4812 C C . ALA A 1 613 ? -2.220 -15.152 27.744 1.00 81.38 613 ALA A C 1
ATOM 4814 O O . ALA A 1 613 ? -2.727 -14.033 27.631 1.00 81.38 613 ALA A O 1
ATOM 4815 N N . ILE A 1 614 ? -2.887 -16.277 27.485 1.00 85.12 614 ILE A N 1
ATOM 4816 C CA . ILE A 1 614 ? -4.305 -16.317 27.124 1.00 85.12 614 ILE A CA 1
ATOM 4817 C C . ILE A 1 614 ? -5.088 -16.830 28.332 1.00 85.12 614 ILE A C 1
ATOM 4819 O O . ILE A 1 614 ? -4.787 -17.894 28.875 1.00 85.12 614 ILE A O 1
ATOM 4823 N N . PHE A 1 615 ? -6.097 -16.067 28.738 1.00 87.75 615 PHE A N 1
ATOM 4824 C CA . PHE A 1 615 ? -6.974 -16.371 29.857 1.00 87.75 615 PHE A CA 1
ATOM 4825 C C . PHE A 1 615 ? -8.415 -16.455 29.358 1.00 87.75 615 PHE A C 1
ATOM 4827 O O . PHE A 1 615 ? -9.017 -15.447 28.992 1.00 87.75 615 PHE A O 1
ATOM 4834 N N . CYS A 1 616 ? -8.982 -17.657 29.351 1.00 89.31 616 CYS A N 1
ATOM 4835 C CA . CYS A 1 616 ? -10.379 -17.879 28.990 1.00 89.31 616 CYS A CA 1
ATOM 4836 C C . CYS A 1 616 ? -11.235 -17.890 30.260 1.00 89.31 616 CYS A C 1
ATOM 4838 O O . CYS A 1 616 ? -11.047 -18.749 31.123 1.00 89.31 616 CYS A O 1
ATOM 4840 N N . LEU A 1 617 ? -12.173 -16.953 30.361 1.00 89.44 617 LEU A N 1
ATOM 4841 C CA . LEU A 1 617 ? -13.091 -16.762 31.478 1.00 89.44 617 LEU A CA 1
ATOM 4842 C C . LEU A 1 617 ? -14.451 -17.398 31.162 1.00 89.44 617 LEU A C 1
ATOM 4844 O O . LEU A 1 617 ? -15.083 -17.083 30.151 1.00 89.44 617 LEU A O 1
ATOM 4848 N N . ARG A 1 618 ? -14.916 -18.295 32.033 1.00 86.94 618 ARG A N 1
ATOM 4849 C CA . ARG A 1 618 ? -16.263 -18.878 31.989 1.00 86.94 618 ARG A CA 1
ATOM 4850 C C . ARG A 1 618 ? -17.068 -18.342 33.164 1.00 86.94 618 ARG A C 1
ATOM 4852 O O . ARG A 1 618 ? -16.695 -18.566 34.308 1.00 86.94 618 ARG A O 1
ATOM 4859 N N . TYR A 1 619 ? -18.146 -17.631 32.870 1.00 89.88 619 TYR A N 1
ATOM 4860 C CA . TYR A 1 619 ? -19.053 -17.071 33.871 1.00 89.88 619 TYR A CA 1
ATOM 4861 C C . TYR A 1 619 ? -20.208 -18.048 34.111 1.00 89.88 619 TYR A C 1
ATOM 4863 O O . TYR A 1 619 ? -20.624 -18.725 33.165 1.00 89.88 619 TYR A O 1
ATOM 4871 N N . ALA A 1 620 ? -20.644 -18.153 35.367 1.00 76.44 620 ALA A N 1
ATOM 4872 C CA . ALA A 1 620 ? -21.706 -19.061 35.806 1.00 76.44 620 ALA A CA 1
ATOM 4873 C C . ALA A 1 620 ? -23.110 -18.589 35.409 1.00 76.44 620 ALA A C 1
ATOM 4875 O O . ALA A 1 620 ? -23.311 -17.356 35.315 1.00 76.44 620 ALA A O 1
#

Radius of gyration: 32.83 Å; Cα contacts (8 Å, |Δi|>4): 1066; chains: 1; bounding box: 84×114×75 Å

Nearest PDB structures (foldseek):
  8i8y-assembly1_B  TM=5.613E-01  e=1.690E+00  synthetic construct
  6mro-assembly1_A  TM=3.794E-01  e=8.168E-01  Methanosarcina acetivorans C2A